Protein AF-A0A0G4FH26-F1 (afdb_monomer)

Organism: NCBI:txid1169474

Structure (mmCIF, N/CA/C/O backbone):
data_AF-A0A0G4FH26-F1
#
_entry.id   AF-A0A0G4FH26-F1
#
loop_
_atom_site.group_PDB
_atom_site.id
_atom_site.type_symbol
_atom_site.label_atom_id
_atom_site.label_alt_id
_atom_site.label_comp_id
_atom_site.label_asym_id
_atom_site.label_entity_id
_atom_site.label_seq_id
_atom_site.pdbx_PDB_ins_code
_atom_site.Cartn_x
_atom_site.Cartn_y
_atom_site.Cartn_z
_atom_site.occupancy
_atom_site.B_iso_or_equiv
_atom_site.auth_seq_id
_atom_site.auth_comp_id
_atom_site.auth_asym_id
_atom_site.auth_atom_id
_atom_site.pdbx_PDB_model_num
ATOM 1 N N . MET A 1 1 ? 30.389 3.562 28.247 1.00 38.53 1 MET A N 1
ATOM 2 C CA . MET A 1 1 ? 29.789 4.459 29.257 1.00 38.53 1 MET A CA 1
ATOM 3 C C . MET A 1 1 ? 30.643 5.712 29.342 1.00 38.53 1 MET A C 1
ATOM 5 O O . MET A 1 1 ? 31.590 5.757 30.121 1.00 38.53 1 MET A O 1
ATOM 9 N N . GLU A 1 2 ? 30.375 6.686 28.475 1.00 41.19 2 GLU A N 1
ATOM 10 C CA . GLU A 1 2 ? 30.970 8.017 28.605 1.00 41.19 2 GLU A CA 1
ATOM 11 C C . GLU A 1 2 ? 30.256 8.749 29.744 1.00 41.19 2 GLU A C 1
ATOM 13 O O . GLU A 1 2 ? 29.032 8.731 29.833 1.00 41.19 2 GLU A O 1
ATOM 18 N N . LYS A 1 3 ? 31.029 9.318 30.671 1.00 46.75 3 LYS A N 1
ATOM 19 C CA . LYS A 1 3 ? 30.496 10.098 31.788 1.00 46.75 3 LYS A CA 1
ATOM 20 C C . LYS A 1 3 ? 30.112 11.477 31.258 1.00 46.75 3 LYS A C 1
ATOM 22 O O . LYS A 1 3 ? 31.002 12.250 30.899 1.00 46.75 3 LYS A O 1
ATOM 27 N N . GLU A 1 4 ? 28.820 11.782 31.219 1.00 58.25 4 GLU A N 1
ATOM 28 C CA . GLU A 1 4 ? 28.346 13.138 30.944 1.00 58.25 4 GLU A CA 1
ATOM 29 C C . GLU A 1 4 ? 28.839 14.082 32.048 1.00 58.25 4 GLU A C 1
ATOM 31 O O . GLU A 1 4 ? 28.656 13.841 33.244 1.00 58.25 4 GLU A O 1
ATOM 36 N N . LYS A 1 5 ? 29.548 15.138 31.643 1.00 70.56 5 LYS A N 1
ATOM 37 C CA . LYS A 1 5 ? 30.014 16.190 32.546 1.00 70.56 5 LYS A CA 1
ATOM 38 C C . LYS A 1 5 ? 28.891 17.207 32.717 1.00 70.56 5 LYS A C 1
ATOM 40 O O . LYS A 1 5 ? 28.527 17.885 31.759 1.00 70.56 5 LYS A O 1
ATOM 45 N N . ASN A 1 6 ? 28.384 17.337 33.938 1.00 73.25 6 ASN A N 1
ATOM 46 C CA . ASN A 1 6 ? 27.481 18.423 34.305 1.00 73.25 6 ASN A CA 1
ATOM 47 C C . ASN A 1 6 ? 28.261 19.743 34.335 1.00 73.25 6 ASN A C 1
ATOM 49 O O . ASN A 1 6 ? 29.168 19.903 35.150 1.00 73.25 6 ASN A O 1
ATOM 53 N N . PHE A 1 7 ? 27.908 20.665 33.440 1.00 79.56 7 PHE A N 1
ATOM 54 C CA . PHE A 1 7 ? 28.445 22.027 33.420 1.00 79.56 7 PHE A CA 1
ATOM 55 C C . PHE A 1 7 ? 27.833 22.859 34.547 1.00 79.56 7 PHE A C 1
ATOM 57 O O . PHE A 1 7 ? 26.627 22.771 34.807 1.00 79.56 7 PHE A O 1
ATOM 64 N N . THR A 1 8 ? 28.650 23.687 35.194 1.00 83.44 8 THR A N 1
ATOM 65 C CA . THR A 1 8 ? 28.171 24.633 36.211 1.00 83.44 8 THR A CA 1
ATOM 66 C C . THR A 1 8 ? 27.351 25.759 35.569 1.00 83.44 8 THR A C 1
ATOM 68 O O . THR A 1 8 ? 27.412 25.993 34.359 1.00 83.44 8 THR A O 1
ATOM 71 N N . ALA A 1 9 ? 26.548 26.467 36.370 1.00 74.31 9 ALA A N 1
ATOM 72 C CA . ALA A 1 9 ? 25.711 27.567 35.882 1.00 74.31 9 ALA A CA 1
ATOM 73 C C . ALA A 1 9 ? 26.536 28.672 35.187 1.00 74.31 9 ALA A C 1
ATOM 75 O O . ALA A 1 9 ? 26.127 29.175 34.143 1.00 74.31 9 ALA A O 1
ATOM 76 N N . GLU A 1 10 ? 27.732 28.964 35.703 1.00 81.38 10 GLU A N 1
ATOM 77 C CA . GLU A 1 10 ? 28.662 29.935 35.110 1.00 81.38 10 GLU A CA 1
ATOM 78 C C . GLU A 1 10 ? 29.204 29.462 33.749 1.00 81.38 10 GLU A C 1
ATOM 80 O O . GLU A 1 10 ? 29.293 30.242 32.799 1.00 81.38 10 GLU A O 1
ATOM 85 N N . GLU A 1 11 ? 29.491 28.164 33.591 1.00 79.94 11 GLU A N 1
ATOM 86 C CA . GLU A 1 11 ? 29.929 27.613 32.303 1.00 79.94 11 GLU A CA 1
ATOM 87 C C . GLU A 1 11 ? 28.813 27.658 31.252 1.00 79.94 11 GLU A C 1
ATOM 89 O O . GLU A 1 11 ? 29.085 27.967 30.086 1.00 79.94 11 GLU A O 1
ATOM 94 N N . LYS A 1 12 ? 27.552 27.425 31.650 1.00 79.25 12 LYS A N 1
ATOM 95 C CA . LYS A 1 12 ? 26.384 27.531 30.757 1.00 79.25 12 LYS A CA 1
ATOM 96 C C . LYS A 1 12 ? 26.195 28.961 30.237 1.00 79.25 12 LYS A C 1
ATOM 98 O O . LYS A 1 12 ? 25.822 29.145 29.074 1.00 79.25 12 LYS A O 1
ATOM 103 N N . GLU A 1 13 ? 26.499 29.963 31.057 1.00 81.12 13 GLU A N 1
ATOM 104 C CA . GLU A 1 13 ? 26.417 31.373 30.678 1.00 81.12 13 GLU A CA 1
ATOM 105 C C . GLU A 1 13 ? 27.566 31.801 29.753 1.00 81.12 13 GLU A C 1
ATOM 107 O O . GLU A 1 13 ? 27.417 32.738 28.983 1.00 81.12 13 GLU A O 1
ATOM 112 N N . SER A 1 14 ? 28.684 31.080 29.695 1.00 81.00 14 SER A N 1
ATOM 113 C CA . SER A 1 14 ? 29.769 31.378 28.742 1.00 81.00 14 SER A CA 1
ATOM 114 C C . SER A 1 14 ? 29.515 30.870 27.309 1.00 81.00 14 SER A C 1
ATOM 116 O O . SER A 1 14 ? 30.223 31.244 26.371 1.00 81.00 14 SER A O 1
ATOM 118 N N . LEU A 1 15 ? 28.493 30.028 27.099 1.00 79.94 15 LEU A N 1
ATOM 119 C CA . LEU A 1 15 ? 28.263 29.368 25.810 1.00 79.94 15 LEU A CA 1
ATOM 120 C C . LEU A 1 15 ? 27.723 30.329 24.731 1.00 79.94 15 LEU A C 1
ATOM 122 O O . LEU A 1 15 ? 26.950 31.236 25.038 1.00 79.94 15 LEU A O 1
ATOM 126 N N . PRO A 1 16 ? 28.047 30.115 23.441 1.00 75.19 16 PRO A N 1
ATOM 127 C CA . PRO A 1 16 ? 27.466 30.882 22.339 1.00 75.19 16 PRO A CA 1
ATOM 128 C C . PRO A 1 16 ? 25.941 30.683 22.254 1.00 75.19 16 PRO A C 1
ATOM 130 O O . PRO A 1 16 ? 25.431 29.605 22.560 1.00 75.19 16 PRO A O 1
ATOM 133 N N . ALA A 1 17 ? 25.206 31.707 21.798 1.00 69.38 17 ALA A N 1
ATOM 134 C CA . ALA A 1 17 ? 23.738 31.792 21.884 1.00 69.38 17 ALA A CA 1
ATOM 135 C C . ALA A 1 17 ? 22.980 30.546 21.372 1.00 69.38 17 ALA A C 1
ATOM 137 O O . ALA A 1 17 ? 22.037 30.086 22.011 1.00 69.38 17 ALA A O 1
ATOM 138 N N . HIS A 1 18 ? 23.439 29.930 20.277 1.00 63.91 18 HIS A N 1
ATOM 139 C CA . HIS A 1 18 ? 22.824 28.716 19.724 1.00 63.91 18 HIS A CA 1
ATOM 140 C C . HIS A 1 18 ? 23.003 27.465 20.613 1.00 63.91 18 HIS A C 1
ATOM 142 O O . HIS A 1 18 ? 22.196 26.540 20.544 1.00 63.91 18 HIS A O 1
ATOM 148 N N . LYS A 1 19 ? 24.043 27.422 21.461 1.00 70.69 19 LYS A N 1
ATOM 149 C CA . LYS A 1 19 ? 24.254 26.360 22.461 1.00 70.69 19 LYS A CA 1
ATOM 150 C C . LYS A 1 19 ? 23.500 26.640 23.760 1.00 70.69 19 LYS A C 1
ATOM 152 O O . LYS A 1 19 ? 23.008 25.692 24.367 1.00 70.69 19 LYS A O 1
ATOM 157 N N . ARG A 1 20 ? 23.325 27.914 24.141 1.00 71.19 20 ARG A N 1
ATOM 158 C CA . ARG A 1 20 ? 22.441 28.292 25.261 1.00 71.19 20 ARG A CA 1
ATOM 159 C C . ARG A 1 20 ? 20.995 27.878 24.989 1.00 71.19 20 ARG A C 1
ATOM 161 O O . ARG A 1 20 ? 20.377 27.271 25.854 1.00 71.19 20 ARG A O 1
ATOM 168 N N . ALA A 1 21 ? 20.507 28.093 23.763 1.00 63.44 21 ALA A N 1
ATOM 169 C CA . ALA A 1 21 ? 19.166 27.673 23.352 1.00 63.44 21 ALA A CA 1
ATOM 170 C C . ALA A 1 21 ? 18.954 26.149 23.441 1.00 63.44 21 ALA A C 1
ATOM 172 O O . ALA A 1 21 ? 17.880 25.710 23.823 1.00 63.44 21 ALA A O 1
ATOM 173 N N . LYS A 1 22 ? 19.978 25.329 23.156 1.00 59.28 22 LYS A N 1
ATOM 174 C CA . LYS A 1 22 ? 19.894 23.863 23.309 1.00 59.28 22 LYS A CA 1
ATOM 175 C C . LYS A 1 22 ? 19.980 23.388 24.762 1.00 59.28 22 LYS A C 1
ATOM 177 O O . LYS A 1 22 ? 19.349 22.397 25.094 1.00 59.28 22 LYS A O 1
ATOM 182 N N . SER A 1 23 ? 20.733 24.087 25.612 1.00 60.44 23 SER A N 1
ATOM 183 C CA . SER A 1 23 ? 20.823 23.801 27.054 1.00 60.44 23 SER A CA 1
ATOM 184 C C . SER A 1 23 ? 19.500 24.107 27.775 1.00 60.44 23 SER A C 1
ATOM 186 O O . SER A 1 23 ? 19.042 23.299 28.573 1.00 60.44 23 SER A O 1
ATOM 188 N N . LEU A 1 24 ? 18.820 25.199 27.403 1.00 55.50 24 LEU A N 1
ATOM 189 C CA . LEU A 1 24 ? 17.504 25.577 27.943 1.00 55.50 24 LEU A CA 1
ATOM 190 C C . LEU A 1 24 ? 16.356 24.630 27.547 1.00 55.50 24 LEU A C 1
ATOM 192 O O . LEU A 1 24 ? 15.351 24.575 28.245 1.00 55.50 24 LEU A O 1
ATOM 196 N N . VAL A 1 25 ? 16.490 23.880 26.450 1.00 53.62 25 VAL A N 1
ATOM 197 C CA . VAL A 1 25 ? 15.455 22.935 25.988 1.00 53.62 25 VAL A CA 1
ATOM 198 C C . VAL A 1 25 ? 15.482 21.614 26.773 1.00 53.62 25 VAL A C 1
ATOM 200 O O . VAL A 1 25 ? 14.484 20.899 26.784 1.00 53.62 25 VAL A O 1
ATOM 203 N N . ILE A 1 26 ? 16.583 21.290 27.462 1.00 51.16 26 ILE A N 1
ATOM 204 C CA . ILE A 1 26 ? 16.735 20.009 28.178 1.00 51.16 26 ILE A CA 1
ATOM 205 C C . ILE A 1 26 ? 16.118 20.053 29.592 1.00 51.16 26 ILE A C 1
ATOM 207 O O . ILE A 1 26 ? 15.665 19.021 30.080 1.00 51.16 26 ILE A O 1
ATOM 211 N N . ASP A 1 27 ? 15.976 21.233 30.204 1.00 46.12 27 ASP A N 1
ATOM 212 C CA . ASP A 1 27 ? 15.410 21.387 31.560 1.00 46.12 27 ASP A CA 1
ATOM 213 C C . ASP A 1 27 ? 13.861 21.485 31.598 1.00 46.12 27 ASP A C 1
ATOM 215 O O . ASP A 1 27 ? 13.287 21.686 32.662 1.00 46.12 27 ASP A O 1
ATOM 219 N N . LEU A 1 28 ? 13.154 21.302 30.471 1.00 50.34 28 LEU A N 1
ATOM 220 C CA . LEU A 1 28 ? 11.677 21.366 30.394 1.00 50.34 28 LEU A CA 1
ATOM 221 C C . LEU A 1 28 ? 10.981 19.992 30.372 1.00 50.34 28 LEU A C 1
ATOM 223 O O . LEU A 1 28 ? 9.844 19.872 29.915 1.00 50.34 28 LEU A O 1
ATOM 227 N N . THR A 1 29 ? 11.632 18.944 30.878 1.00 48.56 29 THR A N 1
ATOM 228 C CA . THR A 1 29 ? 10.963 17.656 31.142 1.00 48.56 29 THR A CA 1
ATOM 229 C C . THR A 1 29 ? 10.296 17.687 32.518 1.00 48.56 29 THR A C 1
ATOM 231 O O . THR A 1 29 ? 10.686 16.992 33.451 1.00 48.56 29 THR A O 1
ATOM 234 N N . GLU A 1 30 ? 9.291 18.554 32.650 1.00 46.81 30 GLU A N 1
ATOM 235 C CA . GLU A 1 30 ? 8.456 18.645 33.845 1.00 46.81 30 GLU A CA 1
ATOM 236 C C . GLU A 1 30 ? 7.390 17.539 33.879 1.00 46.81 30 GLU A C 1
ATOM 238 O O . GLU A 1 30 ? 6.832 17.120 32.863 1.00 46.81 30 GLU A O 1
ATOM 243 N N . SER A 1 31 ? 7.152 17.070 35.102 1.00 54.12 31 SER A N 1
ATOM 244 C CA . SER A 1 31 ? 6.235 16.006 35.505 1.00 54.12 31 SER A CA 1
ATOM 245 C C . SER A 1 31 ? 4.786 16.250 35.033 1.00 54.12 31 SER A C 1
ATOM 247 O O . SER A 1 31 ? 4.293 17.370 35.161 1.00 54.12 31 SER A O 1
ATOM 249 N N . PRO A 1 32 ? 4.055 15.219 34.564 1.00 53.25 32 PRO A N 1
ATOM 250 C CA . PRO A 1 32 ? 2.771 15.370 33.867 1.00 53.25 32 PRO A CA 1
ATOM 251 C C . PRO A 1 32 ? 1.528 15.619 34.749 1.00 53.25 32 PRO A C 1
ATOM 253 O O . PRO A 1 32 ? 0.417 15.471 34.253 1.00 53.25 32 PRO A O 1
ATOM 256 N N . ASP A 1 33 ? 1.664 16.031 36.014 1.00 51.91 33 ASP A N 1
ATOM 257 C CA . ASP A 1 33 ? 0.549 15.977 36.982 1.00 51.91 33 ASP A CA 1
ATOM 258 C C . ASP A 1 33 ? 0.098 17.331 37.558 1.00 51.91 33 ASP A C 1
ATOM 260 O O . ASP A 1 33 ? -0.377 17.411 38.691 1.00 51.91 33 ASP A O 1
ATOM 264 N N . SER A 1 34 ? 0.169 18.423 36.791 1.00 57.66 34 SER A N 1
ATOM 265 C CA . SER A 1 34 ? -0.630 19.603 37.151 1.00 57.66 34 SER A CA 1
ATOM 266 C C . SER A 1 34 ? -1.281 20.252 35.934 1.00 57.66 34 SER A C 1
ATOM 268 O O . SER A 1 34 ? -0.628 20.908 35.122 1.00 57.66 34 SER A O 1
ATOM 270 N N . ASP A 1 35 ? -2.601 20.071 35.836 1.00 62.78 35 ASP A N 1
ATOM 271 C CA . ASP A 1 35 ? -3.506 20.865 35.004 1.00 62.78 35 ASP A CA 1
ATOM 272 C C . ASP A 1 35 ? -3.476 22.322 35.483 1.00 62.78 35 ASP A C 1
ATOM 274 O O . ASP A 1 35 ? -4.342 22.811 36.207 1.00 62.78 35 ASP A O 1
ATOM 278 N N . THR A 1 36 ? -2.411 23.020 35.114 1.00 77.06 36 THR A N 1
ATOM 279 C CA . THR A 1 36 ? -2.237 24.439 35.381 1.00 77.06 36 THR A CA 1
ATOM 280 C C . THR A 1 36 ? -2.883 25.233 34.253 1.00 77.06 36 THR A C 1
ATOM 282 O O . THR A 1 36 ? -2.727 24.929 33.066 1.00 77.06 36 THR A O 1
ATOM 285 N N . GLU A 1 37 ? -3.604 26.298 34.611 1.00 87.31 37 GLU A N 1
ATOM 286 C CA . GLU A 1 37 ? -4.176 27.270 33.666 1.00 87.31 37 GLU A CA 1
ATOM 287 C C . GLU A 1 37 ? -3.136 27.771 32.645 1.00 87.31 37 GLU A C 1
ATOM 289 O O . GLU A 1 37 ? -3.471 28.108 31.507 1.00 87.31 37 GLU A O 1
ATOM 294 N N . GLU A 1 38 ? -1.857 27.750 33.024 1.00 86.00 38 GLU A N 1
ATOM 295 C CA . GLU A 1 38 ? -0.725 28.082 32.171 1.00 86.00 38 GLU A CA 1
ATOM 296 C C . GLU A 1 38 ? -0.564 27.131 30.974 1.00 86.00 38 GLU A C 1
ATOM 298 O O . GLU A 1 38 ? -0.338 27.598 29.857 1.00 86.00 38 GLU A O 1
ATOM 303 N N . SER A 1 39 ? -0.762 25.820 31.148 1.00 84.56 39 SER A N 1
ATOM 304 C CA . SER A 1 39 ? -0.739 24.854 30.038 1.00 84.56 39 SER A CA 1
ATOM 305 C C . SER A 1 39 ? -1.857 25.145 29.031 1.00 84.56 39 SER A C 1
ATOM 307 O O . SER A 1 39 ? -1.627 25.227 27.820 1.00 84.56 39 SER A O 1
ATOM 309 N N . THR A 1 40 ? -3.062 25.431 29.534 1.00 87.62 40 THR A N 1
ATOM 310 C CA . THR A 1 40 ? -4.207 25.803 28.688 1.00 87.62 40 THR A CA 1
ATOM 311 C C . THR A 1 40 ? -3.956 27.123 27.954 1.00 87.62 40 THR A C 1
ATOM 313 O O . THR A 1 40 ? -4.287 27.254 26.772 1.00 87.62 40 THR A O 1
ATOM 316 N N . ARG A 1 41 ? -3.332 28.105 28.617 1.00 93.25 41 ARG A N 1
ATOM 317 C CA . ARG A 1 41 ? -2.935 29.375 27.999 1.00 93.25 41 ARG A CA 1
ATOM 318 C C . ARG A 1 41 ? -1.902 29.165 26.889 1.00 93.25 41 ARG A C 1
ATOM 320 O O . ARG A 1 41 ? -2.116 29.663 25.786 1.00 93.25 41 ARG A O 1
ATOM 327 N N . ARG A 1 42 ? -0.854 28.368 27.130 1.00 90.62 42 ARG A N 1
ATOM 328 C CA . ARG A 1 42 ? 0.176 28.038 26.127 1.00 90.62 42 ARG A CA 1
ATOM 329 C C . ARG A 1 42 ? -0.419 27.327 24.908 1.00 90.62 42 ARG A C 1
ATOM 331 O O . ARG A 1 42 ? -0.058 27.640 23.777 1.00 90.62 42 ARG A O 1
ATOM 338 N N . GLN A 1 43 ? -1.379 26.420 25.106 1.00 86.00 43 GLN A N 1
ATOM 339 C CA . GLN A 1 43 ? -2.084 25.773 23.992 1.00 86.00 43 GLN A CA 1
ATOM 340 C C . GLN A 1 43 ? -2.927 26.755 23.165 1.00 86.00 43 GLN A C 1
ATOM 342 O O . GLN A 1 43 ? -2.995 26.621 21.942 1.00 86.00 43 GLN A O 1
ATOM 347 N N . ARG A 1 44 ? -3.566 27.747 23.801 1.00 95.31 44 ARG A N 1
ATOM 348 C CA . ARG A 1 44 ? -4.320 28.796 23.092 1.00 95.31 44 ARG A CA 1
ATOM 349 C C . ARG A 1 44 ? -3.399 29.725 22.307 1.00 95.31 44 ARG A C 1
ATOM 351 O O . ARG A 1 44 ? -3.683 29.985 21.144 1.00 95.31 44 ARG A O 1
ATOM 358 N N . GLU A 1 45 ? -2.298 30.166 22.913 1.00 96.81 45 GLU A N 1
ATOM 359 C CA . GLU A 1 45 ? -1.288 31.002 22.250 1.00 96.81 45 GLU A CA 1
ATOM 360 C C . GLU A 1 45 ? -0.676 30.276 21.040 1.00 96.81 45 GLU A C 1
ATOM 362 O O . GLU A 1 45 ? -0.572 30.861 19.965 1.00 96.81 45 GLU A O 1
ATOM 367 N N . LYS A 1 46 ? -0.383 28.973 21.163 1.00 94.31 46 LYS A N 1
ATOM 368 C CA . LYS A 1 46 ? 0.095 28.152 20.041 1.00 94.31 46 LYS A CA 1
ATOM 369 C C . LYS A 1 46 ? -0.915 28.080 18.889 1.00 94.31 46 LYS A C 1
ATOM 371 O O . LYS A 1 46 ? -0.539 28.307 17.744 1.00 94.31 46 LYS A O 1
ATOM 376 N N . LYS A 1 47 ? -2.191 27.801 19.180 1.00 92.56 47 LYS A N 1
ATOM 377 C CA . LYS A 1 47 ? -3.250 27.747 18.153 1.00 92.56 47 LYS A CA 1
ATOM 378 C C . LYS A 1 47 ? -3.465 29.091 17.458 1.00 92.56 47 LYS A C 1
ATOM 380 O O . LYS A 1 47 ? -3.799 29.120 16.279 1.00 92.56 47 LYS A O 1
ATOM 385 N N . GLU A 1 48 ? -3.314 30.196 18.183 1.00 96.81 48 GLU A N 1
ATOM 386 C CA . GLU A 1 48 ? -3.446 31.529 17.598 1.00 96.81 48 GLU A CA 1
ATOM 387 C C . GLU A 1 48 ? -2.275 31.855 16.665 1.00 96.81 48 GLU A C 1
ATOM 389 O O . GLU A 1 48 ? -2.496 32.389 15.580 1.00 96.81 48 GLU A O 1
ATOM 394 N N . LEU A 1 49 ? -1.053 31.454 17.027 1.00 95.31 49 LEU A N 1
ATOM 395 C CA . LEU A 1 49 ? 0.113 31.588 16.155 1.00 95.31 49 LEU A CA 1
ATOM 396 C C . LEU A 1 49 ? -0.048 30.770 14.861 1.00 95.31 49 LEU A C 1
ATOM 398 O O . LEU A 1 49 ? 0.186 31.288 13.775 1.00 95.31 49 LEU A O 1
ATOM 402 N N . GLU A 1 50 ? -0.538 29.530 14.962 1.00 87.81 50 GLU A N 1
ATOM 403 C CA . GLU A 1 50 ? -0.822 28.679 13.795 1.00 87.81 50 GLU A CA 1
ATOM 404 C C . GLU A 1 50 ? -1.859 29.317 12.850 1.00 87.81 50 GLU A C 1
ATOM 406 O O . GLU A 1 50 ? -1.692 29.277 11.630 1.00 87.81 50 GLU A O 1
ATOM 411 N N . ARG A 1 51 ? -2.898 29.977 13.387 1.00 93.50 51 ARG A N 1
ATOM 412 C CA . ARG A 1 51 ? -3.871 30.729 12.570 1.00 93.50 51 ARG A CA 1
ATOM 413 C C . ARG A 1 51 ? -3.253 31.940 11.880 1.00 93.50 51 ARG A C 1
ATOM 415 O O . ARG A 1 51 ? -3.625 32.240 10.747 1.00 93.50 51 ARG A O 1
ATOM 422 N N . GLN A 1 52 ? -2.357 32.655 12.558 1.00 95.94 52 GLN A N 1
ATOM 423 C CA . GLN A 1 52 ? -1.672 33.816 11.986 1.00 95.94 52 GLN A CA 1
ATOM 424 C C . GLN A 1 52 ? -0.742 33.402 10.841 1.00 95.94 52 GLN A C 1
ATOM 426 O O . GLN A 1 52 ? -0.760 34.047 9.791 1.00 95.94 52 GLN A O 1
ATOM 431 N N . ASP A 1 53 ? -0.009 32.299 11.002 1.00 89.06 53 ASP A N 1
ATOM 432 C CA . ASP A 1 53 ? 0.843 31.735 9.951 1.00 89.06 53 ASP A CA 1
ATOM 433 C C . ASP A 1 53 ? 0.018 31.272 8.739 1.00 89.06 53 ASP A C 1
ATOM 435 O O . ASP A 1 53 ? 0.377 31.565 7.595 1.00 89.06 53 ASP A O 1
ATOM 439 N N . GLU A 1 54 ? -1.130 30.616 8.959 1.00 87.06 54 GLU A N 1
ATOM 440 C CA . GLU A 1 54 ? -2.029 30.217 7.868 1.00 87.06 54 GLU A CA 1
ATOM 441 C C . GLU A 1 54 ? -2.611 31.438 7.132 1.00 87.06 54 GLU A C 1
ATOM 443 O O . GLU A 1 54 ? -2.653 31.467 5.898 1.00 87.06 54 GLU A O 1
ATOM 448 N N . ALA A 1 55 ? -3.025 32.475 7.868 1.00 93.44 55 ALA A N 1
ATOM 449 C CA . ALA A 1 55 ? -3.538 33.712 7.282 1.00 93.44 55 ALA A CA 1
ATOM 450 C C . ALA A 1 55 ? -2.470 34.446 6.453 1.00 93.44 55 ALA A C 1
ATOM 452 O O . ALA A 1 55 ? -2.767 34.946 5.365 1.00 93.44 55 ALA A O 1
ATOM 453 N N . LEU A 1 56 ? -1.219 34.474 6.926 1.00 94.62 56 LEU A N 1
ATOM 454 C CA . LEU A 1 56 ? -0.096 35.053 6.191 1.00 94.62 56 LEU A CA 1
ATOM 455 C C . LEU A 1 56 ? 0.195 34.271 4.903 1.00 94.62 56 LEU A C 1
ATOM 457 O O . LEU A 1 56 ? 0.367 34.879 3.847 1.00 94.62 56 LEU A O 1
AT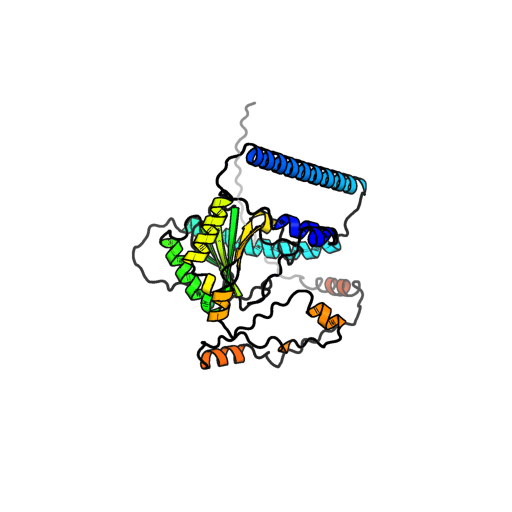OM 461 N N . ALA A 1 57 ? 0.198 32.936 4.965 1.00 85.19 57 ALA A N 1
ATOM 462 C CA . ALA A 1 57 ? 0.410 32.086 3.795 1.00 85.19 57 ALA A CA 1
ATOM 463 C C . ALA A 1 57 ? -0.674 32.294 2.723 1.00 85.19 57 ALA A C 1
ATOM 465 O O . ALA A 1 57 ? -0.351 32.406 1.539 1.00 85.19 57 ALA A O 1
ATOM 466 N N . ARG A 1 58 ? -1.948 32.412 3.128 1.00 89.12 58 ARG A N 1
ATOM 467 C CA . ARG A 1 58 ? -3.057 32.730 2.210 1.00 89.12 58 ARG A CA 1
ATOM 468 C C . ARG A 1 58 ? -2.867 34.085 1.536 1.00 89.12 58 ARG A C 1
ATOM 470 O O . ARG A 1 58 ? -2.999 34.176 0.321 1.00 89.12 58 ARG A O 1
ATOM 477 N N . ARG A 1 59 ? -2.495 35.113 2.303 1.00 95.88 59 ARG A N 1
ATOM 478 C CA . ARG A 1 59 ? -2.256 36.456 1.762 1.00 95.88 59 ARG A CA 1
ATOM 479 C C . ARG A 1 59 ? -1.111 36.476 0.745 1.00 95.88 59 ARG A C 1
ATOM 481 O O . ARG A 1 59 ? -1.258 37.078 -0.312 1.00 95.88 59 ARG A O 1
ATOM 488 N N . LEU A 1 60 ? 0.004 35.801 1.033 1.00 92.69 60 LEU A N 1
ATOM 489 C CA . LEU A 1 60 ? 1.136 35.712 0.101 1.00 92.69 60 LEU A CA 1
ATOM 490 C C . LEU A 1 60 ? 0.752 35.003 -1.204 1.00 92.69 60 LEU A C 1
ATOM 492 O O . LEU A 1 60 ? 1.167 35.426 -2.279 1.00 92.69 60 LEU A O 1
ATOM 496 N N . TYR A 1 61 ? -0.073 33.959 -1.118 1.00 88.19 61 TYR A N 1
ATOM 497 C CA . TYR A 1 61 ? -0.580 33.253 -2.291 1.00 88.19 61 TYR A CA 1
ATOM 498 C C . TYR A 1 61 ? -1.522 34.124 -3.140 1.00 88.19 61 TYR A C 1
ATOM 500 O O . TYR A 1 61 ? -1.431 34.127 -4.367 1.00 88.19 61 TYR A O 1
ATOM 508 N N . GLU A 1 62 ? -2.402 34.901 -2.506 1.00 90.69 62 GLU A N 1
ATOM 509 C CA . GLU A 1 62 ? -3.268 35.861 -3.202 1.00 90.69 62 GLU A CA 1
ATOM 510 C C . GLU A 1 62 ? -2.458 36.971 -3.890 1.00 90.69 62 GLU A C 1
ATOM 512 O O . GLU A 1 62 ? -2.729 37.301 -5.047 1.00 90.69 62 GLU A O 1
ATOM 517 N N . GLU A 1 63 ? -1.425 37.499 -3.224 1.00 94.06 63 GLU A N 1
ATOM 518 C CA . GLU A 1 63 ? -0.499 38.482 -3.803 1.00 94.06 63 GLU A CA 1
ATOM 519 C C . GLU A 1 63 ? 0.267 37.897 -5.010 1.00 94.06 63 GLU A C 1
ATOM 521 O O . GLU A 1 63 ? 0.421 38.573 -6.031 1.00 94.06 63 GLU A O 1
ATOM 526 N N . GLU A 1 64 ? 0.682 36.626 -4.952 1.00 90.31 64 GLU A N 1
ATOM 527 C CA . GLU A 1 64 ? 1.332 35.927 -6.069 1.00 90.31 64 GLU A CA 1
ATOM 528 C C . GLU A 1 64 ? 0.378 35.723 -7.261 1.00 90.31 64 GLU A C 1
ATOM 530 O O . GLU A 1 64 ? 0.741 36.013 -8.405 1.00 90.31 64 GLU A O 1
ATOM 535 N N . LEU A 1 65 ? -0.868 35.303 -7.015 1.00 83.25 65 LEU A N 1
ATOM 536 C CA . LEU A 1 65 ? -1.889 35.182 -8.063 1.00 83.25 65 LEU A CA 1
ATOM 537 C C . LEU A 1 65 ? -2.199 36.529 -8.723 1.00 83.25 65 LEU A C 1
ATOM 539 O O . LEU A 1 65 ? -2.339 36.605 -9.947 1.00 83.25 65 LEU A O 1
ATOM 543 N N . GLN A 1 66 ? -2.269 37.601 -7.934 1.00 89.94 66 GLN A N 1
ATOM 544 C CA . GLN A 1 66 ? -2.485 38.949 -8.450 1.00 89.94 66 GLN A CA 1
ATOM 545 C C . GLN A 1 66 ? -1.293 39.430 -9.294 1.00 89.94 66 GLN A C 1
ATOM 547 O O . GLN A 1 66 ? -1.488 40.049 -10.344 1.00 89.94 66 GLN A O 1
ATOM 552 N N . ALA A 1 67 ? -0.060 39.106 -8.889 1.00 85.06 67 ALA A N 1
ATOM 553 C CA . ALA A 1 67 ? 1.142 39.408 -9.663 1.00 85.06 67 ALA A CA 1
ATOM 554 C C . ALA A 1 67 ? 1.163 38.666 -11.011 1.00 85.06 67 ALA A C 1
ATOM 556 O O . ALA A 1 67 ? 1.489 39.264 -12.040 1.00 85.06 67 ALA A O 1
ATOM 557 N N . LEU A 1 68 ? 0.754 37.395 -11.032 1.00 80.25 68 LEU A N 1
ATOM 558 C CA . LEU A 1 68 ? 0.663 36.598 -12.259 1.00 80.25 68 LEU A CA 1
ATOM 559 C C . LEU A 1 68 ? -0.432 37.103 -13.208 1.00 80.25 68 LEU A C 1
ATOM 561 O O . LEU A 1 68 ? -0.200 37.173 -14.415 1.00 80.25 68 LEU A O 1
ATOM 565 N N . GLY A 1 69 ? -1.588 37.513 -12.676 1.00 83.88 69 GLY A N 1
ATOM 566 C CA . GLY A 1 69 ? -2.672 38.102 -13.468 1.00 83.88 69 GLY A CA 1
ATOM 567 C C . GLY A 1 69 ? -2.269 39.405 -14.167 1.00 83.88 69 GLY A C 1
ATOM 568 O O . GLY A 1 69 ? -2.688 39.658 -15.295 1.00 83.88 69 GLY A O 1
ATOM 569 N N . ASN A 1 70 ? -1.395 40.197 -13.543 1.00 76.88 70 ASN A N 1
ATOM 570 C CA . ASN A 1 70 ? -0.912 41.461 -14.103 1.00 76.88 70 ASN A CA 1
ATOM 571 C C . ASN A 1 70 ? 0.248 41.294 -15.096 1.00 76.88 70 ASN A C 1
ATOM 573 O O . ASN A 1 70 ? 0.474 42.175 -15.924 1.00 76.88 70 ASN A O 1
ATOM 577 N N . ALA A 1 71 ? 0.995 40.189 -15.031 1.00 73.69 71 ALA A N 1
ATOM 578 C CA . ALA A 1 71 ? 2.220 40.024 -15.808 1.00 73.69 71 ALA A CA 1
ATOM 579 C C . ALA A 1 71 ? 1.996 39.600 -17.274 1.00 73.69 71 ALA A C 1
ATOM 581 O O . ALA A 1 71 ? 2.955 39.590 -18.042 1.00 73.69 71 ALA A O 1
ATOM 582 N N . GLY A 1 72 ? 0.769 39.250 -17.688 1.00 58.84 72 GLY A N 1
ATOM 583 C CA . GLY A 1 72 ? 0.447 38.953 -19.094 1.00 58.84 72 GLY A CA 1
ATOM 584 C C . GLY A 1 72 ? 1.334 37.877 -19.744 1.00 58.84 72 GLY A C 1
ATOM 585 O O . GLY A 1 72 ? 1.525 37.884 -20.960 1.00 58.84 72 GLY A O 1
ATOM 586 N N . VAL A 1 73 ? 1.922 36.976 -18.950 1.00 53.12 73 VAL A N 1
ATOM 587 C CA . VAL A 1 73 ? 2.914 36.007 -19.430 1.00 53.12 73 VAL A CA 1
ATOM 588 C C . VAL A 1 73 ? 2.200 34.855 -20.136 1.00 53.12 73 VAL A C 1
ATOM 590 O O . VAL A 1 73 ? 1.638 33.968 -19.496 1.00 53.12 73 VAL A O 1
ATOM 593 N N . GLN A 1 74 ? 2.249 34.842 -21.470 1.00 49.38 74 GLN A N 1
ATOM 594 C CA . GLN A 1 74 ? 1.953 33.645 -22.260 1.00 49.38 74 GLN A CA 1
ATOM 595 C C . GLN A 1 74 ? 3.002 32.568 -21.942 1.00 49.38 74 GLN A C 1
ATOM 597 O O . GLN A 1 74 ? 4.191 32.750 -22.205 1.00 49.38 74 GLN A O 1
ATOM 602 N N . GLN A 1 75 ? 2.575 31.446 -21.357 1.00 47.62 75 GLN A N 1
ATOM 603 C CA . GLN A 1 75 ? 3.461 30.308 -21.108 1.00 47.62 75 GLN A CA 1
ATOM 604 C C . GLN A 1 75 ? 3.912 29.650 -22.430 1.00 47.62 75 GLN A C 1
ATOM 606 O O . GLN A 1 75 ? 3.117 29.542 -23.367 1.00 47.62 75 GLN A O 1
ATOM 611 N N . PRO A 1 76 ? 5.166 29.168 -22.527 1.00 47.84 76 PRO A N 1
ATOM 612 C CA . PRO A 1 76 ? 5.665 28.501 -23.725 1.00 47.84 76 PRO A CA 1
ATOM 613 C C . PRO A 1 76 ? 5.002 27.127 -23.915 1.00 47.84 76 PRO A C 1
ATOM 615 O O . PRO A 1 76 ? 5.157 26.220 -23.097 1.00 47.84 76 PRO A O 1
ATOM 618 N N . ALA A 1 77 ? 4.310 26.960 -25.045 1.00 48.84 77 ALA A N 1
ATOM 619 C CA . ALA A 1 77 ? 3.515 25.779 -25.404 1.00 48.84 77 ALA A CA 1
ATOM 620 C C . ALA A 1 77 ? 4.290 24.440 -25.451 1.00 48.84 77 ALA A C 1
ATOM 622 O O . ALA A 1 77 ? 3.682 23.373 -25.484 1.00 48.84 77 ALA A O 1
ATOM 623 N N . SER A 1 78 ? 5.627 24.456 -25.437 1.00 39.34 78 SER A N 1
ATOM 624 C CA . SER A 1 78 ? 6.450 23.249 -25.591 1.00 39.34 78 SER A CA 1
ATOM 625 C C . SER A 1 78 ? 6.617 22.415 -24.314 1.00 39.34 78 SER A C 1
ATOM 627 O O . SER A 1 78 ? 6.890 21.221 -24.419 1.00 39.34 78 SER A O 1
ATOM 629 N N . CYS A 1 79 ? 6.418 22.985 -23.119 1.00 36.72 79 CYS A N 1
ATOM 630 C CA . CYS A 1 79 ? 6.455 22.214 -21.867 1.00 36.72 79 CYS A CA 1
ATOM 631 C C . CYS A 1 79 ? 5.150 21.442 -21.600 1.00 36.72 79 CYS A C 1
ATOM 633 O O . CYS A 1 79 ? 5.179 20.413 -20.929 1.00 36.72 79 CYS A O 1
ATOM 635 N N . LEU A 1 80 ? 4.020 21.896 -22.155 1.00 44.47 80 LEU A N 1
ATOM 636 C CA . LEU A 1 80 ? 2.706 21.282 -21.935 1.00 44.47 80 LEU A CA 1
ATOM 637 C C . LEU A 1 80 ? 2.540 19.961 -22.701 1.00 44.47 80 LEU A C 1
ATOM 639 O O . LEU A 1 80 ? 2.052 18.985 -22.138 1.00 44.47 80 LEU A O 1
ATOM 643 N N . ALA A 1 81 ? 3.049 19.869 -23.933 1.00 44.88 81 ALA A N 1
ATOM 644 C CA . ALA A 1 81 ? 2.859 18.685 -24.780 1.00 44.88 81 ALA A CA 1
ATOM 645 C C . ALA A 1 81 ? 3.481 17.390 -24.204 1.00 44.88 81 ALA A C 1
ATOM 647 O O . ALA A 1 81 ? 2.918 16.305 -24.352 1.00 44.88 81 ALA A O 1
ATOM 648 N N . GLY A 1 82 ? 4.625 17.487 -23.512 1.00 40.31 82 GLY A N 1
ATOM 649 C CA . GLY A 1 82 ? 5.253 16.334 -22.851 1.00 40.31 82 GLY A CA 1
ATOM 650 C C . GLY A 1 82 ? 4.456 15.852 -21.636 1.00 40.31 82 GLY A C 1
ATOM 651 O O . GLY A 1 82 ? 4.210 14.655 -21.489 1.00 40.31 82 GLY A O 1
ATOM 652 N N . MET A 1 83 ? 3.982 16.792 -20.814 1.00 42.44 83 MET A N 1
ATOM 653 C CA . MET A 1 83 ? 3.200 16.504 -19.608 1.00 42.44 83 MET A CA 1
ATOM 654 C C . MET A 1 83 ? 1.806 15.951 -19.938 1.00 42.44 83 MET A C 1
ATOM 656 O O . MET A 1 83 ? 1.328 15.056 -19.245 1.00 42.44 83 MET A O 1
ATOM 660 N N . GLU A 1 84 ? 1.181 16.412 -21.024 1.00 45.31 84 GLU A N 1
ATOM 661 C CA . GLU A 1 84 ? -0.130 15.929 -21.474 1.00 45.31 84 GLU A CA 1
ATOM 662 C C . GLU A 1 84 ? -0.093 14.471 -21.953 1.00 45.31 84 GLU A C 1
ATOM 664 O O . GLU A 1 84 ? -1.009 13.701 -21.661 1.00 45.31 84 GLU A O 1
ATOM 669 N N . SER A 1 85 ? 0.972 14.051 -22.645 1.00 47.25 85 SER A N 1
ATOM 670 C CA . SER A 1 85 ? 1.104 12.660 -23.110 1.00 47.25 85 SER A CA 1
ATOM 671 C C . SER A 1 85 ? 1.283 11.665 -21.953 1.00 47.25 85 SER A C 1
ATOM 673 O O . SER A 1 85 ? 0.683 10.588 -21.949 1.00 47.25 85 SER A O 1
ATOM 675 N N . GLU A 1 86 ? 2.038 12.047 -20.920 1.00 41.28 86 GLU A N 1
ATOM 676 C CA . GLU A 1 86 ? 2.232 11.224 -19.727 1.00 41.28 86 GLU A CA 1
ATOM 677 C C . GLU A 1 86 ? 1.005 11.232 -18.805 1.00 41.28 86 GLU A C 1
ATOM 679 O O . GLU A 1 86 ? 0.670 10.193 -18.221 1.00 41.28 86 GLU A O 1
ATOM 684 N N . ALA A 1 87 ? 0.310 12.366 -18.683 1.00 46.25 87 ALA A N 1
ATOM 685 C CA . ALA A 1 87 ? -0.949 12.457 -17.947 1.00 46.25 87 ALA A CA 1
ATOM 686 C C . ALA A 1 87 ? -2.012 11.533 -18.560 1.00 46.25 87 ALA A C 1
ATOM 688 O O . ALA A 1 87 ? -2.629 10.763 -17.829 1.00 46.25 87 ALA A O 1
ATOM 689 N N . ARG A 1 88 ? -2.126 11.485 -19.896 1.00 53.25 88 ARG A N 1
ATOM 690 C CA . ARG A 1 88 ? -3.056 10.582 -20.600 1.00 53.25 88 ARG A CA 1
ATOM 691 C C . ARG A 1 88 ? -2.767 9.102 -20.357 1.00 53.25 88 ARG A C 1
ATOM 693 O O . ARG A 1 88 ? -3.698 8.331 -20.154 1.00 53.25 88 ARG A O 1
ATOM 700 N N . LEU A 1 89 ? -1.497 8.689 -20.314 1.00 47.69 89 LEU A N 1
ATOM 701 C CA . LEU A 1 89 ? -1.145 7.302 -19.973 1.00 47.69 89 LEU A CA 1
ATOM 702 C C . LEU A 1 89 ? -1.472 6.977 -18.502 1.00 47.69 89 LEU A C 1
ATOM 704 O O . LEU A 1 89 ? -1.848 5.854 -18.181 1.00 47.69 89 LEU A O 1
ATOM 708 N N . ALA A 1 90 ? -1.344 7.955 -17.595 1.00 46.25 90 ALA A N 1
ATOM 709 C CA . ALA A 1 90 ? -1.733 7.805 -16.190 1.00 46.25 90 ALA A CA 1
ATOM 710 C C . ALA A 1 90 ? -3.246 7.679 -16.015 1.00 46.25 90 ALA A C 1
ATOM 712 O O . ALA A 1 90 ? -3.706 6.799 -15.291 1.00 46.25 90 ALA A O 1
ATOM 713 N N . GLU A 1 91 ? -3.996 8.552 -16.682 1.00 57.56 91 GLU A N 1
ATOM 714 C CA . GLU A 1 91 ? -5.451 8.515 -16.702 1.00 57.56 91 GLU A CA 1
ATOM 715 C C . GLU A 1 91 ? -5.944 7.214 -17.310 1.00 57.56 91 GLU A C 1
ATOM 717 O O . GLU A 1 91 ? -6.821 6.603 -16.725 1.00 57.56 91 GLU A O 1
ATOM 722 N N . HIS A 1 92 ? -5.342 6.728 -18.397 1.00 58.81 92 HIS A N 1
ATOM 723 C CA . HIS A 1 92 ? -5.744 5.462 -19.003 1.00 58.81 92 HIS A CA 1
ATOM 724 C C . HIS A 1 92 ? -5.499 4.264 -18.072 1.00 58.81 92 HIS A C 1
ATOM 726 O O . HIS A 1 92 ? -6.418 3.491 -17.835 1.00 58.81 92 HIS A O 1
ATOM 732 N N . LEU A 1 93 ? -4.315 4.160 -17.451 1.00 53.75 93 LEU A N 1
ATOM 733 C CA . LEU A 1 93 ? -4.002 3.078 -16.502 1.00 53.75 93 LEU A CA 1
ATOM 734 C C . LEU A 1 93 ? -4.870 3.111 -15.231 1.00 53.75 93 LEU A C 1
ATOM 736 O O . LEU A 1 93 ? -5.148 2.066 -14.643 1.00 53.75 93 LEU A O 1
ATOM 740 N N . ASN A 1 94 ? -5.281 4.299 -14.779 1.00 56.53 94 ASN A N 1
ATOM 741 C CA . ASN A 1 94 ? -6.213 4.435 -13.658 1.00 56.53 94 ASN A CA 1
ATOM 742 C C . ASN A 1 94 ? -7.661 4.162 -14.096 1.00 56.53 94 ASN A C 1
ATOM 744 O O . ASN A 1 94 ? -8.380 3.459 -13.392 1.00 56.53 94 ASN A O 1
ATOM 748 N N . ALA A 1 95 ? -8.062 4.646 -15.273 1.00 61.56 95 ALA A N 1
ATOM 749 C CA . ALA A 1 95 ? -9.395 4.466 -15.836 1.00 61.56 95 ALA A CA 1
ATOM 750 C C . ALA A 1 95 ? -9.678 3.008 -16.204 1.00 61.56 95 ALA A C 1
ATOM 752 O O . ALA A 1 95 ? -10.797 2.561 -15.993 1.00 61.56 95 ALA A O 1
ATOM 753 N N . GLU A 1 96 ? -8.694 2.244 -16.690 1.00 57.81 96 GLU A N 1
ATOM 754 C CA . GLU A 1 96 ? -8.827 0.793 -16.885 1.00 57.81 96 GLU A CA 1
ATOM 755 C C . GLU A 1 96 ? -9.073 0.076 -15.553 1.00 57.81 96 GLU A C 1
ATOM 757 O O . GLU A 1 96 ? -9.936 -0.794 -15.467 1.00 57.81 96 GLU A O 1
ATOM 762 N N . GLY A 1 97 ? -8.378 0.489 -14.489 1.00 56.34 97 GLY A N 1
ATOM 763 C CA . GLY A 1 97 ? -8.611 -0.023 -13.140 1.00 56.34 97 GLY A CA 1
ATOM 764 C C . GLY A 1 97 ? -10.014 0.289 -12.612 1.00 56.34 97 GLY A C 1
ATOM 765 O O . GLY A 1 97 ? -10.686 -0.591 -12.074 1.00 56.34 97 GLY A O 1
ATOM 766 N N . ASP A 1 98 ? -10.476 1.525 -12.791 1.00 54.53 98 ASP A N 1
ATOM 767 C CA . ASP A 1 98 ? -11.798 1.967 -12.337 1.00 54.53 98 ASP A CA 1
ATOM 768 C C . ASP A 1 98 ? -12.936 1.379 -13.190 1.00 54.53 98 ASP A C 1
ATOM 770 O O . ASP A 1 98 ? -13.992 1.024 -12.658 1.00 54.53 98 ASP A O 1
ATOM 774 N N . ALA A 1 99 ? -12.726 1.220 -14.501 1.00 60.41 99 ALA A N 1
ATOM 775 C CA . ALA A 1 99 ? -13.660 0.565 -15.415 1.00 60.41 99 ALA A CA 1
ATOM 776 C C . ALA A 1 99 ? -13.792 -0.927 -15.095 1.00 60.41 99 ALA A C 1
ATOM 778 O O . ALA A 1 99 ? -14.914 -1.416 -14.967 1.00 60.41 99 ALA A O 1
ATOM 779 N N . TYR A 1 100 ? -12.672 -1.618 -14.850 1.00 53.94 100 TYR A N 1
ATOM 780 C CA . TYR A 1 100 ? -12.667 -3.017 -14.423 1.00 53.94 100 TYR A CA 1
ATOM 781 C C . TYR A 1 100 ? -13.461 -3.210 -13.123 1.00 53.94 100 TYR A C 1
ATOM 783 O O . TYR A 1 100 ? -14.296 -4.106 -13.027 1.00 53.94 100 TYR A O 1
ATOM 791 N N . LEU A 1 101 ? -13.293 -2.326 -12.134 1.00 52.94 101 LEU A N 1
ATOM 792 C CA . LEU A 1 101 ? -14.046 -2.383 -10.873 1.00 52.94 101 LEU A CA 1
ATOM 793 C C . LEU A 1 101 ? -15.546 -2.092 -11.052 1.00 52.94 101 LEU A C 1
ATOM 795 O O . LEU A 1 101 ? -16.383 -2.682 -10.355 1.00 52.94 101 LEU A O 1
ATOM 799 N N . ARG A 1 102 ? -15.906 -1.213 -11.995 1.00 55.19 102 ARG A N 1
ATOM 800 C CA . ARG A 1 102 ? -17.301 -0.893 -12.331 1.00 55.19 102 ARG A CA 1
ATOM 801 C C . ARG A 1 102 ? -17.988 -2.055 -13.066 1.00 55.19 102 ARG A C 1
ATOM 803 O O . ARG A 1 102 ? -19.133 -2.384 -12.742 1.00 55.19 102 ARG A O 1
ATOM 810 N N . GLU A 1 103 ? -17.291 -2.729 -13.979 1.00 57.34 103 GLU A N 1
ATOM 811 C CA . GLU A 1 103 ? -17.782 -3.933 -14.667 1.00 57.34 103 GLU A CA 1
ATOM 812 C C . GLU A 1 103 ? -17.869 -5.146 -13.731 1.00 57.34 103 GLU A C 1
ATOM 814 O O . GLU A 1 103 ? -18.873 -5.863 -13.739 1.00 57.34 103 GLU A O 1
ATOM 819 N N . PHE A 1 104 ? -16.883 -5.342 -12.851 1.00 49.00 104 PHE A N 1
ATOM 820 C CA . PHE A 1 104 ? -16.880 -6.447 -11.888 1.00 49.00 104 PHE A CA 1
ATOM 821 C C . PHE A 1 104 ? -17.989 -6.296 -10.833 1.00 49.00 104 PHE A C 1
ATOM 823 O O . PHE A 1 104 ? -18.653 -7.270 -10.472 1.00 49.00 104 PHE A O 1
ATOM 830 N N . SER A 1 105 ? -18.273 -5.061 -10.396 1.00 47.69 105 SER A N 1
ATOM 831 C CA . SER A 1 105 ? -19.406 -4.772 -9.502 1.00 47.69 105 SER A CA 1
ATOM 832 C C . SER A 1 105 ? -20.754 -5.061 -10.167 1.00 47.69 105 SER A C 1
ATOM 834 O O . SER A 1 105 ? -21.651 -5.605 -9.520 1.00 47.69 105 SER A O 1
ATOM 836 N N . SER A 1 106 ? -20.875 -4.771 -11.466 1.00 51.00 106 SER A N 1
ATOM 837 C CA . SER A 1 106 ? -22.100 -4.990 -12.249 1.00 51.00 106 SER A CA 1
ATOM 838 C C . SER A 1 106 ? -22.326 -6.465 -12.607 1.00 51.00 106 SER A C 1
ATOM 840 O O . SER A 1 106 ? -23.468 -6.898 -12.742 1.00 51.00 106 SER A O 1
ATOM 842 N N . SER A 1 107 ? -21.253 -7.255 -12.691 1.00 49.72 107 SER A N 1
ATOM 843 C CA . SER A 1 107 ? -21.298 -8.677 -13.070 1.00 49.72 107 SER A CA 1
ATOM 844 C C . SER A 1 107 ? -21.525 -9.630 -11.885 1.00 49.72 107 SER A C 1
ATOM 846 O O . SER A 1 107 ? -21.774 -10.817 -12.081 1.00 49.72 107 SER A O 1
ATOM 848 N N . SER A 1 108 ? -21.478 -9.130 -10.642 1.00 45.41 108 SER A N 1
ATOM 849 C CA . SER A 1 108 ? -21.579 -9.955 -9.423 1.00 45.41 108 SER A CA 1
ATOM 850 C C . SER A 1 108 ? -23.010 -10.231 -8.919 1.00 45.41 108 SER A C 1
ATOM 852 O O . SER A 1 108 ? -23.174 -10.821 -7.853 1.00 45.41 108 SER A O 1
ATOM 854 N N . SER A 1 109 ? -24.057 -9.833 -9.657 1.00 43.06 109 SER A N 1
ATOM 855 C CA . SER A 1 109 ? -25.464 -10.014 -9.242 1.00 43.06 109 SER A CA 1
ATOM 856 C C . SER A 1 109 ? -26.127 -11.316 -9.722 1.00 43.06 109 SER A C 1
ATOM 858 O O . SER A 1 109 ? -27.287 -11.565 -9.396 1.00 43.06 109 SER A O 1
ATOM 860 N N . SER A 1 110 ? -25.411 -12.190 -10.436 1.00 42.91 110 SER A N 1
ATOM 861 C CA . SER A 1 110 ? -25.923 -13.520 -10.784 1.00 42.91 110 SER A CA 1
ATOM 862 C C . SER A 1 110 ? -25.735 -14.487 -9.613 1.00 42.91 110 SER A C 1
ATOM 864 O O . SER A 1 110 ? -24.614 -14.839 -9.253 1.00 42.91 110 SER A O 1
ATOM 866 N N . SER A 1 111 ? -26.855 -14.922 -9.041 1.00 42.47 111 SER A N 1
ATOM 867 C CA . SER A 1 111 ? -26.995 -15.952 -8.008 1.00 42.47 111 SER A CA 1
ATOM 868 C C . SER A 1 111 ? -25.971 -17.094 -8.098 1.00 42.47 111 SER A C 1
ATOM 870 O O . SER A 1 111 ? -25.819 -17.733 -9.140 1.00 42.47 111 SER A O 1
ATOM 872 N N . ALA A 1 112 ? -25.327 -17.370 -6.966 1.00 40.53 112 ALA A N 1
ATOM 873 C CA . ALA A 1 112 ? -24.306 -18.391 -6.778 1.00 40.53 112 ALA A CA 1
ATOM 874 C C . ALA A 1 112 ? -24.759 -19.821 -7.136 1.00 40.53 112 ALA A C 1
ATOM 876 O O . ALA A 1 112 ? -25.791 -20.278 -6.639 1.00 40.53 112 ALA A O 1
ATOM 877 N N . PRO A 1 113 ? -23.909 -20.607 -7.816 1.00 40.38 113 PRO A N 1
ATOM 878 C CA . PRO A 1 113 ? -23.744 -22.013 -7.505 1.00 40.38 113 PRO A CA 1
ATOM 879 C C . PRO A 1 113 ? -22.609 -22.164 -6.479 1.00 40.38 1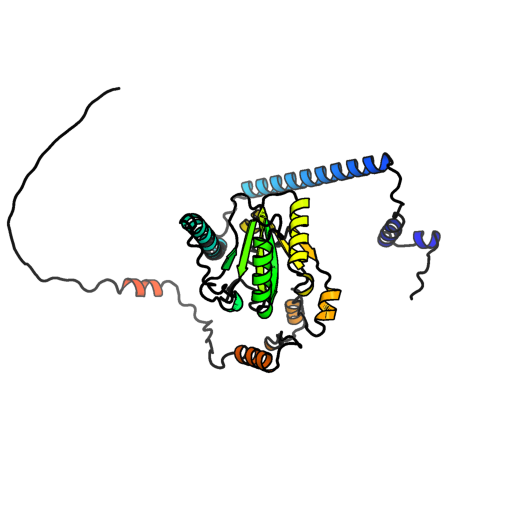13 PRO A C 1
ATOM 881 O O . PRO A 1 113 ? -21.457 -21.821 -6.734 1.00 40.38 113 PRO A O 1
ATOM 884 N N . ALA A 1 114 ? -22.940 -22.710 -5.310 1.00 42.38 114 ALA A N 1
ATOM 885 C CA . ALA A 1 114 ? -22.018 -23.073 -4.231 1.00 42.38 114 ALA A CA 1
ATOM 886 C C . ALA A 1 114 ? -21.155 -24.312 -4.571 1.00 42.38 114 ALA A C 1
ATOM 888 O O . ALA A 1 114 ? -21.021 -25.232 -3.768 1.00 42.38 114 ALA A O 1
ATOM 889 N N . ALA A 1 115 ? -20.577 -24.354 -5.772 1.00 39.84 115 ALA A N 1
ATOM 890 C CA . ALA A 1 115 ? -19.635 -25.385 -6.189 1.00 39.84 115 ALA A CA 1
ATOM 891 C C . ALA A 1 115 ? -18.237 -24.765 -6.259 1.00 39.84 115 ALA A C 1
ATOM 893 O O . ALA A 1 115 ? -17.804 -24.260 -7.293 1.00 39.84 115 ALA A O 1
ATOM 894 N N . ALA A 1 116 ? -17.564 -24.782 -5.108 1.00 41.34 116 ALA A N 1
ATOM 895 C CA . ALA A 1 116 ? -16.188 -24.359 -4.900 1.00 41.34 116 ALA A CA 1
ATOM 896 C C . ALA A 1 116 ? -15.206 -25.252 -5.681 1.00 41.34 116 ALA A C 1
ATOM 898 O O . ALA A 1 116 ? -14.501 -26.088 -5.121 1.00 41.34 116 ALA A O 1
ATOM 899 N N . GLY A 1 117 ? -15.148 -25.067 -6.998 1.00 36.56 117 GLY A N 1
ATOM 900 C CA . GLY A 1 117 ? -13.910 -25.280 -7.725 1.00 36.56 117 GLY A CA 1
ATOM 901 C C . GLY A 1 117 ? -12.956 -24.185 -7.275 1.00 36.56 117 GLY A C 1
ATOM 902 O O . GLY A 1 117 ? -13.236 -23.008 -7.484 1.00 36.56 117 GLY A O 1
ATOM 903 N N . VAL A 1 118 ? -11.871 -24.568 -6.604 1.00 48.62 118 VAL A N 1
ATOM 904 C CA . VAL A 1 118 ? -10.760 -23.681 -6.251 1.00 48.62 118 VAL A CA 1
ATOM 905 C C . VAL A 1 118 ? -10.163 -23.166 -7.561 1.00 48.62 118 VAL A C 1
ATOM 907 O O . VAL A 1 118 ? -9.221 -23.746 -8.095 1.00 48.62 118 VAL A O 1
ATOM 910 N N . LEU A 1 119 ? -10.756 -22.118 -8.138 1.00 52.09 119 LEU A N 1
ATOM 911 C CA . LEU A 1 119 ? -10.102 -21.315 -9.157 1.00 52.09 119 LEU A CA 1
ATOM 912 C C . LEU A 1 119 ? -8.841 -20.800 -8.479 1.00 52.09 119 LEU A C 1
ATOM 914 O O . LEU A 1 119 ? -8.918 -20.019 -7.530 1.00 52.09 119 LEU A O 1
ATOM 918 N N . GLY A 1 120 ? -7.707 -21.381 -8.877 1.00 71.12 120 GLY A N 1
ATOM 919 C CA . GLY A 1 120 ? -6.419 -21.131 -8.258 1.00 71.12 120 GLY A CA 1
ATOM 920 C C . GLY A 1 120 ? -6.215 -19.633 -8.156 1.00 71.12 120 GLY A C 1
ATOM 921 O O . GLY A 1 120 ? -6.264 -18.933 -9.163 1.00 71.12 120 GLY A O 1
ATOM 922 N N . GLU A 1 121 ? -6.058 -19.147 -6.930 1.00 88.31 121 GLU A N 1
ATOM 923 C CA . GLU A 1 121 ? -5.898 -17.725 -6.701 1.00 88.31 121 GLU A CA 1
ATOM 924 C C . GLU A 1 121 ? -4.704 -17.206 -7.506 1.00 88.31 121 GLU A C 1
ATOM 926 O O . GLU A 1 121 ? -3.589 -17.728 -7.395 1.00 88.31 121 GLU A O 1
ATOM 931 N N . GLU A 1 122 ? -4.948 -16.189 -8.332 1.00 95.44 122 GLU A N 1
ATOM 932 C CA . GLU A 1 122 ? -3.914 -15.627 -9.188 1.00 95.44 122 GLU A CA 1
ATOM 933 C C . GLU A 1 122 ? -2.763 -15.081 -8.341 1.00 95.44 122 GLU A C 1
ATOM 935 O O . GLU A 1 122 ? -2.953 -14.307 -7.396 1.00 95.44 122 GLU A O 1
ATOM 940 N N . LYS A 1 123 ? -1.552 -15.521 -8.684 1.00 97.25 123 LYS A N 1
ATOM 941 C CA . LYS A 1 123 ? -0.311 -15.114 -8.030 1.00 97.25 123 LYS A CA 1
ATOM 942 C C . LYS A 1 123 ? 0.226 -13.854 -8.711 1.00 97.25 123 LYS A C 1
ATOM 944 O O . LYS A 1 123 ? 0.571 -13.953 -9.892 1.00 97.25 123 LYS A O 1
ATOM 949 N N . PRO A 1 124 ? 0.332 -12.698 -8.024 1.00 97.56 124 PRO A N 1
ATOM 950 C CA . PRO A 1 124 ? 0.819 -11.463 -8.635 1.00 97.56 124 PRO A CA 1
ATOM 951 C C . PRO A 1 124 ? 2.168 -11.628 -9.349 1.00 97.56 124 PRO A C 1
ATOM 953 O O . PRO A 1 124 ? 2.367 -11.027 -10.401 1.00 97.56 124 PRO A O 1
ATOM 956 N N . SER A 1 125 ? 3.061 -12.485 -8.839 1.00 97.12 125 SER A N 1
ATOM 957 C CA . SER A 1 125 ? 4.366 -12.793 -9.445 1.00 97.12 125 SER A CA 1
ATOM 958 C C . SER A 1 125 ? 4.295 -13.514 -10.801 1.00 97.12 125 SER A C 1
ATOM 960 O O . SER A 1 125 ? 5.285 -13.555 -11.528 1.00 97.12 125 SER A O 1
ATOM 962 N N . LYS A 1 126 ? 3.142 -14.092 -11.154 1.00 97.25 126 LYS A N 1
ATOM 963 C CA . LYS A 1 126 ? 2.937 -14.850 -12.398 1.00 97.25 126 LYS A CA 1
ATOM 964 C C . LYS A 1 126 ? 2.054 -14.125 -13.407 1.00 97.25 126 LYS A C 1
ATOM 966 O O . LYS A 1 126 ? 2.041 -14.501 -14.575 1.00 97.25 126 LYS A O 1
ATOM 971 N N . VAL A 1 127 ? 1.315 -13.106 -12.971 1.00 96.75 127 VAL A N 1
ATOM 972 C CA . VAL A 1 127 ? 0.410 -12.352 -13.842 1.00 96.75 127 VAL A CA 1
ATOM 973 C C . VAL A 1 127 ? 1.209 -11.341 -14.664 1.00 96.75 127 VAL A C 1
ATOM 975 O O . VAL A 1 127 ? 1.870 -10.459 -14.122 1.00 96.75 127 VAL A O 1
ATOM 978 N N . ASN A 1 128 ? 1.140 -11.478 -15.986 1.00 96.75 128 ASN A N 1
ATOM 979 C CA . ASN A 1 128 ? 1.815 -10.621 -16.965 1.00 96.75 128 ASN A CA 1
ATOM 980 C C . ASN A 1 128 ? 0.848 -10.018 -18.003 1.00 96.75 128 ASN A C 1
ATOM 982 O O . ASN A 1 128 ? 1.290 -9.446 -18.994 1.00 96.75 128 ASN A O 1
ATOM 986 N N . THR A 1 129 ? -0.459 -10.160 -17.791 1.00 95.69 129 THR A N 1
ATOM 987 C CA . THR A 1 129 ? -1.515 -9.675 -18.694 1.00 95.69 129 THR A CA 1
ATOM 988 C C . THR A 1 129 ? -2.184 -8.396 -18.195 1.00 95.69 129 THR A C 1
ATOM 990 O O . THR A 1 129 ? -2.654 -7.603 -19.000 1.00 95.69 129 THR A O 1
ATOM 993 N N . SER A 1 130 ? -2.201 -8.178 -16.879 1.00 95.94 130 SER A N 1
ATOM 994 C CA . SER A 1 130 ? -2.749 -6.988 -16.220 1.00 95.94 130 SER A CA 1
ATOM 995 C C . SER A 1 130 ? -1.718 -6.409 -15.262 1.00 95.94 130 SER A C 1
ATOM 997 O O . SER A 1 130 ? -0.962 -7.165 -14.653 1.00 95.94 130 SER A O 1
ATOM 999 N N . TYR A 1 131 ? -1.699 -5.085 -15.091 1.00 95.75 131 TYR A N 1
ATOM 1000 C CA . TYR A 1 131 ? -0.831 -4.398 -14.126 1.00 95.75 131 TYR A CA 1
ATOM 1001 C C . TYR A 1 131 ? -1.272 -4.582 -12.672 1.00 95.75 131 TYR A C 1
ATOM 1003 O O . TYR A 1 131 ? -0.445 -4.461 -11.765 1.00 95.75 131 TYR A O 1
ATOM 1011 N N . TRP A 1 132 ? -2.558 -4.855 -12.450 1.00 96.62 132 TRP A N 1
ATOM 1012 C CA . TRP A 1 132 ? -3.175 -4.840 -11.129 1.00 96.62 132 TRP A CA 1
ATOM 1013 C C . TRP A 1 132 ? -4.072 -6.056 -10.920 1.00 96.62 132 TRP A C 1
ATOM 1015 O O . TRP A 1 132 ? -4.857 -6.420 -11.795 1.00 96.62 132 TRP A O 1
ATOM 1025 N N . LEU A 1 133 ? -3.987 -6.632 -9.723 1.00 96.31 133 LEU A N 1
ATOM 1026 C CA . LEU A 1 133 ? -5.013 -7.514 -9.169 1.00 96.31 133 LEU A CA 1
ATOM 1027 C C . LEU A 1 133 ? -5.754 -6.771 -8.065 1.00 96.31 133 LEU A C 1
ATOM 1029 O O . LEU A 1 133 ? -5.142 -5.975 -7.352 1.00 96.31 133 LEU A O 1
ATOM 1033 N N . TYR A 1 134 ? -7.045 -7.048 -7.919 1.00 96.06 134 TYR A N 1
ATOM 1034 C CA . TYR A 1 134 ? -7.942 -6.341 -7.008 1.00 96.06 134 TYR A CA 1
ATOM 1035 C C . TYR A 1 134 ? -8.644 -7.314 -6.062 1.00 96.06 134 TYR A C 1
ATOM 1037 O O . TYR A 1 134 ? -8.945 -8.443 -6.438 1.00 96.06 134 TYR A O 1
ATOM 1045 N N . GLU A 1 135 ? -8.944 -6.848 -4.853 1.00 96.25 135 GLU A N 1
ATOM 1046 C CA . GLU A 1 135 ? -9.836 -7.513 -3.902 1.00 96.25 135 GLU A CA 1
ATOM 1047 C C . GLU A 1 135 ? -10.690 -6.447 -3.195 1.00 96.25 135 GLU A C 1
ATOM 1049 O O . GLU A 1 135 ? -10.184 -5.396 -2.790 1.00 96.25 135 GLU A O 1
ATOM 1054 N N . GLY A 1 136 ? -11.987 -6.720 -3.042 1.00 93.56 136 GLY A N 1
ATOM 1055 C CA . GLY A 1 136 ? -12.951 -5.810 -2.419 1.00 93.56 136 GLY A CA 1
ATOM 1056 C C . GLY A 1 136 ? -13.812 -5.041 -3.420 1.00 93.56 136 GLY A C 1
ATOM 1057 O O . GLY A 1 136 ? -13.795 -5.301 -4.623 1.00 93.56 136 GLY A O 1
ATOM 1058 N N . ARG A 1 137 ? -14.615 -4.109 -2.901 1.00 87.19 137 ARG A N 1
ATOM 1059 C CA . ARG A 1 137 ? -15.500 -3.250 -3.697 1.00 87.19 137 ARG A CA 1
ATOM 1060 C C . ARG A 1 137 ? -15.048 -1.809 -3.548 1.00 87.19 137 ARG A C 1
ATOM 1062 O O . ARG A 1 137 ? -14.816 -1.348 -2.438 1.00 87.19 137 ARG A O 1
ATOM 1069 N N . THR A 1 138 ? -14.944 -1.094 -4.658 1.00 79.50 138 THR A N 1
ATOM 1070 C CA . THR A 1 138 ? -14.644 0.337 -4.622 1.00 79.50 138 THR A CA 1
ATOM 1071 C C . THR A 1 138 ? -15.851 1.082 -4.071 1.00 79.50 138 THR A C 1
ATOM 1073 O O . THR A 1 138 ? -16.927 1.051 -4.670 1.00 79.50 138 THR A O 1
ATOM 1076 N N . SER A 1 139 ? -15.687 1.749 -2.932 1.00 80.06 139 SER A N 1
ATOM 1077 C CA . SER A 1 139 ? -16.676 2.694 -2.426 1.00 80.06 139 SER A CA 1
ATOM 1078 C C . SER A 1 139 ? -16.429 4.088 -3.006 1.00 80.06 139 SER A C 1
ATOM 1080 O O . SER A 1 139 ? -15.314 4.443 -3.384 1.00 80.06 139 SER A O 1
ATOM 1082 N N . ALA A 1 140 ? -17.487 4.896 -3.098 1.00 79.75 140 ALA A N 1
ATOM 1083 C CA . ALA A 1 140 ? -17.401 6.255 -3.639 1.00 79.75 140 ALA A CA 1
ATOM 1084 C C . ALA A 1 140 ? -16.616 7.225 -2.730 1.00 79.75 140 ALA A C 1
ATOM 1086 O O . ALA A 1 140 ? -16.265 8.318 -3.162 1.00 79.75 140 ALA A O 1
ATOM 1087 N N . ASN A 1 141 ? -16.331 6.830 -1.485 1.00 88.62 141 ASN A N 1
ATOM 1088 C CA . ASN A 1 141 ? -15.812 7.707 -0.438 1.00 88.62 141 ASN A CA 1
ATOM 1089 C C . ASN A 1 141 ? -14.388 7.315 -0.021 1.00 88.62 141 ASN A C 1
ATOM 1091 O O . ASN A 1 141 ? -14.129 7.138 1.164 1.00 88.62 141 ASN A O 1
ATOM 1095 N N . ILE A 1 142 ? -13.465 7.158 -0.966 1.00 93.12 142 ILE A N 1
ATOM 1096 C CA . ILE A 1 142 ? -12.050 6.883 -0.669 1.00 93.12 142 ILE A CA 1
ATOM 1097 C C . ILE A 1 142 ? -11.324 8.211 -0.399 1.00 93.12 142 ILE A C 1
ATOM 1099 O O . ILE A 1 142 ? -11.367 9.107 -1.239 1.00 93.12 142 ILE A O 1
ATOM 1103 N N . CYS A 1 143 ? -10.627 8.354 0.738 1.00 93.88 143 CYS A N 1
ATOM 1104 C CA . CYS A 1 143 ? -9.804 9.552 1.007 1.00 93.88 143 CYS A CA 1
ATOM 1105 C C . CYS A 1 143 ? -8.339 9.399 0.596 1.00 93.88 143 CYS A C 1
ATOM 1107 O O . CYS A 1 143 ? -7.635 10.388 0.362 1.00 93.88 143 CYS A O 1
ATOM 1109 N N . GLY A 1 144 ? -7.857 8.164 0.516 1.00 95.88 144 GLY A N 1
ATOM 1110 C CA . GLY A 1 144 ? -6.475 7.889 0.184 1.00 95.88 144 GLY A CA 1
ATOM 1111 C C . GLY A 1 144 ? -6.132 6.422 0.310 1.00 95.88 144 GLY A C 1
ATOM 1112 O O . GLY A 1 144 ? -6.998 5.546 0.371 1.00 95.88 144 GLY A O 1
ATOM 1113 N N . LYS A 1 145 ? -4.830 6.159 0.326 1.00 97.00 145 LYS A N 1
ATOM 1114 C CA . LYS A 1 145 ? -4.300 4.806 0.266 1.00 97.00 145 LYS A CA 1
ATOM 1115 C C . LYS A 1 145 ? -2.998 4.645 1.026 1.00 97.00 145 LYS A C 1
ATOM 1117 O O . LYS A 1 145 ? -2.093 5.474 0.911 1.00 97.00 145 LYS A O 1
ATOM 1122 N N . TRP A 1 146 ? -2.896 3.539 1.751 1.00 97.94 146 TRP A N 1
ATOM 1123 C CA . TRP A 1 146 ? -1.641 3.036 2.294 1.00 97.94 146 TRP A CA 1
ATOM 1124 C C . TRP A 1 146 ? -0.918 2.216 1.233 1.00 97.94 146 TRP A C 1
ATOM 1126 O O . TRP A 1 146 ? -1.515 1.356 0.593 1.00 97.94 146 TRP A O 1
ATOM 1136 N N . MET A 1 147 ? 0.369 2.485 1.048 1.00 97.81 147 MET A N 1
ATOM 1137 C CA . MET A 1 147 ? 1.240 1.799 0.099 1.00 97.81 147 MET A CA 1
ATOM 1138 C C . MET A 1 147 ? 2.336 1.061 0.859 1.00 97.81 147 MET A C 1
ATOM 1140 O O . MET A 1 147 ? 3.080 1.670 1.634 1.00 97.81 147 MET A O 1
ATOM 1144 N N . LEU A 1 148 ? 2.431 -0.242 0.617 1.00 97.44 148 LEU A N 1
ATOM 1145 C CA . LEU A 1 148 ? 3.476 -1.124 1.124 1.00 97.44 148 LEU A CA 1
ATOM 1146 C C . LEU A 1 148 ? 4.260 -1.670 -0.071 1.00 97.44 148 LEU A C 1
ATOM 1148 O O . LEU A 1 148 ? 3.669 -2.051 -1.081 1.00 97.44 148 LEU A O 1
ATOM 1152 N N . PHE A 1 149 ? 5.584 -1.722 0.039 1.00 96.25 149 PHE A N 1
ATOM 1153 C CA . PHE A 1 149 ? 6.459 -2.232 -1.015 1.00 96.25 149 PHE A CA 1
ATOM 1154 C C . PHE A 1 149 ? 7.085 -3.550 -0.570 1.00 96.25 149 PHE A C 1
ATOM 1156 O O . PHE A 1 149 ? 7.752 -3.595 0.458 1.00 96.25 149 PHE A O 1
ATOM 1163 N N . TYR A 1 150 ? 6.895 -4.604 -1.359 1.00 96.06 150 TYR A N 1
ATOM 1164 C CA . TYR A 1 150 ? 7.436 -5.939 -1.111 1.00 96.06 150 TYR A CA 1
ATOM 1165 C C . TYR A 1 150 ? 8.384 -6.352 -2.235 1.00 96.06 150 TYR A C 1
ATOM 1167 O O . TYR A 1 150 ? 8.136 -6.002 -3.390 1.00 96.06 150 TYR A O 1
ATOM 1175 N N . PRO A 1 151 ? 9.427 -7.146 -1.954 1.00 95.44 151 PRO A N 1
ATOM 1176 C CA . PRO A 1 151 ? 10.175 -7.802 -3.015 1.00 95.44 151 PRO A CA 1
ATOM 1177 C C . PRO A 1 151 ? 9.290 -8.817 -3.752 1.00 95.44 151 PRO A C 1
ATOM 1179 O O . PRO A 1 151 ? 8.413 -9.449 -3.158 1.00 95.44 151 PRO A O 1
ATOM 1182 N N . VAL A 1 152 ? 9.541 -9.000 -5.049 1.00 95.19 152 VAL A N 1
ATOM 1183 C CA . VAL A 1 152 ? 8.734 -9.860 -5.930 1.00 95.19 152 VAL A CA 1
ATOM 1184 C C . VAL A 1 152 ? 8.578 -11.298 -5.418 1.00 95.19 152 VAL A C 1
ATOM 1186 O O . VAL A 1 152 ? 7.507 -11.869 -5.568 1.00 95.19 152 VAL A O 1
ATOM 1189 N N . TRP A 1 153 ? 9.572 -11.879 -4.739 1.00 94.94 153 TRP A N 1
ATOM 1190 C CA . TRP A 1 153 ? 9.460 -13.237 -4.182 1.00 94.94 153 TRP A CA 1
ATOM 1191 C C . TRP A 1 153 ? 8.543 -13.329 -2.949 1.00 94.94 153 TRP A C 1
ATOM 1193 O O . TRP A 1 153 ? 8.096 -14.418 -2.603 1.00 94.94 153 TRP A O 1
ATOM 1203 N N . LYS A 1 154 ? 8.245 -12.208 -2.272 1.00 96.44 154 LYS A N 1
ATOM 1204 C CA . LYS A 1 154 ? 7.312 -12.161 -1.129 1.00 96.44 154 LYS A CA 1
ATOM 1205 C C . LYS A 1 154 ? 5.910 -11.702 -1.518 1.00 96.44 154 LYS A C 1
ATOM 1207 O O . LYS A 1 154 ? 4.993 -11.846 -0.711 1.00 96.44 154 LYS A O 1
ATOM 1212 N N . ILE A 1 155 ? 5.718 -11.159 -2.723 1.00 97.19 155 ILE A N 1
ATOM 1213 C CA . ILE A 1 155 ? 4.450 -10.513 -3.085 1.00 97.19 155 ILE A CA 1
ATOM 1214 C C . ILE A 1 155 ? 3.263 -11.483 -3.078 1.00 97.19 155 ILE A C 1
ATOM 1216 O O . ILE A 1 155 ? 2.172 -11.093 -2.676 1.00 97.19 155 ILE A O 1
ATOM 1220 N N . ASP A 1 156 ? 3.470 -12.744 -3.468 1.00 97.62 156 ASP A N 1
ATOM 1221 C CA . ASP A 1 156 ? 2.400 -13.747 -3.507 1.00 97.62 156 ASP A CA 1
ATOM 1222 C C . ASP A 1 156 ? 1.943 -14.148 -2.102 1.00 97.62 156 ASP A C 1
ATOM 1224 O O . ASP A 1 156 ? 0.744 -14.235 -1.843 1.00 97.62 156 ASP A O 1
ATOM 1228 N N . GLU A 1 157 ? 2.900 -14.368 -1.192 1.00 96.81 157 GLU A N 1
ATOM 1229 C CA . GLU A 1 157 ? 2.641 -14.683 0.218 1.00 96.81 157 GLU A CA 1
ATOM 1230 C C . GLU A 1 157 ? 1.899 -13.520 0.887 1.00 96.81 157 GLU A C 1
ATOM 1232 O O . GLU A 1 157 ? 0.850 -13.713 1.507 1.00 96.81 157 GLU A O 1
ATOM 1237 N N . ALA A 1 158 ? 2.402 -12.297 0.687 1.00 97.31 158 ALA A N 1
ATOM 1238 C CA . ALA A 1 158 ? 1.769 -11.088 1.187 1.00 97.31 158 ALA A CA 1
ATOM 1239 C C . ALA A 1 158 ? 0.355 -10.923 0.613 1.00 97.31 158 ALA A C 1
ATOM 1241 O O . ALA A 1 158 ? -0.571 -10.602 1.348 1.00 97.31 158 ALA A O 1
ATOM 1242 N N . TRP A 1 159 ? 0.146 -11.169 -0.683 1.00 97.88 159 TRP A N 1
ATOM 1243 C CA . TRP A 1 159 ? -1.174 -11.015 -1.294 1.00 97.88 159 TRP A CA 1
ATOM 1244 C C . TRP A 1 159 ? -2.182 -12.043 -0.779 1.00 97.88 159 TRP A C 1
ATOM 1246 O O . TRP A 1 159 ? -3.324 -11.689 -0.490 1.00 97.88 159 TRP A O 1
ATOM 1256 N N . GLY A 1 160 ? -1.758 -13.298 -0.600 1.00 97.25 160 GLY A N 1
ATOM 1257 C CA . GLY A 1 160 ? -2.578 -14.328 0.039 1.00 97.25 160 GLY A CA 1
ATOM 1258 C C . GLY A 1 160 ? -3.006 -13.919 1.451 1.00 97.25 160 GLY A C 1
ATOM 1259 O O . GLY A 1 160 ? -4.201 -13.918 1.752 1.00 97.25 160 GLY A O 1
ATOM 1260 N N . ARG A 1 161 ? -2.047 -13.470 2.276 1.00 97.38 161 ARG A N 1
ATOM 1261 C CA . ARG A 1 161 ? -2.306 -12.969 3.638 1.00 97.38 161 ARG A CA 1
ATOM 1262 C C . ARG A 1 161 ? -3.273 -11.786 3.635 1.00 97.38 161 ARG A C 1
ATOM 1264 O O . ARG A 1 161 ? -4.220 -11.775 4.416 1.00 97.38 161 ARG A O 1
ATOM 1271 N N . ALA A 1 162 ? -3.057 -10.814 2.749 1.00 97.75 162 ALA A N 1
ATOM 1272 C CA . ALA A 1 162 ? -3.903 -9.631 2.640 1.00 97.75 162 ALA A CA 1
ATOM 1273 C C . ALA A 1 162 ? -5.354 -10.015 2.331 1.00 97.75 162 ALA A C 1
ATOM 1275 O O . ALA A 1 162 ? -6.259 -9.572 3.031 1.00 97.75 162 ALA A O 1
ATOM 1276 N N . LYS A 1 163 ? -5.582 -10.879 1.331 1.00 97.44 163 LYS A N 1
ATOM 1277 C CA . LYS A 1 163 ? -6.924 -11.367 0.964 1.00 97.44 163 LYS A CA 1
ATOM 1278 C C . LYS A 1 163 ? -7.603 -12.115 2.092 1.00 97.44 163 LYS A C 1
ATOM 1280 O O . LYS A 1 163 ? -8.774 -11.863 2.362 1.00 97.44 163 LYS A O 1
ATOM 1285 N N . GLU A 1 164 ? -6.886 -13.013 2.755 1.00 97.00 164 GLU A N 1
ATOM 1286 C CA . GLU A 1 164 ? -7.432 -13.749 3.889 1.00 97.00 164 GLU A CA 1
ATOM 1287 C C . GLU A 1 164 ? -7.854 -12.793 5.015 1.00 97.00 164 GLU A C 1
ATOM 1289 O O . GLU A 1 164 ? -8.997 -12.851 5.469 1.00 97.00 164 GLU A O 1
ATOM 1294 N N . ALA A 1 165 ? -6.978 -11.866 5.405 1.00 97.38 165 ALA A N 1
ATOM 1295 C CA . ALA A 1 165 ? -7.258 -10.871 6.436 1.00 97.38 165 ALA A CA 1
ATOM 1296 C C . ALA A 1 165 ? -8.397 -9.912 6.048 1.00 97.38 165 ALA A C 1
ATOM 1298 O O . ALA A 1 165 ? -9.240 -9.567 6.876 1.00 97.38 165 ALA A O 1
ATOM 1299 N N . PHE A 1 166 ? -8.459 -9.503 4.779 1.00 97.19 166 PHE A N 1
ATOM 1300 C CA . PHE A 1 166 ? -9.528 -8.659 4.253 1.00 97.19 166 PHE A CA 1
ATOM 1301 C C . PHE A 1 166 ? -10.884 -9.367 4.329 1.00 97.19 166 PHE A C 1
ATOM 1303 O O . PHE A 1 166 ? -11.834 -8.826 4.890 1.00 97.19 166 PHE A O 1
ATOM 1310 N N . ARG A 1 167 ? -10.964 -10.614 3.848 1.00 96.31 167 ARG A N 1
ATOM 1311 C CA . ARG A 1 167 ? -12.194 -11.425 3.867 1.00 96.31 167 ARG A CA 1
ATOM 1312 C C . ARG A 1 167 ? -12.655 -11.766 5.286 1.00 96.31 167 ARG A C 1
ATOM 1314 O O . ARG A 1 167 ? -13.856 -11.878 5.515 1.00 96.31 167 ARG A O 1
ATOM 1321 N N . LYS A 1 168 ? -11.724 -11.906 6.236 1.00 97.25 168 LYS A N 1
ATOM 1322 C CA . LYS A 1 168 ? -12.023 -12.087 7.669 1.00 97.25 168 LYS A CA 1
ATOM 1323 C C . LYS A 1 168 ? -12.468 -10.800 8.372 1.00 97.25 168 LYS A C 1
ATOM 1325 O O . LYS A 1 168 ? -13.032 -10.877 9.460 1.00 97.25 168 LYS A O 1
ATOM 1330 N N . GLY A 1 169 ? -12.247 -9.633 7.766 1.00 96.81 169 GLY A N 1
ATOM 1331 C CA . GLY A 1 169 ? -12.539 -8.335 8.378 1.00 96.81 169 GLY A CA 1
ATOM 1332 C C . GLY A 1 169 ? -11.477 -7.860 9.377 1.00 96.81 169 GLY A C 1
ATOM 1333 O O . GLY A 1 169 ? -11.755 -6.974 10.186 1.00 96.81 169 GLY A O 1
ATOM 1334 N N . ASP A 1 170 ? -10.263 -8.416 9.322 1.00 97.69 170 ASP A N 1
ATOM 1335 C CA . ASP A 1 170 ? -9.138 -8.015 10.179 1.00 97.69 170 ASP A CA 1
ATOM 1336 C C . ASP A 1 170 ? -8.534 -6.672 9.734 1.00 97.69 170 ASP A C 1
ATOM 1338 O O . ASP A 1 170 ? -8.010 -5.909 10.549 1.00 97.69 170 ASP A O 1
ATOM 1342 N N . LEU A 1 171 ? -8.658 -6.340 8.445 1.00 96.69 171 LEU A N 1
ATOM 1343 C CA . LEU A 1 171 ? -8.240 -5.062 7.857 1.00 96.69 171 LEU A CA 1
ATOM 1344 C C . LEU A 1 171 ? -9.341 -3.993 7.973 1.00 96.69 171 LEU A C 1
ATOM 1346 O O . LEU A 1 171 ? -9.777 -3.412 6.979 1.00 96.69 171 LEU A O 1
ATOM 1350 N N . LYS A 1 172 ? -9.812 -3.734 9.199 1.00 94.44 172 LYS A N 1
ATOM 1351 C CA . LYS A 1 172 ? -10.869 -2.741 9.461 1.00 94.44 172 LYS A CA 1
ATOM 1352 C C . LYS A 1 172 ? -10.494 -1.362 8.908 1.00 94.44 172 LYS A C 1
ATOM 1354 O O . LYS A 1 172 ? -9.370 -0.904 9.091 1.00 94.44 172 LYS A O 1
ATOM 1359 N N . GLY A 1 173 ? -11.451 -0.713 8.244 1.00 94.44 173 GLY A N 1
ATOM 1360 C CA . GLY A 1 173 ? -11.278 0.595 7.600 1.00 94.44 173 GLY A CA 1
ATOM 1361 C C . GLY A 1 173 ? -10.589 0.557 6.230 1.00 94.44 173 GLY A C 1
ATOM 1362 O O . GLY A 1 173 ? -10.475 1.598 5.587 1.00 94.44 173 GLY A O 1
ATOM 1363 N N . THR A 1 174 ? -10.158 -0.620 5.762 1.00 96.06 174 THR A N 1
ATOM 1364 C CA . THR A 1 174 ? -9.778 -0.825 4.357 1.00 96.06 174 THR A CA 1
ATOM 1365 C C . THR A 1 174 ? -11.018 -1.203 3.548 1.00 96.06 174 THR A C 1
ATOM 1367 O O . THR A 1 174 ? -11.692 -2.173 3.876 1.00 96.06 174 THR A O 1
ATOM 1370 N N . GLU A 1 175 ? -11.296 -0.465 2.476 1.00 95.75 175 GLU A N 1
ATOM 1371 C CA . GLU A 1 175 ? -12.478 -0.662 1.616 1.00 95.75 175 GLU A CA 1
ATOM 1372 C C . GLU A 1 175 ? -12.204 -1.630 0.464 1.00 95.75 175 GLU A C 1
ATOM 1374 O O . GLU A 1 175 ? -12.999 -2.514 0.140 1.00 95.75 175 GLU A O 1
ATOM 1379 N N . CYS A 1 176 ? -11.042 -1.470 -0.158 1.00 96.38 176 CYS A N 1
ATOM 1380 C CA . CYS A 1 176 ? -10.540 -2.352 -1.193 1.00 96.38 176 CYS A CA 1
ATOM 1381 C C . CYS A 1 176 ? -9.017 -2.300 -1.214 1.00 96.38 176 CYS A C 1
ATOM 1383 O O . CYS A 1 176 ? -8.377 -1.431 -0.612 1.00 96.38 176 CYS A O 1
ATOM 1385 N N . MET A 1 177 ? -8.417 -3.244 -1.920 1.00 97.81 177 MET A N 1
ATOM 1386 C CA . MET A 1 177 ? -6.976 -3.294 -2.081 1.00 97.81 177 MET A CA 1
ATOM 1387 C C . MET A 1 177 ? -6.597 -3.778 -3.468 1.00 97.81 177 MET A C 1
ATOM 1389 O O . MET A 1 177 ? -7.355 -4.478 -4.141 1.00 97.81 177 MET A O 1
ATOM 1393 N N . LYS A 1 178 ? -5.398 -3.390 -3.890 1.00 97.31 178 LYS A N 1
ATOM 1394 C CA . LYS A 1 178 ? -4.811 -3.855 -5.139 1.00 97.31 178 LYS A CA 1
ATOM 1395 C C . LYS A 1 178 ? -3.327 -4.116 -4.998 1.00 97.31 178 LYS A C 1
ATOM 1397 O O . LYS A 1 178 ? -2.655 -3.534 -4.147 1.00 97.31 178 LYS A O 1
ATOM 1402 N N . VAL A 1 179 ? -2.807 -4.964 -5.867 1.00 98.00 179 VAL A N 1
ATOM 1403 C CA . VAL A 1 179 ? -1.395 -5.339 -5.878 1.00 98.00 179 VAL A CA 1
ATOM 1404 C C . VAL A 1 179 ? -0.847 -5.289 -7.295 1.00 98.00 179 VAL A C 1
ATOM 1406 O O . VAL A 1 179 ? -1.518 -5.698 -8.243 1.00 98.00 179 VAL A O 1
ATOM 1409 N N . SER A 1 180 ? 0.361 -4.746 -7.445 1.00 97.50 180 SER A N 1
ATOM 1410 C CA . SER A 1 180 ? 1.055 -4.723 -8.732 1.00 97.50 180 SER A CA 1
ATOM 1411 C C . SER A 1 180 ? 1.550 -6.118 -9.104 1.00 97.50 180 SER A C 1
ATOM 1413 O O . SER A 1 180 ? 2.064 -6.838 -8.244 1.00 97.50 180 SER A O 1
ATOM 1415 N N . THR A 1 181 ? 1.475 -6.463 -10.380 1.00 97.75 181 THR A N 1
ATOM 1416 C CA . THR A 1 181 ? 1.825 -7.794 -10.891 1.00 97.75 181 THR A CA 1
ATOM 1417 C C . THR A 1 181 ? 3.263 -7.875 -11.421 1.00 97.75 181 THR A C 1
ATOM 1419 O O . THR A 1 181 ? 4.061 -6.934 -11.309 1.00 97.75 181 THR A O 1
ATOM 1422 N N . ALA A 1 182 ? 3.629 -9.019 -12.001 1.00 96.50 182 ALA A N 1
ATOM 1423 C CA . ALA A 1 182 ? 4.899 -9.221 -12.687 1.00 96.50 182 ALA A CA 1
ATOM 1424 C C . ALA A 1 182 ? 5.013 -8.472 -14.022 1.00 96.50 182 ALA A C 1
ATOM 1426 O O . ALA A 1 182 ? 6.123 -8.368 -14.543 1.00 96.50 182 ALA A O 1
ATOM 1427 N N . LEU A 1 183 ? 3.924 -7.897 -14.542 1.00 96.38 183 LEU A N 1
ATOM 1428 C CA . LEU A 1 183 ? 3.970 -7.039 -15.725 1.00 96.38 183 LEU A CA 1
ATOM 1429 C C . LEU A 1 183 ? 4.904 -5.831 -15.475 1.00 96.38 183 LEU A C 1
ATOM 1431 O O . LEU A 1 183 ? 4.683 -5.085 -14.513 1.00 96.38 183 LEU A O 1
ATOM 1435 N N . PRO A 1 184 ? 5.964 -5.628 -16.287 1.00 94.75 184 PRO A N 1
ATOM 1436 C CA . PRO A 1 184 ? 6.889 -4.511 -16.106 1.00 94.75 184 PRO A CA 1
ATOM 1437 C C . PRO A 1 184 ? 6.181 -3.163 -16.232 1.00 94.75 184 PRO A C 1
ATOM 1439 O O . PRO A 1 184 ? 5.516 -2.902 -17.231 1.00 94.75 184 PRO A O 1
ATOM 1442 N N . ASN A 1 185 ? 6.340 -2.295 -15.233 1.00 92.19 185 ASN A N 1
ATOM 1443 C CA . ASN A 1 185 ? 5.732 -0.969 -15.227 1.00 92.19 185 ASN A CA 1
ATOM 1444 C C . ASN A 1 185 ? 6.795 0.076 -15.600 1.00 92.19 185 ASN A C 1
ATOM 1446 O O . ASN A 1 185 ? 7.721 0.275 -14.816 1.00 92.19 185 ASN A O 1
ATOM 1450 N N . PRO A 1 186 ? 6.654 0.812 -16.719 1.00 90.31 186 PRO A N 1
ATOM 1451 C CA . PRO A 1 186 ? 7.649 1.803 -17.141 1.00 90.31 186 PRO A CA 1
ATOM 1452 C C . PRO A 1 186 ? 7.852 2.945 -16.131 1.00 90.31 186 PRO A C 1
ATOM 1454 O O . PRO A 1 186 ? 8.837 3.674 -16.214 1.00 90.31 186 PRO A O 1
ATOM 1457 N N . ARG A 1 187 ? 6.933 3.114 -15.171 1.00 84.50 187 ARG A N 1
ATOM 1458 C CA . ARG A 1 187 ? 7.028 4.105 -14.089 1.00 84.50 187 ARG A CA 1
ATOM 1459 C C . ARG A 1 187 ? 7.651 3.571 -12.805 1.00 84.50 187 ARG A C 1
ATOM 1461 O O . ARG A 1 187 ? 7.871 4.351 -11.879 1.00 84.50 187 ARG A O 1
ATOM 1468 N N . ALA A 1 188 ? 7.896 2.267 -12.705 1.00 88.75 188 ALA A N 1
ATOM 1469 C CA . ALA A 1 188 ? 8.552 1.706 -11.539 1.00 88.75 188 ALA A CA 1
ATOM 1470 C C . ALA A 1 188 ? 10.041 2.068 -11.564 1.00 88.75 188 ALA A C 1
ATOM 1472 O O . ALA A 1 188 ? 10.764 1.765 -12.507 1.00 88.75 188 ALA A O 1
ATOM 1473 N N . THR A 1 189 ? 10.528 2.693 -10.492 1.00 87.88 189 THR A N 1
ATOM 1474 C CA . THR A 1 189 ? 11.971 2.937 -10.319 1.00 87.88 189 THR A CA 1
ATOM 1475 C C . THR A 1 189 ? 12.739 1.629 -10.095 1.00 87.88 189 THR A C 1
ATOM 1477 O O . THR A 1 189 ? 13.940 1.552 -10.360 1.00 87.88 189 THR A O 1
ATOM 1480 N N . ASN A 1 190 ? 12.058 0.608 -9.566 1.00 91.19 190 ASN A N 1
ATOM 1481 C CA . ASN A 1 190 ? 12.635 -0.682 -9.226 1.00 91.19 190 ASN A CA 1
ATOM 1482 C C . ASN A 1 190 ? 11.639 -1.814 -9.520 1.00 91.19 190 ASN A C 1
ATOM 1484 O O . ASN A 1 190 ? 10.685 -1.995 -8.768 1.00 91.19 190 ASN A O 1
ATOM 1488 N N . ASP A 1 191 ? 11.897 -2.596 -10.568 1.00 91.12 191 ASP A N 1
ATOM 1489 C CA . ASP A 1 191 ? 11.041 -3.718 -10.987 1.00 91.12 191 ASP A CA 1
ATOM 1490 C C . ASP A 1 191 ? 11.020 -4.890 -9.992 1.00 91.12 191 ASP A C 1
ATOM 1492 O O . ASP A 1 191 ? 10.115 -5.727 -10.033 1.00 91.12 191 ASP A O 1
ATOM 1496 N N . ILE A 1 192 ? 12.000 -4.940 -9.083 1.00 93.12 192 ILE A N 1
ATOM 1497 C CA . ILE A 1 192 ? 12.114 -5.961 -8.034 1.00 93.12 192 ILE A CA 1
ATOM 1498 C C . ILE A 1 192 ? 11.085 -5.717 -6.929 1.00 93.12 192 ILE A C 1
ATOM 1500 O O . ILE A 1 192 ? 10.620 -6.664 -6.295 1.00 93.12 192 ILE A O 1
ATOM 1504 N N . MET A 1 193 ? 10.724 -4.453 -6.698 1.00 95.31 193 MET A N 1
ATOM 1505 C CA . MET A 1 193 ? 9.755 -4.077 -5.679 1.00 95.31 193 MET A CA 1
ATOM 1506 C C . MET A 1 193 ? 8.369 -3.973 -6.305 1.00 95.31 193 MET A C 1
ATOM 1508 O O . MET A 1 193 ? 8.14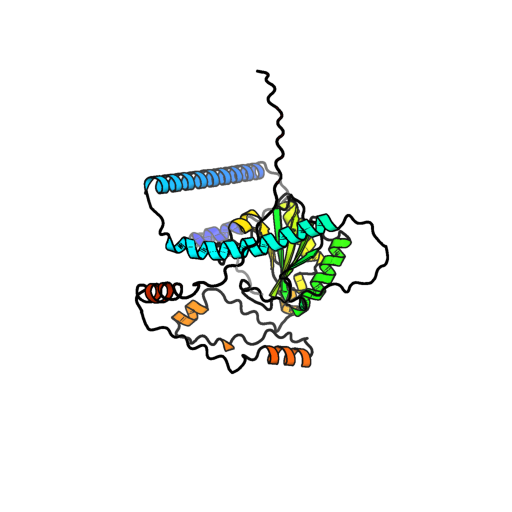9 -3.273 -7.291 1.00 95.31 193 MET A O 1
ATOM 1512 N N . LYS A 1 194 ? 7.414 -4.656 -5.693 1.00 96.81 194 LYS A N 1
ATOM 1513 C CA . LYS A 1 194 ? 6.001 -4.632 -6.040 1.00 96.81 194 LYS A CA 1
ATOM 1514 C C . LYS A 1 194 ? 5.247 -3.865 -4.965 1.00 96.81 194 LYS A C 1
ATOM 1516 O O . LYS A 1 194 ? 5.579 -3.945 -3.785 1.00 96.81 194 LYS A O 1
ATOM 1521 N N . VAL A 1 195 ? 4.258 -3.085 -5.379 1.00 97.06 195 VAL A N 1
ATOM 1522 C CA . VAL A 1 195 ? 3.449 -2.267 -4.478 1.00 97.06 195 VAL A CA 1
ATOM 1523 C C . VAL A 1 195 ? 2.122 -2.959 -4.191 1.00 97.06 195 VAL A C 1
ATOM 1525 O O . VAL A 1 195 ? 1.454 -3.467 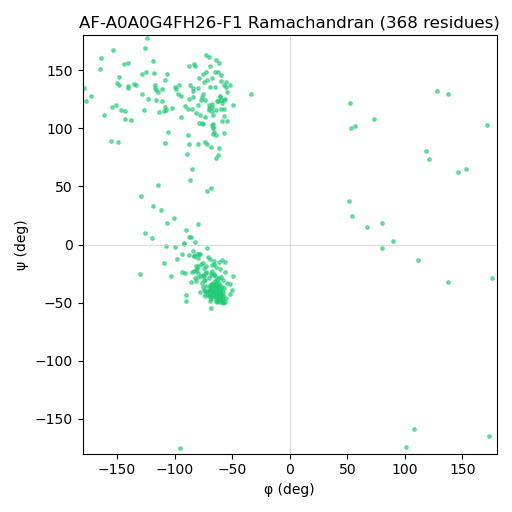-5.092 1.00 97.06 195 VAL A O 1
ATOM 1528 N N . MET A 1 196 ? 1.737 -2.947 -2.923 1.00 98.19 196 MET A N 1
ATOM 1529 C CA . MET A 1 196 ? 0.415 -3.314 -2.442 1.00 98.19 196 MET A CA 1
ATOM 1530 C C . MET A 1 196 ? -0.245 -2.070 -1.858 1.00 98.19 196 MET A C 1
ATOM 1532 O O . MET A 1 196 ? 0.379 -1.324 -1.103 1.00 98.19 196 MET A O 1
ATOM 1536 N N . ILE A 1 197 ? -1.485 -1.823 -2.259 1.00 98.00 197 ILE A N 1
ATOM 1537 C CA . ILE A 1 197 ? -2.216 -0.593 -1.983 1.00 98.00 197 ILE A CA 1
ATOM 1538 C C . ILE A 1 197 ? -3.504 -0.954 -1.254 1.00 98.00 197 ILE A C 1
ATOM 1540 O O . ILE A 1 197 ? -4.294 -1.739 -1.770 1.00 98.00 197 ILE A O 1
ATOM 1544 N N . PHE A 1 198 ? -3.719 -0.344 -0.093 1.00 97.81 198 PHE A N 1
ATOM 1545 C CA . PHE A 1 198 ? -4.917 -0.494 0.730 1.00 97.81 198 PHE A CA 1
ATOM 1546 C C . PHE A 1 198 ? -5.658 0.839 0.744 1.00 97.81 198 PHE A C 1
ATOM 1548 O O . PHE A 1 198 ? -5.127 1.836 1.238 1.00 97.81 198 PHE A O 1
ATOM 1555 N N . TYR A 1 199 ? -6.853 0.874 0.164 1.00 97.31 199 TYR A N 1
ATOM 1556 C CA . TYR A 1 199 ? -7.670 2.080 0.087 1.00 97.31 199 TYR A CA 1
ATOM 1557 C C . TYR A 1 199 ? -8.480 2.264 1.363 1.00 97.31 199 TYR A C 1
ATOM 1559 O O . TYR A 1 199 ? -9.087 1.319 1.865 1.00 97.31 199 TYR A O 1
ATOM 1567 N N . VAL A 1 200 ? -8.487 3.493 1.869 1.00 95.88 200 VAL A N 1
ATOM 1568 C CA . VAL A 1 200 ? -9.122 3.857 3.138 1.00 95.88 200 VAL A CA 1
ATOM 1569 C C . VAL A 1 200 ? -10.343 4.724 2.855 1.00 95.88 200 VAL A C 1
ATOM 1571 O O . VAL A 1 200 ? -10.268 5.664 2.053 1.00 95.88 200 VAL A O 1
ATOM 1574 N N . ALA A 1 201 ? -11.462 4.408 3.509 1.00 91.25 201 ALA A N 1
ATOM 1575 C CA . ALA A 1 201 ? -12.659 5.242 3.473 1.00 91.25 201 ALA A CA 1
ATOM 1576 C C . ALA A 1 201 ? -12.381 6.633 4.064 1.00 91.25 201 ALA A C 1
ATOM 1578 O O . ALA A 1 201 ? -11.476 6.806 4.873 1.00 91.25 201 ALA A O 1
ATOM 1579 N N . CYS A 1 202 ? -13.173 7.629 3.676 1.00 77.50 202 CYS A N 1
ATOM 1580 C CA . CYS A 1 202 ? -13.033 9.007 4.121 1.00 77.50 202 CYS A CA 1
ATOM 1581 C C . CYS A 1 202 ? -13.340 9.137 5.614 1.00 77.50 202 CYS A C 1
ATOM 1583 O O . CYS A 1 202 ? -14.492 9.246 6.029 1.00 77.50 202 CYS A O 1
ATOM 1585 N N . VAL A 1 203 ? -12.270 9.090 6.401 1.00 77.38 203 VAL A N 1
ATOM 1586 C CA . VAL A 1 203 ? -12.272 9.090 7.860 1.00 77.38 203 VAL A CA 1
ATOM 1587 C C . VAL A 1 203 ? -11.391 10.214 8.400 1.00 77.38 203 VAL A C 1
ATOM 1589 O O . VAL A 1 203 ? -10.636 10.851 7.661 1.00 77.38 203 VAL A O 1
ATOM 1592 N N . ARG A 1 204 ? -11.485 10.469 9.706 1.00 92.81 204 ARG A N 1
ATOM 1593 C CA . ARG A 1 204 ? -10.619 11.428 10.400 1.00 92.81 204 ARG A CA 1
ATOM 1594 C C . ARG A 1 204 ? -9.155 10.982 10.382 1.00 92.81 204 ARG A C 1
ATOM 1596 O O . ARG A 1 204 ? -8.863 9.795 10.279 1.00 92.81 204 ARG A O 1
ATOM 1603 N N . GLU A 1 205 ? -8.229 11.920 10.568 1.00 93.00 205 GLU A N 1
ATOM 1604 C CA . GLU A 1 205 ? -6.786 11.633 10.612 1.00 93.00 205 GLU A CA 1
ATOM 1605 C C . GLU A 1 205 ? -6.419 10.512 11.598 1.00 93.00 205 GLU A C 1
ATOM 1607 O O . GLU A 1 205 ? -5.629 9.624 11.266 1.00 93.00 205 GLU A O 1
ATOM 1612 N N . GLU A 1 206 ? -7.021 10.503 12.791 1.00 93.06 206 GLU A N 1
ATOM 1613 C CA . GLU A 1 206 ? -6.729 9.482 13.801 1.00 93.06 206 GLU A CA 1
ATOM 1614 C C . GLU A 1 206 ? -7.094 8.072 13.317 1.00 93.06 206 GLU A C 1
ATOM 1616 O O . GLU A 1 206 ? -6.372 7.107 13.584 1.00 93.06 206 GLU A O 1
ATOM 1621 N N . GLU A 1 207 ? -8.184 7.965 12.557 1.00 94.12 207 GLU A N 1
ATOM 1622 C CA . GLU A 1 207 ? -8.661 6.721 11.963 1.00 94.12 207 GLU A CA 1
ATOM 1623 C C . GLU A 1 207 ? -7.769 6.294 10.792 1.00 94.12 207 GLU A C 1
ATOM 1625 O O . GLU A 1 207 ? -7.414 5.121 10.709 1.00 94.12 207 GLU A O 1
ATOM 1630 N N . ILE A 1 208 ? -7.306 7.227 9.947 1.00 95.62 208 ILE A N 1
ATOM 1631 C CA . ILE A 1 208 ? -6.335 6.929 8.874 1.00 95.62 208 ILE A CA 1
ATOM 1632 C C . ILE A 1 208 ? -5.082 6.272 9.463 1.00 95.62 208 ILE A C 1
ATOM 1634 O O . ILE A 1 208 ? -4.594 5.259 8.945 1.00 95.62 208 ILE A O 1
ATOM 1638 N N . MET A 1 209 ? -4.567 6.836 10.557 1.00 95.00 209 MET A N 1
ATOM 1639 C CA . MET A 1 209 ? -3.389 6.316 11.246 1.00 95.00 209 MET A CA 1
ATOM 1640 C C . MET A 1 209 ? -3.654 4.969 11.925 1.00 95.00 209 MET A C 1
ATOM 1642 O O . MET A 1 209 ? -2.775 4.105 11.915 1.00 95.00 209 MET A O 1
ATOM 1646 N N . GLU A 1 210 ? -4.848 4.753 12.480 1.00 94.94 210 GLU A N 1
ATOM 1647 C CA . GLU A 1 210 ? -5.237 3.463 13.059 1.00 94.94 210 GLU A CA 1
ATOM 1648 C C . GLU A 1 210 ? -5.364 2.362 11.999 1.00 94.94 210 GLU A C 1
ATOM 1650 O O . GLU A 1 210 ? -4.873 1.246 12.204 1.00 94.94 210 GLU A O 1
ATOM 1655 N N . VAL A 1 211 ? -5.925 2.685 10.830 1.00 96.50 211 VAL A N 1
ATOM 1656 C CA . VAL A 1 211 ? -5.948 1.781 9.673 1.00 96.50 211 VAL A CA 1
ATOM 1657 C C . VAL A 1 211 ? -4.521 1.453 9.240 1.00 96.50 211 VAL A C 1
ATOM 1659 O O . VAL A 1 211 ? -4.190 0.284 9.063 1.00 96.50 211 VAL A O 1
ATOM 1662 N N . GLY A 1 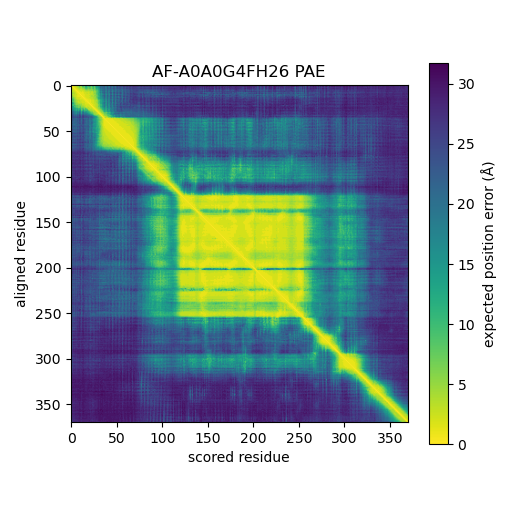212 ? -3.637 2.452 9.161 1.00 96.00 212 GLY A N 1
ATOM 1663 C CA . GLY A 1 212 ? -2.226 2.242 8.830 1.00 96.00 212 GLY A CA 1
ATOM 1664 C C . GLY A 1 212 ? -1.513 1.299 9.799 1.00 96.00 212 GLY A C 1
ATOM 1665 O O . GLY A 1 212 ? -0.843 0.358 9.369 1.00 96.00 212 GLY A O 1
ATOM 1666 N N . ARG A 1 213 ? -1.689 1.500 11.112 1.00 95.50 213 ARG A N 1
ATOM 1667 C CA . ARG A 1 213 ? -1.139 0.607 12.149 1.00 95.50 213 ARG A CA 1
ATOM 1668 C C . ARG A 1 213 ? -1.702 -0.806 12.031 1.00 95.50 213 ARG A C 1
ATOM 1670 O O . ARG A 1 213 ? -0.952 -1.773 12.157 1.00 95.50 213 ARG A O 1
ATOM 1677 N N . THR A 1 214 ? -2.998 -0.926 11.755 1.00 96.12 214 THR A N 1
ATOM 1678 C CA . THR A 1 214 ? -3.662 -2.216 11.550 1.00 96.12 214 THR A CA 1
ATOM 1679 C C . THR A 1 214 ? -3.088 -2.945 10.341 1.00 96.12 214 THR A C 1
ATOM 1681 O O . THR A 1 214 ? -2.697 -4.100 10.484 1.00 96.12 214 THR A O 1
ATOM 1684 N N . VAL A 1 215 ? -2.942 -2.272 9.195 1.00 97.00 215 VAL A N 1
ATOM 1685 C CA . VAL A 1 215 ? -2.315 -2.837 7.989 1.00 97.00 215 VAL A CA 1
ATOM 1686 C C . VAL A 1 215 ? -0.891 -3.303 8.297 1.00 97.00 215 VAL A C 1
ATOM 1688 O O . VAL A 1 215 ? -0.561 -4.454 8.035 1.00 97.00 215 VAL A O 1
ATOM 1691 N N . VAL A 1 216 ? -0.055 -2.465 8.917 1.00 96.19 216 VAL A N 1
ATOM 1692 C CA . VAL A 1 216 ? 1.335 -2.829 9.255 1.00 96.19 216 VAL A CA 1
ATOM 1693 C C . VAL A 1 216 ? 1.404 -4.047 10.182 1.00 96.19 216 VAL A C 1
ATOM 1695 O O . VAL A 1 216 ? 2.240 -4.928 9.970 1.00 96.19 216 VAL A O 1
ATOM 1698 N N . ARG A 1 217 ? 0.526 -4.120 11.190 1.00 94.94 217 ARG A N 1
ATOM 1699 C CA . ARG A 1 217 ? 0.462 -5.233 12.147 1.00 94.94 217 ARG A CA 1
ATOM 1700 C C . ARG A 1 217 ? -0.016 -6.524 11.485 1.00 94.94 217 ARG A C 1
ATOM 1702 O O . ARG A 1 217 ? 0.671 -7.532 11.576 1.00 94.94 217 ARG A O 1
ATOM 1709 N N . VAL A 1 218 ? -1.174 -6.488 10.826 1.00 96.12 218 VAL A N 1
ATOM 1710 C CA . VAL A 1 218 ? -1.828 -7.666 10.224 1.00 96.12 218 VAL A CA 1
ATOM 1711 C C . VAL A 1 218 ? -0.990 -8.246 9.089 1.00 96.12 218 VAL A C 1
ATOM 1713 O O . VAL A 1 218 ? -0.894 -9.460 8.941 1.00 96.12 218 VAL A O 1
ATOM 1716 N N . MET A 1 219 ? -0.336 -7.384 8.314 1.00 97.00 219 MET A N 1
ATOM 1717 C CA . MET A 1 219 ? 0.546 -7.817 7.235 1.00 97.00 219 MET A CA 1
ATOM 1718 C C . MET A 1 219 ? 1.920 -8.281 7.722 1.00 97.00 219 MET A C 1
ATOM 1720 O O . MET A 1 219 ? 2.693 -8.800 6.918 1.00 97.00 219 MET A O 1
ATOM 1724 N N . GLU A 1 220 ? 2.230 -8.092 9.008 1.00 94.81 220 GLU A N 1
ATOM 1725 C CA . GLU A 1 220 ? 3.569 -8.260 9.576 1.00 94.81 220 GLU A CA 1
ATOM 1726 C C . GLU A 1 220 ? 4.631 -7.476 8.789 1.00 94.81 220 GLU A C 1
ATOM 1728 O O . GLU A 1 220 ? 5.759 -7.923 8.589 1.00 94.81 220 GLU A O 1
ATOM 1733 N N . PHE A 1 221 ? 4.273 -6.279 8.312 1.00 94.06 221 PHE A N 1
ATOM 1734 C CA . PHE A 1 221 ? 5.093 -5.541 7.349 1.00 94.06 221 PHE A CA 1
ATOM 1735 C C . PHE A 1 221 ? 6.459 -5.118 7.910 1.00 94.06 221 PHE A C 1
ATOM 1737 O O . PHE A 1 221 ? 7.397 -4.884 7.150 1.00 94.06 221 PHE A O 1
ATOM 1744 N N . HIS A 1 222 ? 6.599 -5.096 9.236 1.00 87.31 222 HIS A N 1
ATOM 1745 C CA . HIS A 1 222 ? 7.879 -4.891 9.908 1.00 87.31 222 HIS A CA 1
ATOM 1746 C C . HIS A 1 222 ? 8.957 -5.905 9.500 1.00 87.31 222 HIS A C 1
ATOM 1748 O O . HIS A 1 222 ? 10.128 -5.560 9.547 1.00 87.31 222 HIS A O 1
ATOM 1754 N N . LYS A 1 223 ? 8.580 -7.095 9.011 1.00 85.75 223 LYS A N 1
ATOM 1755 C CA . LYS A 1 223 ? 9.502 -8.118 8.485 1.00 85.75 223 LYS A CA 1
ATOM 1756 C C . LYS A 1 223 ? 9.893 -7.912 7.018 1.00 85.75 223 LYS A C 1
ATOM 1758 O O . LYS A 1 223 ? 10.702 -8.665 6.477 1.00 85.75 223 LYS A O 1
ATOM 1763 N N . HIS A 1 224 ? 9.299 -6.939 6.327 1.00 85.31 224 HIS A N 1
ATOM 1764 C CA . HIS A 1 224 ? 9.346 -6.878 4.861 1.00 85.31 224 HIS A CA 1
ATOM 1765 C C . HIS A 1 224 ? 9.764 -5.530 4.286 1.00 85.31 224 HIS A C 1
ATOM 1767 O O . HIS A 1 224 ? 10.282 -5.489 3.170 1.00 85.31 224 HIS A O 1
ATOM 1773 N N . GLY A 1 225 ? 9.562 -4.437 5.013 1.00 85.56 225 GLY A N 1
ATOM 1774 C CA . GLY A 1 225 ? 9.997 -3.135 4.544 1.00 85.56 225 GLY A CA 1
ATOM 1775 C C . GLY A 1 225 ? 10.034 -2.096 5.654 1.00 85.56 225 GLY A C 1
ATOM 1776 O O . GLY A 1 225 ? 9.371 -2.274 6.672 1.00 85.56 225 GLY A O 1
ATOM 1777 N N . PRO A 1 226 ? 10.785 -1.000 5.447 1.00 87.62 226 PRO A N 1
ATOM 1778 C CA . PRO A 1 226 ? 11.053 0.015 6.469 1.00 87.62 226 PRO A CA 1
ATOM 1779 C C . PRO A 1 226 ? 9.927 1.045 6.647 1.00 87.62 226 PRO A C 1
ATOM 1781 O O . PRO A 1 226 ? 9.915 1.806 7.618 1.00 87.62 226 PRO A O 1
ATOM 1784 N N . LEU A 1 227 ? 9.032 1.162 5.662 1.00 94.31 227 LEU A N 1
ATOM 1785 C CA . LEU A 1 227 ? 8.137 2.310 5.554 1.00 94.31 227 LEU A CA 1
ATOM 1786 C C . LEU A 1 227 ? 6.824 1.946 4.867 1.00 94.31 227 LEU A C 1
ATOM 1788 O O . LEU A 1 227 ? 6.816 1.550 3.701 1.00 94.31 227 LEU A O 1
ATOM 1792 N N . ALA A 1 228 ? 5.716 2.131 5.579 1.00 96.31 228 ALA A N 1
ATOM 1793 C CA . ALA A 1 228 ? 4.389 2.202 4.981 1.00 96.31 228 ALA A CA 1
ATOM 1794 C C . ALA A 1 228 ? 4.025 3.677 4.790 1.00 96.31 228 ALA A C 1
ATOM 1796 O O . ALA A 1 228 ? 4.139 4.470 5.727 1.00 96.31 228 ALA A O 1
ATOM 1797 N N . SER A 1 229 ? 3.594 4.060 3.590 1.00 97.06 229 SER A N 1
ATOM 1798 C CA . SER A 1 229 ? 3.302 5.461 3.258 1.00 97.06 229 SER A CA 1
ATOM 1799 C C . SER A 1 229 ? 1.836 5.650 2.914 1.00 97.06 229 SER A C 1
ATOM 1801 O O . SER A 1 229 ? 1.285 4.888 2.125 1.00 97.06 229 SER A O 1
ATOM 1803 N N . PHE A 1 230 ? 1.218 6.696 3.455 1.00 97.38 230 PHE A N 1
ATOM 1804 C CA . PHE A 1 230 ? -0.133 7.099 3.087 1.00 97.38 230 PHE A CA 1
ATOM 1805 C C . PHE A 1 230 ? -0.096 8.251 2.089 1.00 97.38 230 PHE A C 1
ATOM 1807 O O . PHE A 1 230 ? 0.623 9.236 2.290 1.00 97.38 230 PHE A O 1
ATOM 1814 N N . LYS A 1 231 ? -0.902 8.151 1.034 1.00 95.62 231 LYS A N 1
ATOM 1815 C CA . LYS A 1 231 ? -1.089 9.203 0.032 1.00 95.62 231 LYS A CA 1
ATOM 1816 C C . LYS A 1 231 ? -2.582 9.475 -0.143 1.00 95.62 231 LYS A C 1
ATOM 1818 O O . LYS A 1 231 ? -3.342 8.537 -0.371 1.00 95.62 231 LYS A O 1
ATOM 1823 N N . THR A 1 232 ? -2.992 10.739 -0.067 1.00 95.12 232 THR A N 1
ATOM 1824 C CA . THR A 1 232 ? -4.384 11.128 -0.342 1.00 95.12 232 THR A CA 1
ATOM 1825 C C . THR A 1 232 ? -4.704 11.061 -1.827 1.00 95.12 232 THR A C 1
ATOM 1827 O O . THR A 1 232 ? -3.813 11.060 -2.689 1.00 95.12 232 THR A O 1
ATOM 1830 N N . GLU A 1 233 ? -5.994 11.045 -2.143 1.00 92.56 233 GLU A N 1
ATOM 1831 C CA . GLU A 1 233 ? -6.438 11.175 -3.530 1.00 92.56 233 GLU A CA 1
ATOM 1832 C C . GLU A 1 233 ? -6.097 12.552 -4.118 1.00 92.56 233 GLU A C 1
ATOM 1834 O O . GLU A 1 233 ? -5.620 12.619 -5.248 1.00 92.56 233 GLU A O 1
ATOM 1839 N N . GLU A 1 234 ? -6.161 13.633 -3.333 1.00 91.88 234 GLU A N 1
ATOM 1840 C CA . GLU A 1 234 ? -5.710 14.963 -3.775 1.00 91.88 234 GLU A CA 1
ATOM 1841 C C . GLU A 1 234 ? -4.213 14.979 -4.136 1.00 91.88 234 GLU A C 1
ATOM 1843 O O . GLU A 1 234 ? -3.799 15.499 -5.170 1.00 91.88 234 GLU A O 1
ATOM 1848 N N . MET A 1 235 ? -3.360 14.341 -3.330 1.00 90.88 235 MET A N 1
ATOM 1849 C CA . MET A 1 235 ? -1.947 14.202 -3.692 1.00 90.88 235 MET A CA 1
ATOM 1850 C C . MET A 1 235 ? -1.747 13.320 -4.927 1.00 90.88 235 MET A C 1
ATOM 1852 O O . MET A 1 235 ? -0.720 13.421 -5.597 1.00 90.88 235 MET A O 1
ATOM 1856 N N . THR A 1 236 ? -2.675 12.403 -5.205 1.00 89.00 236 THR A N 1
ATOM 1857 C CA . THR A 1 236 ? -2.629 11.544 -6.394 1.00 89.00 236 THR A CA 1
ATOM 1858 C C . THR A 1 236 ? -2.989 12.335 -7.644 1.00 89.00 236 THR A C 1
ATOM 1860 O O . THR A 1 236 ? -2.272 12.214 -8.636 1.00 89.00 236 THR A O 1
ATOM 1863 N N . SER A 1 237 ? -4.015 13.188 -7.581 1.00 88.19 237 SER A N 1
ATOM 1864 C CA . SER A 1 237 ? -4.434 14.038 -8.702 1.00 88.19 237 SER A CA 1
ATOM 1865 C C . SER A 1 237 ? -3.395 15.103 -9.055 1.00 88.19 237 SER A C 1
ATOM 1867 O O . SER A 1 237 ? -3.188 15.390 -10.229 1.00 88.19 237 SER A O 1
ATOM 1869 N N . ARG A 1 238 ? -2.654 15.621 -8.065 1.00 88.81 238 ARG A N 1
ATOM 1870 C CA . ARG A 1 238 ? -1.524 16.543 -8.300 1.00 88.81 238 ARG A CA 1
ATOM 1871 C C . ARG A 1 238 ? -0.344 15.898 -9.036 1.00 88.81 238 ARG A C 1
ATOM 1873 O O . ARG A 1 238 ? 0.531 16.616 -9.515 1.00 88.81 238 ARG A O 1
ATOM 1880 N N . GLY A 1 239 ? -0.311 14.568 -9.126 1.00 85.81 239 GLY A N 1
ATOM 1881 C CA . GLY A 1 239 ? 0.710 13.808 -9.836 1.00 85.81 239 GLY A CA 1
ATOM 1882 C C . GLY A 1 239 ? 1.679 13.053 -8.922 1.00 85.81 239 GLY A C 1
ATOM 1883 O O . GLY A 1 239 ? 1.383 12.684 -7.781 1.00 85.81 239 GLY A O 1
ATOM 1884 N N . THR A 1 240 ? 2.849 12.725 -9.462 1.00 80.88 240 THR A N 1
ATOM 1885 C CA . THR A 1 240 ? 3.879 11.918 -8.790 1.00 80.88 240 THR A CA 1
ATOM 1886 C C . THR A 1 240 ? 5.206 12.669 -8.743 1.00 80.88 240 THR A C 1
ATOM 1888 O O . THR A 1 240 ? 5.350 13.763 -9.278 1.00 80.88 240 THR A O 1
ATOM 1891 N N . GLN A 1 241 ? 6.231 12.087 -8.122 1.00 77.62 241 GLN A N 1
ATOM 1892 C CA . GLN A 1 241 ? 7.572 12.682 -8.170 1.00 77.62 241 GLN A CA 1
ATOM 1893 C C . GLN A 1 241 ? 8.110 12.808 -9.603 1.00 77.62 241 GLN A C 1
ATOM 1895 O O . GLN A 1 241 ? 8.886 13.722 -9.875 1.00 77.62 241 GLN A O 1
ATOM 1900 N N . ALA A 1 242 ? 7.677 11.936 -10.524 1.00 73.88 242 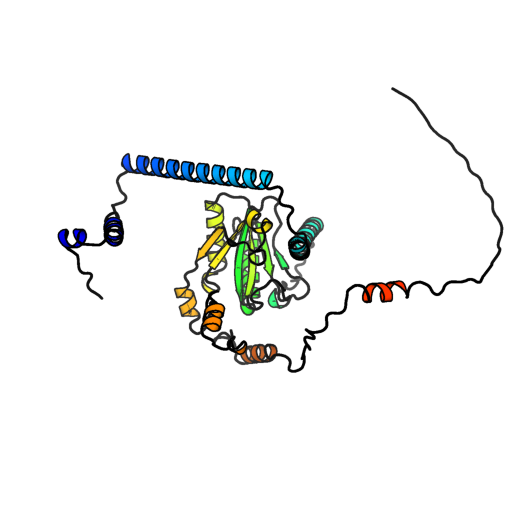ALA A N 1
ATOM 1901 C CA . ALA A 1 242 ? 8.039 12.030 -11.937 1.00 73.88 242 ALA A CA 1
ATOM 1902 C C . ALA A 1 242 ? 7.509 13.324 -12.579 1.00 73.88 242 ALA A C 1
ATOM 1904 O O . ALA A 1 242 ? 8.174 13.896 -13.432 1.00 73.88 242 ALA A O 1
ATOM 1905 N N . THR A 1 243 ? 6.376 13.839 -12.091 1.00 79.75 243 THR A N 1
ATOM 1906 C CA . THR A 1 243 ? 5.786 15.113 -12.529 1.00 79.75 243 THR A CA 1
ATOM 1907 C C . THR A 1 243 ? 6.279 16.311 -11.706 1.00 79.75 243 THR A C 1
ATOM 1909 O O . THR A 1 243 ? 5.709 17.392 -11.789 1.00 79.75 243 THR A O 1
ATOM 1912 N N . GLY A 1 244 ? 7.328 16.141 -10.889 1.00 85.25 244 GLY A N 1
ATOM 1913 C CA . GLY A 1 244 ? 7.945 17.222 -10.112 1.00 85.25 244 GLY A CA 1
ATOM 1914 C C . GLY A 1 244 ? 7.353 17.459 -8.717 1.00 85.25 244 GLY A C 1
ATOM 1915 O O . GLY A 1 244 ? 7.819 18.353 -8.008 1.00 85.25 244 GLY A O 1
ATOM 1916 N N . CYS A 1 245 ? 6.378 16.660 -8.268 1.00 84.38 245 CYS A N 1
ATOM 1917 C CA . CYS A 1 245 ? 5.826 16.795 -6.918 1.00 84.38 245 CYS A CA 1
ATOM 1918 C C . CYS A 1 245 ? 6.869 16.408 -5.859 1.00 84.38 245 CYS A C 1
ATOM 1920 O O . CYS A 1 245 ? 7.309 15.261 -5.798 1.00 84.38 245 CYS A O 1
ATOM 1922 N N . ARG A 1 246 ? 7.246 17.349 -4.984 1.00 86.25 246 ARG A N 1
ATOM 1923 C CA . ARG A 1 246 ? 8.238 17.103 -3.918 1.00 86.25 246 ARG A CA 1
ATOM 1924 C C . ARG A 1 246 ? 7.691 16.251 -2.770 1.00 86.25 246 ARG A C 1
ATOM 1926 O O . ARG A 1 246 ? 8.444 15.495 -2.165 1.00 86.25 246 ARG A O 1
ATOM 1933 N N . GLN A 1 247 ? 6.391 16.342 -2.498 1.00 86.19 247 GLN A N 1
ATOM 1934 C CA . GLN A 1 247 ? 5.721 15.595 -1.438 1.00 86.19 247 GLN A CA 1
ATOM 1935 C C . GLN A 1 247 ? 4.838 14.507 -2.057 1.00 86.19 247 GLN A C 1
ATOM 1937 O O . GLN A 1 247 ? 3.921 14.809 -2.814 1.00 86.19 247 GLN A O 1
ATOM 1942 N N . ASN A 1 248 ? 5.135 13.239 -1.759 1.00 88.56 248 ASN A N 1
ATOM 1943 C CA . ASN A 1 248 ? 4.428 12.081 -2.331 1.00 88.56 248 ASN A CA 1
ATOM 1944 C C . ASN A 1 248 ? 3.744 11.197 -1.271 1.00 88.56 248 ASN A C 1
ATOM 1946 O O . ASN A 1 248 ? 3.200 10.146 -1.599 1.00 88.56 248 ASN A O 1
ATOM 1950 N N . SER A 1 249 ? 3.760 11.630 -0.011 1.00 93.56 249 SER A N 1
ATOM 1951 C CA . SER A 1 249 ? 3.037 11.022 1.106 1.00 93.56 249 SER A CA 1
ATOM 1952 C C . SER A 1 249 ? 2.633 12.093 2.122 1.00 93.56 249 SER A C 1
ATOM 1954 O O . SER A 1 249 ? 3.391 13.042 2.344 1.00 93.56 249 SER A O 1
ATOM 1956 N N . GLN A 1 250 ? 1.463 11.935 2.737 1.00 95.06 250 GLN A N 1
ATOM 1957 C CA . GLN A 1 250 ? 1.008 12.785 3.842 1.00 95.06 250 GLN A CA 1
ATOM 1958 C C . GLN A 1 250 ? 1.445 12.201 5.184 1.00 95.06 250 GLN A C 1
ATOM 1960 O O . GLN A 1 250 ? 2.055 12.897 5.988 1.00 95.06 250 GLN A O 1
ATOM 1965 N N . TYR A 1 251 ? 1.209 10.902 5.379 1.00 95.94 251 TYR A N 1
ATOM 1966 C CA . TYR A 1 251 ? 1.623 10.178 6.576 1.00 95.94 251 TYR A CA 1
ATOM 1967 C C . TYR A 1 251 ? 2.588 9.059 6.215 1.00 95.94 251 TYR A C 1
ATOM 1969 O O . TYR A 1 251 ? 2.655 8.588 5.074 1.00 95.94 251 TYR A O 1
ATOM 1977 N N . SER A 1 252 ? 3.372 8.625 7.191 1.00 95.69 252 SER A N 1
ATOM 1978 C CA . SER A 1 252 ? 4.209 7.441 7.055 1.00 95.69 252 SER A CA 1
ATOM 1979 C C . SER A 1 252 ? 4.386 6.769 8.404 1.00 95.69 252 SER A C 1
ATOM 1981 O O . SER A 1 252 ? 4.582 7.437 9.416 1.00 95.69 252 SER A O 1
ATOM 1983 N N . ILE A 1 253 ? 4.337 5.443 8.402 1.00 94.75 253 ILE A N 1
ATOM 1984 C CA . ILE A 1 253 ? 4.610 4.614 9.569 1.00 94.75 253 ILE A CA 1
ATOM 1985 C C . ILE A 1 253 ? 5.943 3.935 9.309 1.00 94.75 253 ILE A C 1
ATOM 1987 O O . ILE A 1 253 ? 6.080 3.144 8.372 1.00 94.75 253 ILE A O 1
ATOM 1991 N N . ARG A 1 254 ? 6.934 4.283 10.131 1.00 93.06 254 ARG A N 1
ATOM 1992 C CA . ARG A 1 254 ? 8.200 3.560 10.163 1.00 93.06 254 ARG A CA 1
ATOM 1993 C C . ARG A 1 254 ? 7.980 2.263 10.914 1.00 93.06 254 ARG A C 1
ATOM 1995 O O . ARG A 1 254 ? 7.468 2.267 12.031 1.00 93.06 254 ARG A O 1
ATOM 2002 N N . THR A 1 255 ? 8.354 1.170 10.284 1.00 87.00 255 THR A N 1
ATOM 2003 C CA . THR A 1 255 ? 8.542 -0.101 10.971 1.00 87.00 255 THR A CA 1
ATOM 2004 C C . THR A 1 255 ? 9.942 -0.102 11.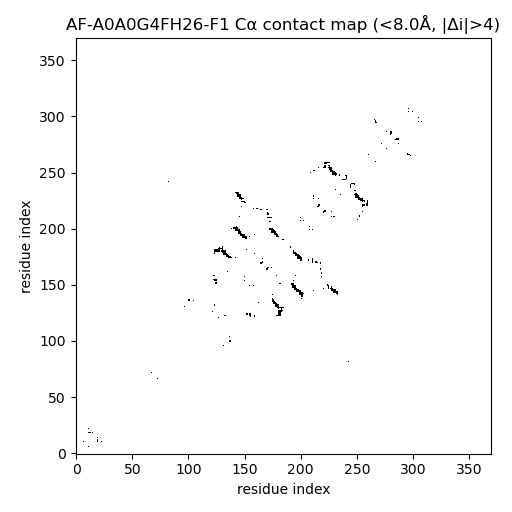579 1.00 87.00 255 THR A C 1
ATOM 2006 O O . THR A 1 255 ? 10.806 0.665 11.140 1.00 87.00 255 THR A O 1
ATOM 2009 N N . ASN A 1 256 ? 10.162 -0.882 12.639 1.00 76.62 256 ASN A N 1
ATOM 2010 C CA . ASN A 1 256 ? 11.463 -0.897 13.293 1.00 76.62 256 ASN A CA 1
ATOM 2011 C C . ASN A 1 256 ? 12.502 -1.492 12.334 1.00 76.62 256 ASN A C 1
ATOM 2013 O O . ASN A 1 256 ? 12.558 -2.698 12.113 1.00 76.62 256 ASN A O 1
ATOM 2017 N N . TYR A 1 257 ? 13.270 -0.608 11.699 1.00 59.88 257 TYR A N 1
ATOM 2018 C CA . TYR A 1 257 ? 14.254 -0.979 10.693 1.00 59.88 257 TYR A CA 1
ATOM 2019 C C . TYR A 1 257 ? 15.392 -1.790 11.299 1.00 59.88 257 TYR A C 1
ATOM 2021 O O . TYR A 1 257 ? 16.016 -2.549 10.577 1.00 59.88 257 TYR A O 1
ATOM 2029 N N . GLU A 1 258 ? 15.675 -1.627 12.592 1.00 62.69 258 GLU A N 1
ATOM 2030 C CA . GLU A 1 258 ? 16.751 -2.352 13.269 1.00 62.69 258 GLU A CA 1
ATOM 2031 C C . GLU A 1 258 ? 16.408 -3.839 13.391 1.00 62.69 258 GLU A C 1
ATOM 2033 O O . GLU A 1 258 ? 17.183 -4.653 12.903 1.00 62.69 258 GLU A O 1
ATOM 2038 N N . ASP A 1 259 ? 15.200 -4.180 13.855 1.00 62.28 259 ASP A N 1
ATOM 2039 C CA . ASP A 1 259 ? 14.716 -5.571 13.894 1.00 62.28 259 ASP A CA 1
ATOM 2040 C C . ASP A 1 259 ? 14.717 -6.205 12.491 1.00 62.28 259 ASP A C 1
ATOM 2042 O O . ASP A 1 259 ? 15.134 -7.345 12.297 1.00 62.28 259 ASP A O 1
ATOM 2046 N N . TRP A 1 260 ? 14.299 -5.434 11.484 1.00 64.25 260 TRP A N 1
ATOM 2047 C CA . TRP A 1 260 ? 14.316 -5.872 10.092 1.00 64.25 260 TRP A CA 1
ATOM 2048 C C . TRP A 1 260 ? 15.738 -6.048 9.541 1.00 64.25 260 TRP A C 1
ATOM 2050 O O . TRP A 1 260 ? 16.041 -7.009 8.843 1.00 64.25 260 TRP A O 1
ATOM 2060 N N . ARG A 1 261 ? 16.636 -5.111 9.834 1.00 58.47 261 ARG A N 1
ATOM 2061 C CA . ARG A 1 261 ? 18.016 -5.124 9.350 1.00 58.47 261 ARG A CA 1
ATOM 2062 C C . ARG A 1 261 ? 18.824 -6.242 9.995 1.00 58.47 261 ARG A C 1
ATOM 2064 O O . ARG A 1 261 ? 19.670 -6.799 9.313 1.00 58.47 261 ARG A O 1
ATOM 2071 N N . GLU A 1 262 ? 18.588 -6.546 11.268 1.00 63.16 262 GLU A N 1
ATOM 2072 C CA . GLU A 1 262 ? 19.248 -7.651 11.969 1.00 63.16 262 GLU A CA 1
ATOM 2073 C C . GLU A 1 262 ? 18.794 -9.015 11.429 1.00 63.16 262 GLU A C 1
ATOM 2075 O O . GLU A 1 262 ? 19.626 -9.898 11.230 1.00 63.16 262 GLU A O 1
ATOM 2080 N N . GLU A 1 263 ? 17.502 -9.181 11.115 1.00 57.28 263 GLU A N 1
ATOM 2081 C CA . GLU A 1 263 ? 16.979 -10.414 10.502 1.00 57.28 263 GLU A CA 1
ATOM 2082 C C . GLU A 1 263 ? 17.445 -10.589 9.042 1.00 57.28 263 GLU A C 1
ATOM 2084 O O . GLU A 1 263 ? 17.626 -11.712 8.572 1.00 57.28 263 GLU A O 1
ATOM 2089 N N . HIS A 1 264 ? 17.698 -9.480 8.337 1.00 60.19 264 HIS A N 1
ATOM 2090 C CA . HIS A 1 264 ? 18.146 -9.447 6.937 1.00 60.19 264 HIS A CA 1
ATOM 2091 C C . HIS A 1 264 ? 19.592 -8.937 6.783 1.00 60.19 264 HIS A C 1
ATOM 2093 O O . HIS A 1 264 ? 19.943 -8.335 5.759 1.00 60.19 264 HIS A O 1
ATOM 2099 N N . ASP A 1 265 ? 20.447 -9.161 7.789 1.00 43.06 265 ASP A N 1
ATOM 2100 C CA . ASP A 1 265 ? 21.836 -8.694 7.770 1.00 43.06 265 ASP A CA 1
ATOM 2101 C C . ASP A 1 265 ? 22.606 -9.376 6.622 1.00 43.06 265 ASP A C 1
ATOM 2103 O O . ASP A 1 265 ? 22.616 -10.600 6.467 1.00 43.06 265 ASP A O 1
ATOM 2107 N N . GLY A 1 266 ? 23.191 -8.562 5.740 1.00 50.34 266 GLY A N 1
ATOM 2108 C CA . GLY A 1 266 ? 23.740 -8.988 4.445 1.00 50.34 266 GLY A CA 1
ATOM 2109 C C . GLY A 1 266 ? 22.978 -8.473 3.217 1.00 50.34 266 GLY A C 1
ATOM 2110 O O . GLY A 1 266 ? 23.527 -8.495 2.112 1.00 50.34 266 GLY A O 1
ATOM 2111 N N . VAL A 1 267 ? 21.768 -7.926 3.381 1.00 46.78 267 VAL A N 1
ATOM 2112 C CA . VAL A 1 267 ? 21.048 -7.244 2.296 1.00 46.78 267 VAL A CA 1
ATOM 2113 C C . VAL A 1 267 ? 21.447 -5.765 2.259 1.00 46.78 267 VAL A C 1
ATOM 2115 O O . VAL A 1 267 ? 20.895 -4.916 2.958 1.00 46.78 267 VAL A O 1
ATOM 2118 N N . VAL A 1 268 ? 22.438 -5.426 1.428 1.00 40.06 268 VAL A N 1
ATOM 2119 C CA . VAL A 1 268 ? 22.877 -4.032 1.259 1.00 40.06 268 VAL A CA 1
ATOM 2120 C C . VAL A 1 268 ? 21.866 -3.271 0.402 1.00 40.06 268 VAL A C 1
ATOM 2122 O O . VAL A 1 268 ? 21.854 -3.379 -0.825 1.00 40.06 268 VAL A O 1
ATOM 2125 N N . PHE A 1 269 ? 21.041 -2.444 1.042 1.00 39.97 269 PHE A N 1
ATOM 2126 C CA . PHE A 1 269 ? 20.284 -1.420 0.335 1.00 39.97 269 PHE A CA 1
ATOM 2127 C C . PHE A 1 269 ? 21.235 -0.304 -0.063 1.00 39.97 269 PHE A C 1
ATOM 2129 O O . PHE A 1 269 ? 21.703 0.472 0.770 1.00 39.97 269 PHE A O 1
ATOM 2136 N N . VAL A 1 270 ? 21.495 -0.192 -1.362 1.00 38.34 270 VAL A N 1
ATOM 2137 C CA . VAL A 1 270 ? 22.010 1.057 -1.910 1.00 38.34 270 VAL A CA 1
ATOM 2138 C C . VAL A 1 270 ? 20.849 2.047 -1.865 1.00 38.34 270 VAL A C 1
ATOM 2140 O O . VAL A 1 270 ? 20.090 2.183 -2.825 1.00 38.34 270 VAL A O 1
ATOM 2143 N N . GLU A 1 271 ? 20.685 2.731 -0.730 1.00 34.38 271 GLU A N 1
ATOM 2144 C CA . GLU A 1 271 ? 20.047 4.043 -0.738 1.00 34.38 271 GLU A CA 1
ATOM 2145 C C . GLU A 1 271 ? 20.869 4.900 -1.699 1.00 34.38 271 GLU A C 1
ATOM 2147 O O . GLU A 1 271 ? 21.906 5.455 -1.345 1.00 34.38 271 GLU A O 1
ATOM 2152 N N . SER A 1 272 ? 20.431 4.985 -2.952 1.00 35.53 272 SER A 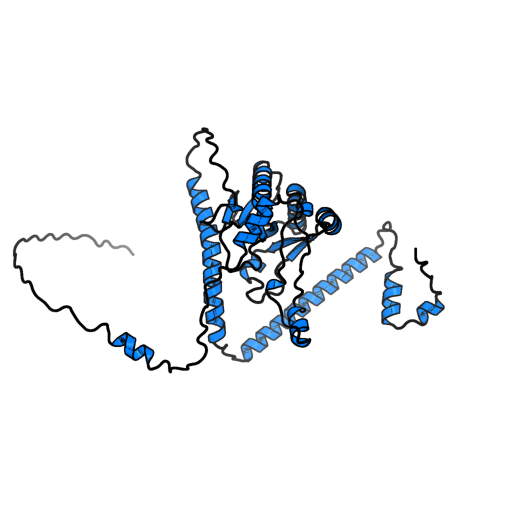N 1
ATOM 2153 C CA . SER A 1 272 ? 20.924 6.005 -3.861 1.00 35.53 272 SER A CA 1
ATOM 2154 C C . SER A 1 272 ? 20.406 7.337 -3.333 1.00 35.53 272 SER A C 1
ATOM 2156 O O . SER A 1 272 ? 19.367 7.826 -3.787 1.00 35.53 272 SER A O 1
ATOM 2158 N N . LYS A 1 273 ? 21.108 7.937 -2.365 1.00 34.75 273 LYS A N 1
ATOM 2159 C CA . LYS A 1 273 ? 20.863 9.326 -1.990 1.00 34.75 273 LYS A CA 1
ATOM 2160 C C . LYS A 1 273 ? 21.054 10.141 -3.262 1.00 34.75 273 LYS A C 1
ATOM 2162 O O . LYS A 1 273 ? 22.131 10.144 -3.857 1.00 34.75 273 LYS A O 1
ATOM 2167 N N . ARG A 1 274 ? 19.989 10.798 -3.735 1.00 38.44 274 ARG A N 1
ATOM 2168 C CA . ARG A 1 274 ? 20.122 11.816 -4.786 1.00 38.44 274 ARG A CA 1
ATOM 2169 C C . ARG A 1 274 ? 21.109 12.851 -4.251 1.00 38.44 274 ARG A C 1
ATOM 2171 O O . ARG A 1 274 ? 20.840 13.499 -3.244 1.00 38.44 274 ARG A O 1
ATOM 2178 N N . GLY A 1 275 ? 22.284 12.880 -4.867 1.00 43.31 275 GLY A N 1
ATOM 2179 C CA . GLY A 1 275 ? 23.478 13.545 -4.362 1.00 43.31 275 GLY A CA 1
ATOM 2180 C C . GLY A 1 275 ? 24.738 12.708 -4.562 1.00 43.31 275 GLY A C 1
ATOM 2181 O O . GLY A 1 275 ? 25.776 13.282 -4.843 1.00 43.31 275 GLY A O 1
ATOM 2182 N N . ASP A 1 276 ? 24.671 11.376 -4.514 1.00 45.66 276 ASP A N 1
ATOM 2183 C CA . ASP A 1 276 ? 25.872 10.538 -4.660 1.00 45.66 276 ASP A CA 1
ATOM 2184 C C . ASP A 1 276 ? 26.275 10.344 -6.125 1.00 45.66 276 ASP A C 1
ATOM 2186 O O . ASP A 1 276 ? 27.460 10.302 -6.433 1.00 45.66 276 ASP A O 1
ATOM 2190 N N . ALA A 1 277 ? 25.311 10.326 -7.051 1.00 49.72 277 ALA A N 1
ATOM 2191 C CA . ALA A 1 277 ? 25.596 10.375 -8.486 1.00 49.72 277 ALA A CA 1
ATOM 2192 C C . ALA A 1 277 ? 26.172 11.739 -8.907 1.00 49.72 277 ALA A C 1
ATOM 2194 O O . ALA A 1 277 ? 27.115 11.787 -9.694 1.00 49.72 277 ALA A O 1
ATOM 2195 N N . ASP A 1 278 ? 25.654 12.835 -8.344 1.00 51.00 278 ASP A N 1
ATOM 2196 C CA . ASP A 1 278 ? 26.150 14.188 -8.615 1.00 51.00 278 ASP A CA 1
ATOM 2197 C C . ASP A 1 278 ? 27.516 14.423 -7.956 1.00 51.00 278 ASP A C 1
ATOM 2199 O O . ASP A 1 278 ? 28.421 14.914 -8.621 1.00 51.00 278 ASP A O 1
ATOM 2203 N N . LYS A 1 279 ? 27.731 13.947 -6.720 1.00 48.06 279 LYS A N 1
ATOM 2204 C CA . LYS A 1 279 ? 29.042 13.943 -6.049 1.00 48.06 279 LYS A CA 1
ATOM 2205 C C . LYS A 1 279 ? 30.057 13.041 -6.742 1.00 48.06 279 LYS A C 1
ATOM 2207 O O . LYS A 1 279 ? 31.214 13.421 -6.847 1.00 48.06 279 LYS A O 1
ATOM 2212 N N . ALA A 1 280 ? 29.663 11.865 -7.237 1.00 49.78 280 ALA A N 1
ATOM 2213 C CA . ALA A 1 280 ? 30.550 11.001 -8.020 1.00 49.78 280 ALA A CA 1
ATOM 2214 C C . ALA A 1 280 ? 30.932 11.660 -9.353 1.00 49.78 280 ALA A C 1
ATOM 2216 O O . ALA A 1 280 ? 32.081 11.558 -9.783 1.00 49.78 280 ALA A O 1
ATOM 2217 N N . ARG A 1 281 ? 29.995 12.394 -9.972 1.00 55.16 281 ARG A N 1
ATOM 2218 C CA . ARG A 1 281 ? 30.243 13.179 -11.186 1.00 55.16 281 ARG A CA 1
ATOM 2219 C C . ARG A 1 281 ? 31.146 14.385 -10.918 1.00 55.16 281 ARG A C 1
ATOM 2221 O O . ARG A 1 281 ? 32.059 14.621 -11.703 1.00 55.16 281 ARG A O 1
ATOM 2228 N N . GLU A 1 282 ? 30.935 15.105 -9.816 1.00 58.88 282 GLU A N 1
ATOM 2229 C CA . GLU A 1 282 ? 31.808 16.193 -9.348 1.00 58.88 282 GLU A CA 1
ATOM 2230 C C . GLU A 1 282 ? 33.204 15.686 -8.956 1.00 58.88 282 GLU A C 1
ATOM 2232 O O . GLU A 1 282 ? 34.197 16.357 -9.219 1.00 58.88 282 GLU A O 1
ATOM 2237 N N . ALA A 1 283 ? 33.304 14.472 -8.409 1.00 60.97 283 ALA A N 1
ATOM 2238 C CA . ALA A 1 283 ? 34.565 13.830 -8.039 1.00 60.97 283 ALA A CA 1
ATOM 2239 C C . ALA A 1 283 ? 35.288 13.136 -9.213 1.00 60.97 283 ALA A C 1
ATOM 2241 O O . ALA A 1 283 ? 36.326 12.510 -9.006 1.00 60.97 283 ALA A O 1
ATOM 2242 N N . GLY A 1 284 ? 34.754 13.199 -10.440 1.00 50.28 284 GLY A N 1
ATOM 2243 C CA . GLY A 1 284 ? 35.361 12.567 -11.619 1.00 50.28 284 GLY A CA 1
ATOM 2244 C C . GLY A 1 284 ? 35.378 11.031 -11.587 1.00 50.28 284 GLY A C 1
ATOM 2245 O O . GLY A 1 284 ? 36.084 10.402 -12.378 1.00 50.28 284 GLY A O 1
ATOM 2246 N N . LEU A 1 285 ? 34.604 10.409 -10.695 1.00 42.31 285 LEU A N 1
ATOM 2247 C CA . LEU A 1 285 ? 34.482 8.960 -10.596 1.00 42.31 285 LEU A CA 1
ATOM 2248 C C . LEU A 1 285 ? 33.567 8.452 -11.714 1.00 42.31 285 LEU A C 1
ATOM 2250 O O . LEU A 1 285 ? 32.420 8.878 -11.863 1.00 42.31 285 LEU A O 1
ATOM 2254 N N . LYS A 1 286 ? 34.074 7.516 -12.522 1.00 37.31 286 LYS A N 1
ATOM 2255 C CA . LYS A 1 286 ? 33.274 6.842 -13.549 1.00 37.31 286 LYS A CA 1
ATOM 2256 C C . LYS A 1 286 ? 32.219 5.978 -12.860 1.00 37.31 286 LYS A C 1
ATOM 2258 O O . LYS A 1 286 ? 32.550 4.977 -12.233 1.00 37.31 286 LYS A O 1
ATOM 2263 N N . TRP A 1 287 ? 30.957 6.371 -12.997 1.00 39.12 287 TRP A N 1
ATOM 2264 C CA . TRP A 1 287 ? 29.813 5.577 -12.560 1.00 39.12 287 TRP A CA 1
ATOM 2265 C C . TRP A 1 287 ? 29.805 4.231 -13.299 1.00 39.12 287 TRP A C 1
ATOM 2267 O O . TRP A 1 287 ? 29.693 4.211 -14.526 1.00 39.12 287 TRP A O 1
ATOM 2277 N N . ASP A 1 288 ? 29.944 3.123 -12.566 1.00 40.81 288 ASP A N 1
ATOM 2278 C CA . ASP A 1 288 ? 29.856 1.762 -13.103 1.00 40.81 288 ASP A CA 1
ATOM 2279 C C . ASP A 1 288 ? 28.419 1.226 -12.938 1.00 40.81 288 ASP A C 1
ATOM 2281 O O . ASP A 1 288 ? 27.997 0.931 -11.817 1.00 40.81 288 ASP A O 1
ATOM 2285 N N . PRO A 1 289 ? 27.640 1.060 -14.025 1.00 44.09 289 PRO A N 1
ATOM 2286 C CA . PRO A 1 289 ? 26.300 0.478 -13.961 1.00 44.09 289 PRO A CA 1
ATOM 2287 C C . PRO A 1 289 ? 26.286 -0.963 -13.425 1.00 44.09 289 PRO A C 1
ATOM 2289 O O . PRO A 1 289 ? 25.251 -1.415 -12.934 1.00 44.09 289 PRO A O 1
ATOM 2292 N N . ALA A 1 290 ? 27.416 -1.679 -13.490 1.00 41.25 290 ALA A N 1
ATOM 2293 C CA . ALA A 1 290 ? 27.566 -3.031 -12.957 1.00 41.25 290 ALA A CA 1
ATOM 2294 C C . ALA A 1 290 ? 27.746 -3.065 -11.427 1.00 41.25 290 ALA A C 1
ATOM 2296 O O . ALA A 1 290 ? 27.662 -4.138 -10.829 1.00 41.25 290 ALA A O 1
ATOM 2297 N N . ALA A 1 291 ? 27.920 -1.908 -10.773 1.00 39.91 291 ALA A N 1
ATOM 2298 C CA . ALA A 1 291 ? 27.941 -1.797 -9.314 1.00 39.91 291 ALA A CA 1
ATOM 2299 C C . ALA A 1 291 ? 26.551 -1.977 -8.665 1.00 39.91 291 ALA A C 1
ATOM 2301 O O . ALA A 1 291 ? 26.460 -2.068 -7.443 1.00 39.91 291 ALA A O 1
ATOM 2302 N N . ARG A 1 292 ? 25.477 -2.142 -9.458 1.00 41.50 292 ARG A N 1
ATOM 2303 C CA . ARG A 1 292 ? 24.198 -2.743 -9.022 1.00 41.50 292 ARG A CA 1
ATOM 2304 C C . ARG A 1 292 ? 24.353 -4.249 -8.735 1.00 41.50 292 ARG A C 1
ATOM 2306 O O . ARG A 1 292 ? 23.587 -5.071 -9.238 1.00 41.50 292 ARG A O 1
ATOM 2313 N N . LYS A 1 293 ? 25.370 -4.642 -7.966 1.00 37.53 293 LYS A N 1
ATOM 2314 C CA . LYS A 1 293 ? 25.546 -6.033 -7.553 1.00 37.53 293 LYS A CA 1
ATOM 2315 C C . LYS A 1 293 ? 24.417 -6.426 -6.599 1.00 37.53 293 LYS A C 1
ATOM 2317 O O . LYS A 1 293 ? 24.425 -6.068 -5.431 1.00 37.53 293 LYS A O 1
ATOM 2322 N N . SER A 1 294 ? 23.478 -7.167 -7.187 1.00 40.81 294 SER A N 1
ATOM 2323 C CA . SER A 1 294 ? 22.770 -8.332 -6.647 1.00 40.81 294 SER A CA 1
ATOM 2324 C C . SER A 1 294 ? 22.003 -8.160 -5.337 1.00 40.81 294 SER A C 1
ATOM 2326 O O . SER A 1 294 ? 22.549 -8.275 -4.245 1.00 40.81 294 SER A O 1
ATOM 2328 N N . PHE A 1 295 ? 20.687 -8.036 -5.494 1.00 54.91 295 PHE A N 1
ATOM 2329 C CA . PHE A 1 295 ? 19.683 -8.360 -4.489 1.00 54.91 295 PHE A CA 1
ATOM 2330 C C . PHE A 1 295 ? 19.350 -9.847 -4.636 1.00 54.91 295 PHE A C 1
ATOM 2332 O O . PHE A 1 295 ? 18.474 -10.227 -5.410 1.00 54.91 295 PHE A O 1
ATOM 2339 N N . ILE A 1 296 ? 20.132 -10.693 -3.973 1.00 54.16 296 ILE A N 1
ATOM 2340 C CA . ILE A 1 296 ? 19.851 -12.121 -3.853 1.00 54.16 296 ILE A CA 1
ATOM 2341 C C . ILE A 1 296 ? 19.889 -12.433 -2.355 1.00 54.16 296 ILE A C 1
ATOM 2343 O O . ILE A 1 296 ? 20.949 -12.259 -1.753 1.00 54.16 296 ILE A O 1
ATOM 2347 N N . PRO A 1 297 ? 18.768 -12.839 -1.739 1.00 50.47 297 PRO A N 1
ATOM 2348 C CA . PRO A 1 297 ? 18.704 -13.156 -0.322 1.00 50.47 297 PRO A CA 1
ATOM 2349 C C . PRO A 1 297 ? 19.665 -14.282 0.000 1.00 50.47 297 PRO A C 1
ATOM 2351 O O . PRO A 1 297 ? 19.818 -15.219 -0.787 1.00 50.47 297 PRO A O 1
ATOM 2354 N N . SER A 1 298 ? 20.329 -14.198 1.146 1.00 55.03 298 SER A N 1
ATOM 2355 C CA . SER A 1 298 ? 21.263 -15.231 1.592 1.00 55.03 298 SER A CA 1
ATOM 2356 C C . SER A 1 298 ? 20.559 -16.571 1.840 1.00 55.03 298 SER A C 1
ATOM 2358 O O . SER A 1 298 ? 21.176 -17.613 1.616 1.00 55.03 298 SER A O 1
ATOM 2360 N N . ASP A 1 299 ? 19.273 -16.548 2.190 1.00 64.06 299 ASP A N 1
ATOM 2361 C CA . ASP A 1 299 ? 18.404 -17.697 2.464 1.00 64.06 299 ASP A CA 1
ATOM 2362 C C . ASP A 1 299 ? 17.780 -18.339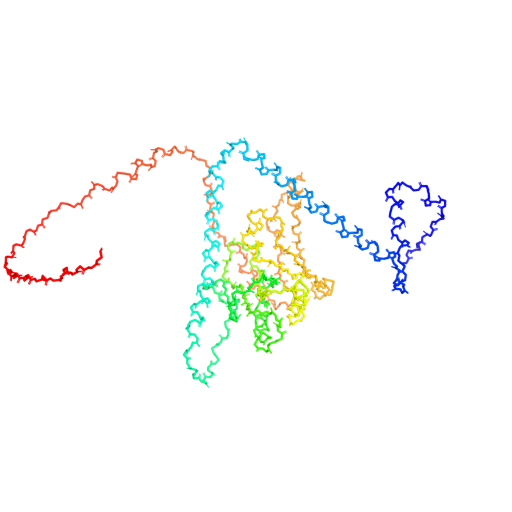 1.213 1.00 64.06 299 ASP A C 1
ATOM 2364 O O . ASP A 1 299 ? 17.241 -19.442 1.302 1.00 64.06 299 ASP A O 1
ATOM 2368 N N . LEU A 1 300 ? 17.889 -17.711 0.036 1.00 63.09 300 LEU A N 1
ATOM 2369 C CA . LEU A 1 300 ? 17.367 -18.298 -1.199 1.00 63.09 300 LEU A CA 1
ATOM 2370 C C . LEU A 1 300 ? 18.138 -19.592 -1.554 1.00 63.09 300 LEU A C 1
ATOM 2372 O O . LEU A 1 300 ? 19.379 -19.583 -1.504 1.00 63.09 300 LEU A O 1
ATOM 2376 N N . PRO A 1 301 ? 17.462 -20.685 -1.954 1.00 81.56 301 PRO A N 1
ATOM 2377 C CA . PRO A 1 301 ? 18.122 -21.872 -2.491 1.00 81.56 301 PRO A CA 1
ATOM 2378 C C . PRO A 1 301 ? 19.086 -21.515 -3.635 1.00 81.56 301 PRO A C 1
ATOM 2380 O O . PRO A 1 301 ? 18.788 -20.661 -4.471 1.00 81.56 301 PRO A O 1
ATOM 2383 N N . GLU A 1 302 ? 20.278 -22.122 -3.655 1.00 79.88 302 GLU A N 1
ATOM 2384 C CA . GLU A 1 302 ? 21.359 -21.757 -4.591 1.00 79.88 302 GLU A CA 1
ATOM 2385 C C . GLU A 1 302 ? 20.930 -21.878 -6.065 1.00 79.88 302 GLU A C 1
ATOM 2387 O O . GLU A 1 302 ? 21.372 -21.106 -6.911 1.00 79.88 302 GLU A O 1
ATOM 2392 N N . ASP A 1 303 ? 20.023 -22.795 -6.386 1.00 76.94 303 ASP A N 1
ATOM 2393 C CA . ASP A 1 303 ? 19.424 -22.949 -7.711 1.00 76.94 303 ASP A CA 1
ATOM 2394 C C . ASP A 1 303 ? 18.550 -21.752 -8.120 1.00 76.94 303 ASP A C 1
ATOM 2396 O O . ASP A 1 303 ? 18.681 -21.265 -9.247 1.00 76.94 303 ASP A O 1
ATOM 2400 N N . GLU A 1 304 ? 17.748 -21.202 -7.205 1.00 73.25 304 GLU A N 1
ATOM 2401 C CA . GLU A 1 304 ? 16.975 -19.976 -7.444 1.00 73.25 304 GLU A CA 1
ATOM 2402 C C . GLU A 1 304 ? 17.891 -18.751 -7.575 1.00 73.25 304 GLU A C 1
ATOM 2404 O O . GLU A 1 304 ? 17.699 -17.915 -8.465 1.00 73.25 304 GLU A O 1
ATOM 2409 N N . LYS A 1 305 ? 18.954 -18.675 -6.756 1.00 79.19 305 LYS A N 1
ATOM 2410 C CA . LYS A 1 305 ? 19.988 -17.632 -6.883 1.00 79.19 305 LYS A CA 1
ATOM 2411 C C . LYS A 1 305 ? 20.598 -17.647 -8.283 1.00 79.19 305 LYS A C 1
ATOM 2413 O O . LYS A 1 305 ? 20.681 -16.614 -8.949 1.00 79.19 305 LYS A O 1
ATOM 2418 N N . GLN A 1 306 ? 21.000 -18.831 -8.743 1.00 73.06 306 GLN A N 1
ATOM 2419 C CA . GLN A 1 306 ? 21.607 -19.046 -10.055 1.00 73.06 306 GLN A CA 1
ATOM 2420 C C . GLN A 1 306 ? 20.632 -18.741 -11.198 1.00 73.06 306 GLN A C 1
ATOM 2422 O O . GLN A 1 306 ? 21.054 -18.196 -12.220 1.00 73.06 306 GLN A O 1
ATOM 2427 N N . GLN A 1 307 ? 19.342 -19.053 -11.045 1.00 74.56 307 GLN A N 1
ATOM 2428 C CA . GLN A 1 307 ? 18.317 -18.708 -12.030 1.00 74.56 307 GLN A CA 1
ATOM 2429 C C . GLN A 1 307 ? 18.156 -17.189 -12.165 1.00 74.56 307 GLN A C 1
ATOM 2431 O O . GLN A 1 307 ? 18.242 -16.671 -13.282 1.00 74.56 307 GLN A O 1
ATOM 2436 N N . LEU A 1 308 ? 18.029 -16.470 -11.046 1.00 67.38 308 LEU A N 1
ATOM 2437 C CA . LEU A 1 308 ? 17.948 -15.006 -11.039 1.00 67.38 308 LEU A CA 1
ATOM 2438 C C . LEU A 1 308 ? 19.195 -14.376 -11.676 1.00 67.38 308 LEU A C 1
ATOM 2440 O O . LEU A 1 308 ? 19.087 -13.504 -12.536 1.00 67.38 308 LEU A O 1
ATOM 2444 N N . LEU A 1 309 ? 20.387 -14.877 -11.338 1.00 70.75 309 LEU A N 1
ATOM 2445 C CA . LEU A 1 309 ? 21.653 -14.447 -11.943 1.00 70.75 309 LEU A CA 1
ATOM 2446 C C . LEU A 1 309 ? 21.698 -14.650 -13.466 1.00 70.75 309 LEU A C 1
ATOM 2448 O O . LEU A 1 309 ? 22.274 -13.818 -14.171 1.00 70.75 309 LEU A O 1
ATOM 2452 N N . ARG A 1 310 ? 21.109 -15.734 -13.990 1.00 70.75 310 ARG A N 1
ATOM 2453 C CA . ARG A 1 310 ? 21.044 -16.008 -15.438 1.00 70.75 310 ARG A CA 1
ATOM 2454 C C . ARG A 1 310 ? 20.053 -15.101 -16.153 1.00 70.75 310 ARG A C 1
ATOM 2456 O O . ARG A 1 310 ? 20.389 -14.576 -17.212 1.00 70.75 310 ARG A O 1
ATOM 2463 N N . GLU A 1 311 ? 18.869 -14.901 -15.581 1.00 65.75 311 GLU A N 1
ATOM 2464 C CA . GLU A 1 311 ? 17.849 -13.991 -16.119 1.00 65.75 311 GLU A CA 1
ATOM 2465 C C . GLU A 1 311 ? 18.352 -12.538 -16.164 1.00 65.75 311 GLU A C 1
ATOM 2467 O O . GLU A 1 311 ? 17.985 -11.776 -17.059 1.00 65.75 311 GLU A O 1
ATOM 2472 N N . TRP A 1 312 ? 19.256 -12.179 -15.249 1.00 62.56 312 TRP A N 1
ATOM 2473 C CA . TRP A 1 312 ? 19.848 -10.847 -15.135 1.00 62.56 312 TRP A CA 1
ATOM 2474 C C . TRP A 1 312 ? 21.038 -10.583 -16.057 1.00 62.56 312 TRP A C 1
ATOM 2476 O O . TRP A 1 312 ? 21.478 -9.433 -16.157 1.00 62.56 312 TRP A O 1
ATOM 2486 N N . GLN A 1 313 ? 21.592 -11.592 -16.738 1.00 58.09 313 GLN A N 1
ATOM 2487 C CA . GLN A 1 313 ? 22.678 -11.316 -17.672 1.00 58.09 313 GLN A CA 1
ATOM 2488 C C . GLN A 1 313 ? 22.138 -10.500 -18.855 1.00 58.09 313 GLN A C 1
ATOM 2490 O O . GLN A 1 313 ? 21.248 -10.972 -19.570 1.00 58.09 313 GLN A O 1
ATOM 2495 N N . PRO A 1 314 ? 22.672 -9.289 -19.116 1.00 43.41 314 PRO A N 1
ATOM 2496 C CA . PRO A 1 314 ? 22.251 -8.512 -20.268 1.00 43.41 314 PRO A CA 1
ATOM 2497 C C . PRO A 1 314 ? 22.476 -9.352 -21.523 1.00 43.41 314 PRO A C 1
ATOM 2499 O O . PRO A 1 314 ? 23.589 -9.829 -21.771 1.00 43.41 314 PRO A O 1
ATOM 2502 N N . ARG A 1 315 ? 21.413 -9.547 -22.314 1.00 47.34 315 ARG A N 1
ATOM 2503 C CA . ARG A 1 315 ? 21.485 -10.267 -23.589 1.00 47.34 315 ARG A CA 1
ATOM 2504 C C . ARG A 1 315 ? 22.558 -9.602 -24.450 1.00 47.34 315 ARG A C 1
ATOM 2506 O O . ARG A 1 315 ? 22.367 -8.499 -24.963 1.00 47.34 315 ARG A O 1
ATOM 2513 N N . LYS A 1 316 ? 23.714 -10.256 -24.589 1.00 41.66 316 LYS A N 1
ATOM 2514 C CA . LYS A 1 316 ? 24.813 -9.795 -25.446 1.00 41.66 316 LYS A CA 1
ATOM 2515 C C . LYS A 1 316 ? 24.321 -9.806 -26.897 1.00 41.66 316 LYS A C 1
ATOM 2517 O O . LYS A 1 316 ? 24.356 -10.844 -27.544 1.00 41.66 316 LYS A O 1
ATOM 2522 N N . GLY A 1 317 ? 23.830 -8.672 -27.403 1.00 43.03 317 GLY A N 1
ATOM 2523 C CA . GLY A 1 317 ? 23.398 -8.579 -28.803 1.00 43.03 317 GLY A CA 1
ATOM 2524 C C . GLY A 1 317 ? 22.763 -7.262 -29.252 1.00 43.03 317 GLY A C 1
ATOM 2525 O O . GLY A 1 317 ? 22.921 -6.887 -30.410 1.00 43.03 317 GLY A O 1
ATOM 2526 N N . SER A 1 318 ? 22.105 -6.497 -28.380 1.00 39.72 318 SER A N 1
ATOM 2527 C CA . SER A 1 318 ? 21.407 -5.273 -28.799 1.00 39.72 318 SER A CA 1
ATOM 2528 C C . SER A 1 318 ? 22.316 -4.039 -28.746 1.00 39.72 318 SER A C 1
ATOM 2530 O O . SER A 1 318 ? 22.234 -3.217 -27.835 1.00 39.72 318 SER A O 1
ATOM 2532 N N . LYS A 1 319 ? 23.197 -3.878 -29.741 1.00 40.66 319 LYS A N 1
ATOM 2533 C CA . LYS A 1 319 ? 23.820 -2.574 -30.026 1.00 40.66 319 LYS A CA 1
ATOM 2534 C C . LYS A 1 319 ? 22.775 -1.665 -30.682 1.00 40.66 319 LYS A C 1
ATOM 2536 O O . LYS A 1 319 ? 22.685 -1.612 -31.906 1.00 40.66 319 LYS A O 1
ATOM 2541 N N . ALA A 1 320 ? 22.000 -0.935 -29.884 1.00 41.72 320 ALA A N 1
ATOM 2542 C CA . ALA A 1 320 ? 21.227 0.195 -30.387 1.00 41.72 320 ALA A CA 1
ATOM 2543 C C . ALA A 1 320 ? 22.211 1.288 -30.841 1.00 41.72 320 ALA A C 1
ATOM 2545 O O . ALA A 1 320 ? 22.843 1.961 -30.024 1.00 41.72 320 ALA A O 1
ATOM 2546 N N . LYS A 1 321 ? 22.405 1.430 -32.157 1.00 40.22 321 LYS A N 1
ATOM 2547 C CA . LYS A 1 321 ? 23.146 2.555 -32.738 1.00 40.22 321 LYS A CA 1
ATOM 2548 C C . LYS A 1 321 ? 22.342 3.832 -32.495 1.00 40.22 321 LYS A C 1
ATOM 2550 O O . LYS A 1 321 ? 21.402 4.122 -33.226 1.00 40.22 321 LYS A O 1
ATOM 2555 N N . SER A 1 322 ? 22.737 4.607 -31.491 1.00 38.75 322 SER A N 1
ATOM 2556 C CA . SER A 1 322 ? 22.330 6.005 -31.356 1.00 38.75 322 SER A CA 1
ATOM 2557 C C . SER A 1 322 ? 22.926 6.802 -32.522 1.00 38.75 322 SER A C 1
ATOM 2559 O O . SER A 1 322 ? 24.102 7.167 -32.505 1.00 38.75 322 SER A O 1
ATOM 2561 N N . LYS A 1 323 ? 22.138 7.025 -33.580 1.00 43.53 323 LYS A N 1
ATOM 2562 C CA . LYS A 1 323 ? 22.427 8.050 -34.589 1.00 43.53 323 LYS A CA 1
ATOM 2563 C C . LYS A 1 323 ? 21.993 9.395 -34.014 1.00 43.53 323 LYS A C 1
ATOM 2565 O O . LYS A 1 323 ? 20.872 9.841 -34.225 1.00 43.53 323 LYS A O 1
ATOM 2570 N N . ARG A 1 324 ? 22.887 10.043 -33.272 1.00 46.50 324 ARG A N 1
ATOM 2571 C CA . ARG A 1 324 ? 22.755 11.459 -32.927 1.00 46.50 324 ARG A CA 1
ATOM 2572 C C . ARG A 1 324 ? 23.761 12.228 -33.773 1.00 46.50 324 ARG A C 1
ATOM 2574 O O . ARG A 1 324 ? 24.937 12.267 -33.432 1.00 46.50 324 ARG A O 1
ATOM 2581 N N . GLY A 1 325 ? 23.297 12.787 -34.889 1.00 42.69 325 GLY A N 1
ATOM 2582 C CA . GLY A 1 325 ? 24.113 13.671 -35.719 1.00 42.69 325 GLY A CA 1
ATOM 2583 C C . GLY A 1 325 ? 23.732 13.700 -37.193 1.00 42.69 325 GLY A C 1
ATOM 2584 O O . GLY A 1 325 ? 24.543 13.305 -38.011 1.00 42.69 325 GLY A O 1
ATOM 2585 N N . GLU A 1 326 ? 22.537 14.185 -37.533 1.00 37.09 326 GLU A N 1
ATOM 2586 C CA . GLU A 1 326 ? 22.306 14.859 -38.821 1.00 37.09 326 GLU A CA 1
ATOM 2587 C C . GLU A 1 326 ? 21.018 15.683 -38.717 1.00 37.09 326 GLU A C 1
ATOM 2589 O O . GLU A 1 326 ? 19.931 15.139 -38.538 1.00 37.09 326 GLU A O 1
ATOM 2594 N N . LYS A 1 327 ? 21.140 17.015 -38.741 1.00 47.53 327 LYS A N 1
ATOM 2595 C CA . LYS A 1 327 ? 19.990 17.915 -38.858 1.00 47.53 327 LYS A CA 1
ATOM 2596 C C . LYS A 1 327 ? 19.547 17.886 -40.320 1.00 47.53 327 LYS A C 1
ATOM 2598 O O . LYS A 1 327 ? 20.207 18.506 -41.147 1.00 47.53 327 LYS A O 1
ATOM 2603 N N . ARG A 1 328 ? 18.451 17.194 -40.627 1.00 40.12 328 ARG A N 1
ATOM 2604 C CA . ARG A 1 328 ? 17.681 17.439 -41.854 1.00 40.12 328 ARG A CA 1
ATOM 2605 C C . ARG A 1 328 ? 16.526 18.378 -41.528 1.00 40.12 328 ARG A C 1
ATOM 2607 O O . ARG A 1 328 ? 15.931 18.287 -40.455 1.00 40.12 328 ARG A O 1
ATOM 2614 N N . SER A 1 329 ? 16.290 19.347 -42.403 1.00 50.56 329 SER A N 1
ATOM 2615 C CA . SER A 1 329 ? 15.219 20.332 -42.273 1.00 50.56 329 SER A CA 1
ATOM 2616 C C . SER A 1 329 ? 13.853 19.677 -42.472 1.00 50.56 329 SER A C 1
ATOM 2618 O O . SER A 1 329 ? 13.653 18.931 -43.425 1.00 50.56 329 SER A O 1
ATOM 2620 N N . VAL A 1 330 ? 12.906 20.035 -41.603 1.00 47.59 330 VAL A N 1
ATOM 2621 C CA . VAL A 1 330 ? 11.508 19.554 -41.545 1.00 47.59 330 VAL A CA 1
ATOM 2622 C C . VAL A 1 330 ? 10.727 19.760 -42.859 1.00 47.59 330 VAL A C 1
ATOM 2624 O O . VAL A 1 330 ? 9.697 19.136 -43.080 1.00 47.59 330 VAL A O 1
ATOM 2627 N N . THR A 1 331 ? 11.229 20.580 -43.781 1.00 50.59 331 THR A N 1
ATOM 2628 C CA . THR A 1 331 ? 10.601 20.841 -45.084 1.00 50.59 331 THR A CA 1
ATOM 2629 C C . THR A 1 331 ? 10.788 19.725 -46.116 1.00 50.59 331 THR A C 1
ATOM 2631 O O . THR A 1 331 ? 10.050 19.700 -47.093 1.00 50.59 331 THR A O 1
ATOM 2634 N N . GLU A 1 332 ? 11.731 18.797 -45.922 1.00 47.97 332 GLU A N 1
ATOM 2635 C CA . GLU A 1 332 ? 12.005 17.724 -46.897 1.00 47.97 332 GLU A CA 1
ATOM 2636 C C . GLU A 1 332 ? 11.178 16.446 -46.643 1.00 47.97 332 GLU A C 1
ATOM 2638 O O . GLU A 1 332 ? 10.879 15.716 -47.582 1.00 47.97 332 GLU A O 1
ATOM 2643 N N . GLU A 1 333 ? 10.725 16.201 -45.406 1.00 49.09 333 GLU A N 1
ATOM 2644 C CA . GLU A 1 333 ? 9.895 15.024 -45.074 1.00 49.09 333 GLU A CA 1
ATOM 2645 C C . GLU A 1 333 ? 8.403 15.215 -45.399 1.00 49.09 333 GLU A C 1
ATOM 2647 O O . GLU A 1 333 ? 7.734 14.252 -45.767 1.00 49.09 333 GLU A O 1
ATOM 2652 N N . MET A 1 334 ? 7.871 16.445 -45.359 1.00 46.31 334 MET A N 1
ATOM 2653 C CA . MET A 1 334 ? 6.470 16.697 -45.752 1.00 46.31 334 MET A CA 1
ATOM 2654 C C . MET A 1 334 ? 6.239 16.599 -47.268 1.00 46.31 334 MET A C 1
ATOM 2656 O O . MET A 1 334 ? 5.124 16.306 -47.689 1.00 46.31 334 MET A O 1
ATOM 2660 N N . ALA A 1 335 ? 7.276 16.796 -48.089 1.00 47.47 335 ALA A N 1
ATOM 2661 C CA . ALA A 1 335 ? 7.170 16.662 -49.543 1.00 47.47 335 ALA A CA 1
ATOM 2662 C C . ALA A 1 335 ? 7.145 15.193 -50.006 1.00 47.47 335 ALA A C 1
ATOM 2664 O O . ALA A 1 335 ? 6.546 14.891 -51.033 1.00 47.47 335 ALA A O 1
ATOM 2665 N N . ALA A 1 336 ? 7.742 14.275 -49.236 1.00 47.38 336 ALA A N 1
ATOM 2666 C CA . ALA A 1 336 ? 7.736 12.845 -49.545 1.00 47.38 336 ALA A CA 1
ATOM 2667 C C . ALA A 1 336 ? 6.417 12.155 -49.149 1.00 47.38 336 ALA A C 1
ATOM 2669 O O . ALA A 1 336 ? 6.019 11.194 -49.793 1.00 47.38 336 ALA A O 1
ATOM 2670 N N . PHE A 1 337 ? 5.705 12.669 -48.140 1.00 42.91 337 PHE A N 1
ATOM 2671 C CA . PHE A 1 337 ? 4.438 12.085 -47.681 1.00 42.91 337 PHE A CA 1
ATOM 2672 C C . PHE A 1 337 ? 3.222 12.491 -48.536 1.00 42.91 337 PHE A C 1
ATOM 2674 O O . PHE A 1 337 ? 2.226 11.782 -48.558 1.00 42.91 337 PHE A O 1
ATOM 2681 N N . MET A 1 338 ? 3.285 13.610 -49.270 1.00 48.50 338 MET A N 1
ATOM 2682 C CA . MET A 1 338 ? 2.178 14.062 -50.134 1.00 48.50 338 MET A CA 1
ATOM 2683 C C . MET A 1 338 ? 2.260 13.570 -51.589 1.00 48.50 338 MET A C 1
ATOM 2685 O O . MET A 1 338 ? 1.381 13.893 -52.383 1.00 48.50 338 MET A O 1
ATOM 2689 N N . ALA A 1 339 ? 3.288 12.796 -51.947 1.00 47.00 339 ALA A N 1
ATOM 2690 C CA . ALA A 1 339 ? 3.493 12.304 -53.311 1.00 47.00 339 ALA A CA 1
ATOM 2691 C C . ALA A 1 339 ? 3.040 10.845 -53.540 1.00 47.00 339 ALA A C 1
ATOM 2693 O O . ALA A 1 339 ? 3.132 10.372 -54.667 1.00 47.00 339 ALA A O 1
ATOM 2694 N N . GLU A 1 340 ? 2.546 10.136 -52.517 1.00 46.84 340 GLU A N 1
ATOM 2695 C CA . GLU A 1 340 ? 2.196 8.704 -52.621 1.00 46.84 340 GLU A CA 1
ATOM 2696 C C . GLU A 1 340 ? 0.682 8.405 -52.641 1.00 46.84 340 GLU A C 1
ATOM 2698 O O . GLU A 1 340 ? 0.304 7.255 -52.834 1.00 46.84 340 GLU A O 1
ATOM 2703 N N . ASP A 1 341 ? -0.190 9.416 -52.541 1.00 41.75 341 ASP A N 1
ATOM 2704 C CA . ASP A 1 341 ? -1.656 9.225 -52.461 1.00 41.75 341 ASP A CA 1
ATOM 2705 C C . ASP A 1 341 ? -2.429 9.599 -53.741 1.00 41.75 341 ASP A C 1
ATOM 2707 O O . ASP A 1 341 ? -3.644 9.801 -53.720 1.00 41.75 341 ASP A O 1
ATOM 2711 N N . SER A 1 342 ? -1.751 9.692 -54.888 1.00 43.22 342 SER A N 1
ATOM 2712 C CA . SER A 1 342 ? -2.395 10.108 -56.139 1.00 43.22 342 SER A CA 1
ATOM 2713 C C . SER A 1 342 ? -2.157 9.183 -57.327 1.00 43.22 342 SER A C 1
ATOM 2715 O O . SER A 1 342 ? -1.971 9.686 -58.426 1.00 43.22 342 SER A O 1
ATOM 2717 N N . GLU A 1 343 ? -2.196 7.858 -57.167 1.00 41.44 343 GLU A N 1
ATOM 2718 C CA . GLU A 1 343 ? -2.330 6.959 -58.322 1.00 41.44 343 GLU A CA 1
ATOM 2719 C C . GLU A 1 343 ? -3.216 5.744 -58.009 1.00 41.44 343 GLU A C 1
ATOM 2721 O O . GLU A 1 343 ? -2.852 4.869 -57.231 1.00 41.44 343 GLU A O 1
ATOM 2726 N N . GLY A 1 344 ? -4.367 5.661 -58.690 1.00 38.91 344 GLY A N 1
ATOM 2727 C CA . GLY A 1 344 ? -4.937 4.369 -59.080 1.00 38.91 344 GLY A CA 1
ATOM 2728 C C . GLY A 1 344 ? -6.333 4.016 -58.571 1.00 38.91 344 GLY A C 1
ATOM 2729 O O . GLY A 1 344 ? -6.467 3.086 -57.791 1.00 38.91 344 GLY A O 1
ATOM 2730 N N . HIS A 1 345 ? -7.380 4.643 -59.121 1.00 37.78 345 HIS A N 1
ATOM 2731 C CA . HIS A 1 345 ? -8.634 3.937 -59.432 1.00 37.78 345 HIS A CA 1
ATOM 2732 C C . HIS A 1 345 ? -9.404 4.657 -60.555 1.00 37.78 345 HIS A C 1
ATOM 2734 O O . HIS A 1 345 ? -10.234 5.525 -60.303 1.00 37.78 345 HIS A O 1
ATOM 2740 N N . GLY A 1 346 ? -9.106 4.278 -61.803 1.00 33.59 346 GLY A N 1
ATOM 2741 C CA . GLY A 1 346 ? -10.002 4.414 -62.958 1.00 33.59 346 GLY A CA 1
ATOM 2742 C C . GLY A 1 346 ? -10.506 3.015 -63.325 1.00 33.59 346 GLY A C 1
ATOM 2743 O O . GLY A 1 346 ? -9.710 2.082 -63.373 1.00 33.59 346 GLY A O 1
ATOM 2744 N N . GLU A 1 347 ? -11.814 2.798 -63.202 1.00 41.88 347 GLU A N 1
ATOM 2745 C CA . GLU A 1 347 ? -12.767 2.614 -64.312 1.00 41.88 347 GLU A CA 1
ATOM 2746 C C . GLU A 1 347 ? -12.645 1.262 -65.029 1.00 41.88 347 GLU A C 1
ATOM 2748 O O . GLU A 1 347 ? -11.693 1.017 -65.755 1.00 41.88 347 GLU A O 1
ATOM 2753 N N . ASP A 1 348 ? -13.633 0.387 -64.804 1.00 39.66 348 ASP A N 1
ATOM 2754 C CA . ASP A 1 348 ? -14.432 -0.231 -65.873 1.00 39.66 348 ASP A CA 1
ATOM 2755 C C . ASP A 1 348 ? -15.508 -1.155 -65.280 1.00 39.66 348 ASP A C 1
ATOM 2757 O O . ASP A 1 348 ? -15.234 -1.973 -64.401 1.00 39.66 348 ASP A O 1
ATOM 2761 N N . GLY A 1 349 ? -16.742 -1.061 -65.791 1.00 36.06 349 GLY A N 1
ATOM 2762 C CA . GLY A 1 349 ? -17.729 -2.132 -65.613 1.00 36.06 349 GLY A CA 1
ATOM 2763 C C . GLY A 1 349 ? -19.189 -1.715 -65.482 1.00 36.06 349 GLY A C 1
ATOM 2764 O O . GLY A 1 349 ? -19.825 -1.995 -64.471 1.00 36.06 349 GLY A O 1
ATOM 2765 N N . LEU A 1 350 ? -19.737 -1.095 -66.527 1.00 40.19 350 LEU A N 1
ATOM 2766 C CA . LEU A 1 350 ? -21.176 -0.919 -66.740 1.00 40.19 350 LEU A CA 1
ATOM 2767 C C . LEU A 1 350 ? -21.928 -2.263 -66.692 1.00 40.19 350 LEU A C 1
ATOM 2769 O O . LEU A 1 350 ? -21.583 -3.202 -67.407 1.00 40.19 350 LEU A O 1
ATOM 2773 N N . GLY A 1 351 ? -23.017 -2.317 -65.923 1.00 35.47 351 GLY A N 1
ATOM 2774 C CA . GLY A 1 351 ? -23.945 -3.447 -65.870 1.00 35.47 351 GLY A CA 1
ATOM 2775 C C . GLY A 1 351 ? -25.366 -2.984 -65.558 1.00 35.47 351 GLY A C 1
ATOM 2776 O O . GLY A 1 351 ? -25.770 -2.901 -64.405 1.00 35.47 351 GLY A O 1
ATOM 2777 N N . VAL A 1 352 ? -26.102 -2.656 -66.616 1.00 44.75 352 VAL A N 1
ATOM 2778 C CA . VAL A 1 352 ? -27.524 -2.283 -66.649 1.00 44.75 352 VAL A CA 1
ATOM 2779 C C . VAL A 1 352 ? -28.407 -3.413 -66.110 1.00 44.75 352 VAL A C 1
ATOM 2781 O O . VAL A 1 352 ? -28.405 -4.479 -66.714 1.00 44.75 352 VAL A O 1
ATOM 2784 N N . VAL A 1 353 ? -29.253 -3.157 -65.099 1.00 45.62 353 VAL A N 1
ATOM 2785 C CA . VAL A 1 353 ? -30.596 -3.771 -65.003 1.00 45.62 353 VAL A CA 1
ATOM 2786 C C . VAL A 1 353 ? -31.583 -2.794 -64.353 1.00 45.62 353 VAL A C 1
ATOM 2788 O O . VAL A 1 353 ? -31.464 -2.405 -63.196 1.00 45.62 353 VAL A O 1
ATOM 2791 N N . ASP A 1 354 ? -32.565 -2.420 -65.163 1.00 44.22 354 ASP A N 1
ATOM 2792 C CA . ASP A 1 354 ? -33.788 -1.681 -64.870 1.00 44.22 354 ASP A CA 1
ATOM 2793 C C . ASP A 1 354 ? -34.834 -2.569 -64.154 1.00 44.22 354 ASP A C 1
ATOM 2795 O O . ASP A 1 354 ? -34.942 -3.756 -64.474 1.00 44.22 354 ASP A O 1
ATOM 2799 N N . LYS A 1 355 ? -35.630 -1.956 -63.256 1.00 40.22 355 LYS A N 1
ATOM 2800 C CA . LYS A 1 355 ? -37.086 -2.146 -63.007 1.00 40.22 355 LYS A CA 1
ATOM 2801 C C . LYS A 1 355 ? -37.506 -2.187 -61.531 1.00 40.22 355 LYS A C 1
ATOM 2803 O O . LYS A 1 355 ? -37.080 -3.042 -60.764 1.00 40.22 355 LYS A O 1
ATOM 2808 N N . GLY A 1 356 ? -38.524 -1.374 -61.221 1.00 35.03 356 GLY A N 1
ATOM 2809 C CA . GLY A 1 356 ? -39.516 -1.631 -60.162 1.00 35.03 356 GLY A CA 1
ATOM 2810 C C . GLY A 1 356 ? -39.523 -0.582 -59.047 1.00 35.03 356 GLY A C 1
ATOM 2811 O O . GLY A 1 356 ? -38.866 -0.747 -58.033 1.00 35.03 356 GLY A O 1
ATOM 2812 N N . LEU A 1 357 ? -40.162 0.577 -59.218 1.00 39.72 357 LEU A N 1
ATOM 2813 C CA . LEU A 1 357 ? -41.597 0.795 -58.978 1.00 39.72 357 LEU A CA 1
ATOM 2814 C C . LEU A 1 357 ? -42.067 0.358 -57.570 1.00 39.72 357 LEU A C 1
ATOM 2816 O O . LEU A 1 357 ? -42.405 -0.806 -57.379 1.00 39.72 357 LEU A O 1
ATOM 2820 N N . ARG A 1 358 ? -42.219 1.312 -56.635 1.00 42.66 358 ARG A N 1
ATOM 2821 C CA . ARG A 1 358 ? -43.475 1.534 -55.881 1.00 42.66 358 ARG A CA 1
ATOM 2822 C C . ARG A 1 358 ? -43.397 2.737 -54.935 1.00 42.66 358 ARG A C 1
ATOM 2824 O O . ARG A 1 358 ? -42.570 2.813 -54.037 1.00 42.66 358 ARG A O 1
ATOM 2831 N N . GLN A 1 359 ? -44.343 3.644 -55.159 1.00 43.53 359 GLN A N 1
ATOM 2832 C CA . GLN A 1 359 ? -44.806 4.682 -54.245 1.00 43.53 359 GLN A CA 1
ATOM 2833 C C . GLN A 1 359 ? -45.351 4.067 -52.947 1.00 43.53 359 GLN A C 1
ATOM 2835 O O . GLN A 1 359 ? -46.066 3.068 -53.003 1.00 43.53 359 GLN A O 1
ATOM 2840 N N . SER A 1 360 ? -45.170 4.754 -51.816 1.00 44.66 360 SER A N 1
ATOM 2841 C CA . SER A 1 360 ? -46.283 4.950 -50.882 1.00 44.66 360 SER A CA 1
ATOM 2842 C C . SER A 1 360 ? -46.083 6.209 -50.040 1.00 44.66 360 SER A C 1
ATOM 2844 O O . SER A 1 360 ? -45.142 6.328 -49.264 1.00 44.66 360 SER A O 1
ATOM 2846 N N . GLN A 1 361 ? -47.023 7.136 -50.208 1.00 44.62 361 GLN A N 1
ATOM 2847 C CA . GLN A 1 361 ? -47.322 8.233 -49.295 1.00 44.62 361 GLN A CA 1
ATOM 2848 C C . GLN A 1 361 ? -47.947 7.705 -47.990 1.00 44.62 361 GLN A C 1
ATOM 2850 O O . GLN A 1 361 ? -48.641 6.687 -48.022 1.00 44.62 361 GLN A O 1
ATOM 2855 N N . ARG A 1 362 ? -47.774 8.456 -46.890 1.00 43.12 362 ARG A N 1
ATOM 2856 C CA . ARG A 1 362 ? -48.759 8.796 -45.823 1.00 43.12 362 ARG A CA 1
ATOM 2857 C C . ARG A 1 362 ? -47.990 9.495 -44.687 1.00 43.12 362 ARG A C 1
ATOM 2859 O O . ARG A 1 362 ? -47.122 8.877 -44.094 1.00 43.12 362 ARG A O 1
ATOM 2866 N N . GLN A 1 363 ? -48.044 10.820 -44.535 1.00 42.41 363 GLN A N 1
ATOM 2867 C CA . GLN A 1 363 ? -49.071 11.650 -43.871 1.00 42.41 363 GLN A CA 1
ATOM 2868 C C . GLN A 1 363 ? -49.440 11.255 -42.427 1.00 42.41 363 GLN A C 1
ATOM 2870 O O . GLN A 1 363 ? -50.018 10.189 -42.222 1.00 42.41 363 GLN A O 1
ATOM 2875 N N . ARG A 1 364 ? -49.240 12.238 -41.527 1.00 41.81 364 ARG A N 1
ATOM 2876 C CA . ARG A 1 364 ? -49.906 12.595 -40.244 1.00 41.81 364 ARG A CA 1
ATOM 2877 C C . ARG A 1 364 ? -48.887 12.743 -39.102 1.00 41.81 364 ARG A C 1
ATOM 2879 O O . ARG A 1 364 ? -48.053 11.872 -38.935 1.00 41.81 364 ARG A O 1
ATOM 2886 N N . GLY A 1 365 ? -48.913 13.793 -38.289 1.00 42.94 365 GLY A N 1
ATOM 2887 C CA . GLY A 1 365 ? -49.859 14.901 -38.215 1.00 42.94 365 GLY A CA 1
ATOM 2888 C C . GLY A 1 365 ? -49.297 16.050 -37.382 1.00 42.94 365 GLY A C 1
ATOM 2889 O O . GLY A 1 365 ? -48.480 15.843 -36.489 1.00 42.94 365 GLY A O 1
ATOM 2890 N N . GLU A 1 366 ? -49.743 17.251 -37.728 1.00 52.53 366 GLU A N 1
ATOM 2891 C CA . GLU A 1 366 ? -49.785 18.401 -36.836 1.00 52.53 366 GLU A CA 1
ATOM 2892 C C . GLU A 1 366 ? -51.026 18.258 -35.950 1.00 52.53 366 GLU A C 1
ATOM 2894 O O . GLU A 1 366 ? -52.116 18.002 -36.463 1.00 52.53 366 GLU A O 1
ATOM 2899 N N . GLU A 1 367 ? -50.881 18.490 -34.651 1.00 54.81 367 GLU A N 1
ATOM 2900 C CA . GLU A 1 367 ? -51.957 19.063 -33.851 1.00 54.81 367 GLU A CA 1
ATOM 2901 C C . GLU A 1 367 ? -51.356 20.059 -32.857 1.00 54.81 367 GLU A C 1
ATOM 2903 O O . GLU A 1 367 ? -50.284 19.852 -32.289 1.00 54.81 367 GLU A O 1
ATOM 2908 N N . LYS A 1 368 ? -52.033 21.202 -32.793 1.00 55.97 368 LYS A N 1
ATOM 2909 C CA . LYS A 1 368 ? -51.703 22.435 -32.084 1.00 55.97 368 LYS A CA 1
ATOM 2910 C C . LYS A 1 368 ? -52.110 22.323 -30.619 1.00 55.97 368 LYS A C 1
ATOM 2912 O O . LYS A 1 368 ? -53.133 21.709 -30.357 1.00 55.97 368 LYS A O 1
ATOM 2917 N N . GLU A 1 369 ? -51.436 23.062 -29.741 1.00 54.09 369 GLU A N 1
ATOM 2918 C CA . GLU A 1 369 ? -52.062 23.855 -28.669 1.00 54.09 369 GLU A CA 1
ATOM 2919 C C . GLU A 1 369 ? -50.991 24.721 -27.978 1.00 54.09 369 GLU A C 1
ATOM 2921 O O . GLU A 1 369 ? -49.952 24.200 -27.576 1.00 54.09 369 GLU A O 1
ATOM 2926 N N . GLY A 1 370 ? -51.244 26.034 -27.862 1.00 58.78 370 GLY A N 1
ATOM 2927 C CA . GLY A 1 370 ? -50.437 26.995 -27.094 1.00 58.78 370 GLY A CA 1
ATOM 2928 C C . GLY A 1 370 ? -49.934 28.183 -27.891 1.00 58.78 370 GLY A C 1
ATOM 2929 O O . GLY A 1 370 ? -48.727 28.173 -28.211 1.00 58.78 370 GLY A O 1
#

Solvent-accessible surface area (backbone atoms only — not comparable to full-atom values): 23349 Å² total; per-residue (Å²): 135,83,80,83,78,84,74,52,76,70,59,53,68,71,45,60,70,78,55,38,58,56,58,62,63,66,78,68,80,69,79,95,84,68,99,44,72,63,59,58,47,52,54,49,54,51,55,53,50,54,51,51,53,52,52,51,53,52,51,54,51,52,53,49,53,52,51,56,69,72,60,73,72,79,76,72,71,75,67,53,60,62,54,51,57,54,48,50,54,50,50,48,63,50,46,54,53,53,48,50,54,54,51,52,63,67,64,66,77,68,80,80,76,95,68,84,69,80,70,74,77,84,42,37,66,73,34,67,87,47,60,64,49,78,51,76,54,90,64,97,50,61,43,27,32,41,39,40,56,29,47,49,91,50,42,40,62,51,48,53,50,51,52,54,36,49,78,72,57,69,43,56,66,52,50,28,36,38,34,43,29,51,34,86,55,96,82,54,93,48,87,57,52,32,48,37,37,39,29,26,50,69,63,56,71,71,51,55,52,49,32,49,52,42,49,40,58,77,67,48,34,43,77,61,40,53,56,40,36,28,31,39,48,69,55,51,74,76,44,42,60,92,74,66,40,90,71,79,52,82,47,70,48,74,33,60,47,63,68,33,44,66,77,44,65,88,68,81,76,82,77,78,54,91,54,55,67,59,48,32,55,74,66,70,49,81,84,60,80,76,71,72,68,72,96,65,66,89,83,52,57,68,68,60,48,51,49,54,57,57,74,64,51,77,74,89,75,82,80,77,79,81,84,83,83,79,94,73,68,78,74,62,61,61,61,63,68,73,68,75,85,82,81,90,87,82,88,87,80,92,79,91,81,90,88,82,90,82,89,81,90,83,92,86,81,89,82,89,88,135

Secondary structure (DSSP, 8-state):
--------HHHHHTS-HHHHHHHHHHTT---S----HHHHHHHHHHHHHHHHHHHHHHHHHHHHHHHHHHS-----THHHHHHHHHHHHHHHHHHHHHHHHHHHHHHTTS---------PPPPTTT--S-SEEEEE---S-EEEEEEEEEETTTHHHHHHHHHHHHHHT-STTEEEEEEE-SSPPTT-S-TTEEEEEEEEES--HHHHHHHHHHHHHHTTGGGT-SEEEEEEHHHHHT--GGGT-S---SEEEE--HHHHHHHTTT-------TTHHHHHHHTT----GGG------TTS-HHHHHHHHHHTS--TT------------TTTHHHHHTSSSS----------------------------

Nearest PDB structures (foldseek):
  6ylt-assembly3_C  TM=7.419E-01  e=9.975E-05  Mus musculus
  1l8b-assembly2_B  TM=7.618E-01  e=2.104E-04  Mus musculus
  1l8b-assembly1_A  TM=7.442E-01  e=3.918E-04  Mus musculus
  2ftr-assembly1_B  TM=5.099E-01  e=4.148E-01  Halalkalibacterium halodurans C-125

Sequence (370 aa):
MEKEKNFTAEEKESLPAHKRAKSLVIDLTESPDSDTEESTRRQREKKELERQDEALARRLYEEELQALGNAGVQQPASCLAGMESEARLAEHLNAEGDAYLREFSSSSSSSAPAAAGVLGEEKPSKVNTSYWLYEGRTSANICGKWMLFYPVWKIDEAWGRAKEAFRKGDLKGTECMKVSTALPNPRATNDIMKVMIFYVACVREEEIMEVGRTVVRVMEFHKHGPLASFKTEEMTSRGTQATGCRQNSQYSIRTNYEDWREEHDGVVFVESKRGDADKAREAGLKWDPAARKSFIPSDLPEDEKQQLLREWQPRKGSKAKSKRGEKRSVTEEMAAFMAEDSEGHGEDGLGVVDKGLRQSQRQRGEEKEG

Foldseek 3Di:
DDDDDDDDPVRLVPDDPVSVVVVVVVPPPDDPPDPDVVVVVVVVVVVVVVVVVVVVVVVVVVVVVVVVVPPPDDDDPVVVVVVVVVVVVVCVLVVVVVVVLVVVVVPPPPDDDPPDPCPPPDALAPDAPHQKDKDAHDDPFWFWKKKAKFFSVCRRVLVVLVNVCVVVCLLPQFHMKMKTHLHDDPPDPDSRIIMIITTGGNDDPVVVVVSVVSSCVSSVSLQGDFKIFIATVVLVVVPDVVVVDPDGGDDMDGRPVVVNCVVQPPQDDPPPPPVVVVVCVVVVHPDDPPVPPDPDGPPDDVVVVVVVVVVPDPPPDDPPPPPDDDDDDPVVVVVVVVPPPPDDDDDDDDDDDDDDDDDDDDDDDDDDDD

pLDDT: mean 70.47, std 22.48, range [33.59, 98.19]

Mean predicted aligned error: 19.01 Å

Radius of gyration: 32.32 Å; Cα contacts (8 Å, |Δi|>4): 281; chains: 1; bounding box: 87×67×104 Å

InterPro domains:
  IPR023398 Translation Initiation factor eIF- 4e-like [G3DSA:3.30.760.10] (88-267)
  IPR023398 Translation Initiation factor eIF- 4e-like [SSF55418] (138-268)